Protein AF-A0A9E5ICS2-F1 (afdb_monomer)

Radius of gyration: 30.42 Å; Cα contacts (8 Å, |Δi|>4): 1087; chains: 1; bounding box: 76×48×85 Å

Secondary structure (DSSP, 8-state):
--SSEEEEE-S--TTS-EEEEEE---TT-SSSEEEEEEESS----TTSPPPEEEEEEEE-EETTEE-SS--EEEEEEPPPTTS-EEEEEEETTSS----SEEEEE------------EEEEEEEES--TTSTT-----S--TTS---EE--TT-EE-S-B-TTS-B-S-EEEEPTT---EEE-TTSTT-S---SSPPHHHHHH----GGGGGGGGS-HHHHH-EEEESSEEEEEES--TTSEEEEEEE---SS-S--EEEEEEESSTTS-SEEEEEEEESB-SS-TT-B-SS--EEEEEE---TTS-EEEEEEESTTSPEEE-EEEEEEE----PPP-PPPEEEEPS--S---TTPPP----EEEE-SS-EEEEEEESSS--TTS-S---EEEEEEETT--EEEEEE-

Sequence (408 aa):
MASPFVLALDGLDPARTYTLAIFGSQKYAADTSTVYTVYDAQPVDPNFPPTTLGTSTLVVGNGGNHNSNNVAVINNLHPTTLGFLYLQVRGSTNGIGYINSLMIDDNVPVTPAPTNSVLQTILVDFGSSAQYRSASVVGADSNGNLWNSVDELKYWQDLVNTGGTATTVDFGFLLGTTFGVDSYNGPAGAVTNNPVTAADIANATVVSSALGALGGSKAAVMDYIRGTNVRMEIAGLNPTHKFNLRFFGSHKFDNSTNSTYQIYSDSGFTTLLGSANLAHRNATSPWLHNTNQITTITNISPNTNGAIYLRLTGSGTDGGFLNAMSIEEIAPASGSDTTPPVITLNPGASSVEWGQVYTDPGASASDNVGVTSLTTNPVSVNTAILGNQTITYTAQDAAGNLTTNNRV

Mean predicted aligned error: 16.23 Å

Structure (mmCIF, N/CA/C/O backbone):
data_AF-A0A9E5ICS2-F1
#
_entry.id   AF-A0A9E5ICS2-F1
#
loop_
_atom_site.group_PDB
_atom_site.id
_atom_site.type_symbol
_atom_site.label_atom_id
_atom_site.label_alt_id
_atom_site.label_comp_id
_atom_site.label_asym_id
_atom_site.label_entity_id
_atom_site.label_seq_id
_atom_site.pdbx_PDB_ins_code
_atom_site.Cartn_x
_atom_site.Cartn_y
_atom_site.Cartn_z
_atom_site.occupancy
_atom_site.B_iso_or_equiv
_atom_site.auth_seq_id
_atom_site.auth_comp_id
_atom_site.auth_asym_id
_atom_site.auth_atom_id
_atom_site.pdbx_PDB_model_num
ATOM 1 N N . MET A 1 1 ? 27.657 -8.071 28.268 1.00 51.12 1 MET A N 1
ATOM 2 C CA . MET A 1 1 ? 27.215 -8.222 29.673 1.00 51.12 1 MET A CA 1
ATOM 3 C C . MET A 1 1 ? 27.775 -9.533 30.207 1.00 51.12 1 MET A C 1
ATOM 5 O O . MET A 1 1 ? 28.053 -10.408 29.392 1.00 51.12 1 MET A O 1
ATOM 9 N N . ALA A 1 2 ? 27.998 -9.665 31.517 1.00 56.62 2 ALA A N 1
ATOM 10 C CA . ALA A 1 2 ? 28.348 -10.961 32.104 1.00 56.62 2 ALA A CA 1
ATOM 11 C C . ALA A 1 2 ? 27.191 -11.947 31.858 1.00 56.62 2 ALA A C 1
ATOM 13 O O . ALA A 1 2 ? 26.034 -11.560 31.988 1.00 56.62 2 ALA A O 1
ATOM 14 N N . SER A 1 3 ? 27.502 -13.168 31.424 1.00 61.12 3 SER A N 1
ATOM 15 C CA . SER A 1 3 ? 26.522 -14.216 31.123 1.00 61.12 3 SER A CA 1
ATOM 16 C C . SER A 1 3 ? 26.660 -15.352 32.146 1.00 61.12 3 SER A C 1
ATOM 18 O O . SER A 1 3 ? 27.799 -15.719 32.449 1.00 61.12 3 SER A O 1
ATOM 20 N N . PRO A 1 4 ? 25.553 -15.926 32.654 1.00 76.00 4 PRO A N 1
ATOM 21 C CA . PRO A 1 4 ? 24.172 -15.515 32.392 1.00 76.00 4 PRO A CA 1
ATOM 22 C C . PRO A 1 4 ? 23.845 -14.160 33.034 1.00 76.00 4 PRO A C 1
ATOM 24 O O . PRO A 1 4 ? 24.408 -13.802 34.067 1.00 76.00 4 PRO A O 1
ATOM 27 N N . PHE A 1 5 ? 22.901 -13.431 32.441 1.00 85.44 5 PHE A N 1
ATOM 28 C CA . PHE A 1 5 ? 22.232 -12.312 33.106 1.00 85.44 5 PHE A CA 1
ATOM 29 C C . PHE A 1 5 ? 20.724 -12.542 33.111 1.00 85.44 5 PHE A C 1
ATOM 31 O O . PHE A 1 5 ? 20.192 -13.327 32.322 1.00 85.44 5 PHE A O 1
ATOM 38 N N . VAL A 1 6 ? 20.050 -11.868 34.035 1.00 89.38 6 VAL A N 1
ATOM 39 C CA . VAL A 1 6 ? 18.608 -11.971 34.234 1.00 89.38 6 VAL A CA 1
ATOM 40 C C . VAL A 1 6 ? 18.008 -10.584 34.090 1.00 89.38 6 VAL A C 1
ATOM 42 O O . VAL A 1 6 ? 18.516 -9.625 34.668 1.00 89.38 6 VAL A O 1
ATOM 45 N N . LEU A 1 7 ? 16.935 -10.492 33.317 1.00 91.38 7 LEU A N 1
ATOM 46 C CA . LEU A 1 7 ? 16.087 -9.315 33.218 1.00 91.38 7 LEU A CA 1
ATOM 47 C C . LEU A 1 7 ? 14.847 -9.556 34.078 1.00 91.38 7 LEU A C 1
ATOM 49 O O . LEU A 1 7 ? 14.180 -10.577 33.917 1.00 91.38 7 LEU A O 1
ATOM 53 N N . ALA A 1 8 ? 14.545 -8.628 34.981 1.00 91.56 8 ALA A N 1
ATOM 54 C CA . ALA A 1 8 ? 13.262 -8.605 35.669 1.00 91.56 8 ALA A CA 1
ATOM 55 C C . ALA A 1 8 ? 12.276 -7.786 34.829 1.00 91.56 8 ALA A C 1
ATOM 57 O O . ALA A 1 8 ? 12.552 -6.631 34.501 1.00 91.56 8 ALA A O 1
ATOM 58 N N . LEU A 1 9 ? 11.156 -8.400 34.466 1.00 92.19 9 LEU A N 1
ATOM 59 C CA . LEU A 1 9 ? 9.982 -7.720 33.936 1.00 92.19 9 LEU A CA 1
ATOM 60 C C . LEU A 1 9 ? 9.049 -7.478 35.123 1.00 92.19 9 LEU A C 1
ATOM 62 O O . LEU A 1 9 ? 8.712 -8.425 35.832 1.00 92.19 9 LEU A O 1
ATOM 66 N N . ASP A 1 10 ? 8.692 -6.220 35.349 1.00 90.50 10 ASP A N 1
ATOM 67 C CA . ASP A 1 10 ? 7.887 -5.752 36.481 1.00 90.50 10 ASP A CA 1
ATOM 68 C C . ASP A 1 10 ? 6.678 -4.960 35.956 1.00 90.50 10 ASP A C 1
ATOM 70 O O . ASP A 1 10 ? 6.698 -4.462 34.826 1.00 90.50 10 ASP A O 1
ATOM 74 N N . GLY A 1 11 ? 5.630 -4.847 36.770 1.00 84.88 11 GLY A N 1
ATOM 75 C CA . GLY A 1 11 ? 4.397 -4.134 36.446 1.00 84.88 11 GLY A CA 1
ATOM 76 C C . GLY A 1 11 ? 3.461 -4.892 35.504 1.00 84.88 11 GLY A C 1
ATOM 77 O O . GLY A 1 11 ? 2.601 -4.270 34.882 1.00 84.88 11 GLY A O 1
ATOM 78 N N . LEU A 1 12 ? 3.623 -6.212 35.371 1.00 85.38 12 LEU A N 1
ATOM 79 C CA . LEU A 1 12 ? 2.720 -7.047 34.578 1.00 85.38 12 LEU A CA 1
ATOM 80 C C . LEU A 1 12 ? 1.416 -7.301 35.346 1.00 85.38 12 LEU A C 1
ATOM 82 O O . LEU A 1 12 ? 1.427 -7.431 36.568 1.00 85.38 12 LEU A O 1
ATOM 86 N N . ASP A 1 13 ? 0.295 -7.402 34.635 1.00 81.31 13 ASP A N 1
ATOM 87 C CA . ASP A 1 13 ? -1.011 -7.727 35.210 1.00 81.31 13 ASP A CA 1
ATOM 88 C C . ASP A 1 13 ? -1.052 -9.225 35.573 1.00 81.31 13 ASP A C 1
ATOM 90 O O . ASP A 1 13 ? -1.009 -10.068 34.670 1.00 81.31 13 ASP A O 1
ATOM 94 N N . PRO A 1 14 ? -1.155 -9.595 36.866 1.00 78.00 14 PRO A N 1
ATOM 95 C CA . PRO A 1 14 ? -1.194 -10.994 37.281 1.00 78.00 14 PRO A CA 1
ATOM 96 C C . PRO A 1 14 ? -2.420 -11.764 36.786 1.00 78.00 14 PRO A C 1
ATOM 98 O O . PRO A 1 14 ? -2.460 -12.974 36.958 1.00 78.00 14 PRO A O 1
ATOM 101 N N . ALA A 1 15 ? -3.438 -11.099 36.232 1.00 74.69 15 ALA A N 1
ATOM 102 C CA . ALA A 1 15 ? -4.609 -11.754 35.654 1.00 74.69 15 ALA A CA 1
ATOM 103 C C . ALA A 1 15 ? -4.444 -12.095 34.159 1.00 74.69 15 ALA A C 1
ATOM 105 O O . ALA A 1 15 ? -5.340 -12.707 33.573 1.00 74.69 15 ALA A O 1
ATOM 106 N N . ARG A 1 16 ? -3.331 -11.693 33.527 1.00 77.94 16 ARG A N 1
ATOM 107 C CA . ARG A 1 16 ? -3.071 -11.894 32.093 1.00 77.94 16 ARG A CA 1
ATOM 108 C C . ARG A 1 16 ? -2.027 -12.975 31.843 1.00 77.94 16 ARG A C 1
ATOM 110 O O . ARG A 1 16 ? -1.250 -13.356 32.717 1.00 77.94 16 ARG A O 1
ATOM 117 N N . THR A 1 17 ? -1.999 -13.455 30.604 1.00 79.25 17 THR A N 1
ATOM 118 C CA . THR A 1 17 ? -0.918 -14.316 30.109 1.00 79.25 17 THR A CA 1
ATOM 119 C C . THR A 1 17 ? -0.082 -13.531 29.122 1.00 79.25 17 THR A C 1
ATOM 121 O O . THR A 1 17 ? -0.607 -12.668 28.446 1.00 79.25 17 THR A O 1
ATOM 124 N N . TYR A 1 18 ? 1.203 -13.829 29.014 1.00 88.06 18 TYR A N 1
ATOM 125 C CA . TYR A 1 18 ? 2.114 -13.058 28.185 1.00 88.06 18 TYR A CA 1
ATOM 126 C C . TYR A 1 18 ? 2.833 -13.935 27.166 1.00 88.06 18 TYR A C 1
ATOM 128 O O . TYR A 1 18 ? 3.078 -15.125 27.391 1.00 88.06 18 TYR A O 1
ATOM 136 N N . THR A 1 19 ? 3.194 -13.329 26.044 1.00 86.94 19 THR A N 1
ATOM 137 C CA . THR A 1 19 ? 4.085 -13.885 25.032 1.00 86.94 19 THR A CA 1
ATOM 138 C C . THR A 1 19 ? 5.338 -13.026 24.947 1.00 86.94 19 THR A C 1
ATOM 140 O O . THR A 1 19 ? 5.271 -11.811 24.767 1.00 86.94 19 THR A O 1
ATOM 143 N N . LEU A 1 20 ? 6.503 -13.662 25.061 1.00 93.69 20 LEU A N 1
ATOM 144 C CA . LEU A 1 20 ? 7.790 -13.028 24.801 1.00 93.69 20 LEU A CA 1
ATOM 145 C C . LEU A 1 20 ? 8.308 -13.463 23.437 1.00 93.69 20 LEU A C 1
ATOM 147 O O . LEU A 1 20 ? 8.499 -14.656 23.202 1.00 93.69 20 LEU A O 1
ATOM 151 N N . ALA A 1 21 ? 8.588 -12.498 22.564 1.00 90.31 21 ALA A N 1
ATOM 152 C CA . ALA A 1 21 ? 9.253 -12.730 21.286 1.00 90.31 21 ALA A CA 1
ATOM 153 C C . ALA A 1 21 ? 10.611 -12.014 21.275 1.00 90.31 21 ALA A C 1
ATOM 155 O O . ALA A 1 21 ? 10.708 -10.807 21.487 1.00 90.31 21 ALA A O 1
ATOM 156 N N . ILE A 1 22 ? 11.681 -12.781 21.083 1.00 95.50 22 ILE A N 1
ATOM 157 C CA . ILE A 1 22 ? 13.055 -12.371 21.366 1.00 95.50 22 ILE A CA 1
ATOM 158 C C . ILE A 1 22 ? 13.906 -12.498 20.109 1.00 95.50 22 ILE A C 1
ATOM 160 O O . ILE A 1 22 ? 14.050 -13.588 19.551 1.00 95.50 22 ILE A O 1
ATOM 164 N N . PHE A 1 23 ? 14.516 -11.393 19.687 1.00 94.62 23 PHE A N 1
ATOM 165 C CA . PHE A 1 23 ? 15.498 -11.393 18.611 1.00 94.62 23 PHE A CA 1
ATOM 166 C C . PHE A 1 23 ? 16.905 -11.227 19.187 1.00 94.62 23 PHE A C 1
ATOM 168 O O . PHE A 1 23 ? 17.197 -10.284 19.928 1.00 94.62 23 PHE A O 1
ATOM 175 N N . GLY A 1 24 ? 17.791 -12.146 18.814 1.00 92.25 24 GLY A N 1
ATOM 176 C CA . GLY A 1 24 ? 19.213 -12.125 19.132 1.00 92.25 24 GLY A CA 1
ATOM 177 C C . GLY A 1 24 ? 20.031 -12.462 17.892 1.00 92.25 24 GLY A C 1
ATOM 178 O O . GLY A 1 24 ? 19.683 -13.376 17.143 1.00 92.25 24 GLY A O 1
ATOM 179 N N . SER A 1 25 ? 2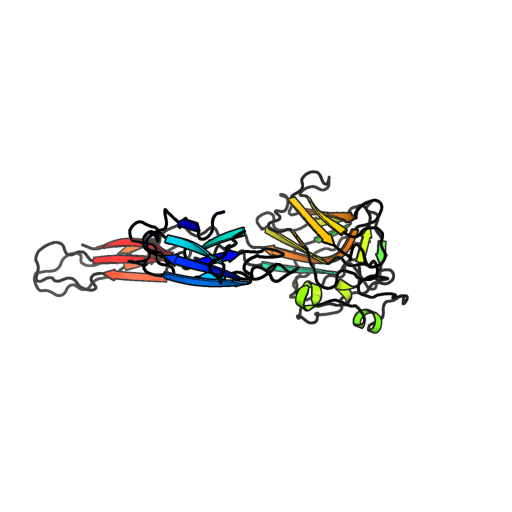1.109 -11.721 17.663 1.00 91.19 25 SER A N 1
ATOM 180 C CA . SER A 1 25 ? 21.956 -11.851 16.484 1.00 91.19 25 SER A CA 1
ATOM 181 C C . SER A 1 25 ? 23.400 -11.496 16.801 1.00 91.19 25 SER A C 1
ATOM 183 O O . SER A 1 25 ? 23.683 -10.445 17.376 1.00 91.19 25 SER A O 1
ATOM 185 N N . GLN A 1 26 ? 24.326 -12.366 16.404 1.00 93.00 26 GLN A N 1
ATOM 186 C CA . GLN A 1 26 ? 25.752 -12.116 16.544 1.00 93.00 26 GLN A CA 1
ATOM 187 C C . GLN A 1 26 ? 26.548 -12.840 15.457 1.00 93.00 26 GLN A C 1
ATOM 189 O O . GLN A 1 26 ? 26.536 -14.064 15.360 1.00 93.00 26 GLN A O 1
ATOM 194 N N . LYS A 1 27 ? 27.331 -12.084 14.682 1.00 90.62 27 LYS A N 1
ATOM 195 C CA . LYS A 1 27 ? 28.367 -12.652 13.810 1.00 90.62 27 LYS A CA 1
ATOM 196 C C . LYS A 1 27 ? 29.565 -13.102 14.655 1.00 90.62 27 LYS A C 1
ATOM 198 O O . LYS A 1 27 ? 29.975 -12.376 15.560 1.00 90.62 27 LYS A O 1
ATOM 203 N N . TYR A 1 28 ? 30.133 -14.269 14.350 1.00 88.69 28 TYR A N 1
ATOM 204 C CA . TYR A 1 28 ? 31.194 -14.919 15.135 1.00 88.69 28 TYR A CA 1
ATOM 205 C C . TYR A 1 28 ? 30.818 -15.077 16.613 1.00 88.69 28 TYR A C 1
ATOM 207 O O . TYR A 1 28 ? 31.597 -14.748 17.507 1.00 88.69 28 TYR A O 1
ATOM 215 N N . ALA A 1 29 ? 29.589 -15.529 16.866 1.00 84.69 29 ALA A N 1
ATOM 216 C CA . ALA A 1 29 ? 29.107 -15.771 18.217 1.00 84.69 29 ALA A CA 1
ATOM 217 C C . ALA A 1 29 ? 29.986 -16.808 18.936 1.00 84.69 29 ALA A C 1
ATOM 219 O O . ALA A 1 29 ? 30.357 -17.823 18.343 1.00 84.69 29 ALA A O 1
ATOM 220 N N . ALA A 1 30 ? 30.314 -16.540 20.204 1.00 85.38 30 ALA A N 1
ATOM 221 C CA . ALA A 1 30 ? 31.092 -17.460 21.034 1.00 85.38 30 ALA A CA 1
ATOM 222 C C . ALA A 1 30 ? 30.294 -18.743 21.320 1.00 85.38 30 ALA A C 1
ATOM 224 O O . ALA A 1 30 ? 30.821 -19.839 21.162 1.00 85.38 30 ALA A O 1
ATOM 225 N N . ASP A 1 31 ? 29.004 -18.579 21.630 1.00 88.31 31 ASP A N 1
ATOM 226 C CA . ASP A 1 31 ? 28.000 -19.641 21.602 1.00 88.31 31 ASP A CA 1
ATOM 227 C C . ASP A 1 31 ? 27.066 -19.374 20.416 1.00 88.31 31 ASP A C 1
ATOM 229 O O . ASP A 1 31 ? 26.499 -18.288 20.289 1.00 88.31 31 ASP A O 1
ATOM 233 N N . THR A 1 32 ? 26.887 -20.361 19.537 1.00 92.00 32 THR A N 1
ATOM 234 C CA . THR A 1 32 ? 26.077 -20.211 18.312 1.00 92.00 32 THR A CA 1
ATOM 235 C C . THR A 1 32 ? 24.581 -20.091 18.587 1.00 92.00 32 THR A C 1
ATOM 237 O O . THR A 1 32 ? 23.822 -19.652 17.720 1.00 92.00 32 THR A O 1
ATOM 240 N N . SER A 1 33 ? 24.150 -20.454 19.798 1.00 92.88 33 SER A N 1
ATOM 241 C CA . SER A 1 33 ? 22.762 -20.373 20.236 1.00 92.88 33 SER A CA 1
ATOM 242 C C . SER A 1 33 ? 22.635 -19.739 21.617 1.00 92.88 33 SER A C 1
ATOM 244 O O . SER A 1 33 ? 23.469 -19.950 22.496 1.00 92.88 33 SER A O 1
ATOM 246 N N . THR A 1 34 ? 21.561 -18.978 21.813 1.00 95.00 34 THR A N 1
ATOM 247 C CA . THR A 1 34 ? 21.149 -18.430 23.110 1.00 95.00 34 THR A CA 1
ATOM 248 C C . THR A 1 34 ? 19.883 -19.131 23.579 1.00 95.00 34 THR A C 1
ATOM 250 O O . THR A 1 34 ? 18.935 -19.282 22.813 1.00 95.00 34 THR A O 1
ATOM 253 N N . VAL A 1 35 ? 19.881 -19.551 24.838 1.00 94.81 35 VAL A N 1
ATOM 254 C CA . VAL A 1 35 ? 18.741 -20.097 25.565 1.00 94.81 35 VAL A CA 1
ATOM 255 C C . VAL A 1 35 ? 18.129 -18.976 26.401 1.00 94.81 35 VAL A C 1
ATOM 257 O O . VAL A 1 35 ? 18.817 -18.309 27.180 1.00 94.81 35 VAL A O 1
ATOM 260 N N . TYR A 1 36 ? 16.831 -18.783 26.216 1.00 95.50 36 TYR A N 1
ATOM 261 C CA . TYR A 1 36 ? 15.992 -17.848 26.946 1.00 95.50 36 TYR A CA 1
ATOM 262 C C . TYR A 1 36 ? 15.074 -18.653 27.851 1.00 95.50 36 TYR A C 1
ATOM 264 O O . TYR A 1 36 ? 14.273 -19.443 27.352 1.00 95.50 36 TYR A O 1
ATOM 272 N N . THR A 1 37 ? 15.182 -18.454 29.160 1.00 93.50 37 THR A N 1
ATOM 273 C CA . THR A 1 37 ? 14.342 -19.152 30.138 1.00 93.50 37 THR A CA 1
ATOM 274 C C . THR A 1 37 ? 13.631 -18.142 31.014 1.00 93.50 37 THR A C 1
ATOM 276 O O . THR A 1 37 ? 14.268 -17.244 31.556 1.00 93.50 37 THR A O 1
ATOM 279 N N . VAL A 1 38 ? 12.319 -18.292 31.157 1.00 94.25 38 VAL A N 1
ATOM 280 C CA . VAL A 1 38 ? 11.487 -17.442 32.007 1.00 94.25 38 VAL A CA 1
ATOM 281 C C . VAL A 1 38 ? 11.179 -18.173 33.304 1.00 94.25 38 VAL A C 1
ATOM 283 O O . VAL A 1 38 ? 10.777 -19.337 33.282 1.00 94.25 38 VAL A O 1
ATOM 286 N N . TYR A 1 39 ? 11.344 -17.468 34.417 1.00 90.06 39 TYR A N 1
ATOM 287 C CA . TYR A 1 39 ? 11.078 -17.952 35.763 1.00 90.06 39 TYR A CA 1
ATOM 288 C C . TYR A 1 39 ? 10.049 -17.081 36.487 1.00 90.06 39 TYR A C 1
ATOM 290 O O . TYR A 1 39 ? 9.894 -15.895 36.179 1.00 90.06 39 TYR A O 1
ATOM 298 N N . ASP A 1 40 ? 9.393 -17.671 37.483 1.00 83.94 40 ASP A N 1
ATOM 299 C CA . ASP A 1 40 ? 8.494 -16.994 38.427 1.00 83.94 40 ASP A CA 1
ATOM 300 C C . ASP A 1 40 ? 9.232 -16.298 39.586 1.00 83.94 40 ASP A C 1
ATOM 302 O O . ASP A 1 40 ? 8.651 -15.498 40.309 1.00 83.94 40 ASP A O 1
ATOM 306 N N . ALA A 1 41 ? 10.527 -16.547 39.763 1.00 83.06 41 ALA A N 1
ATOM 307 C CA . ALA A 1 41 ? 11.358 -15.860 40.744 1.00 83.06 41 ALA A CA 1
ATOM 308 C C . ALA A 1 41 ? 12.780 -15.655 40.213 1.00 83.06 41 ALA A C 1
ATOM 310 O O . ALA A 1 41 ? 13.235 -16.351 39.301 1.00 83.06 41 ALA A O 1
ATOM 311 N N . GLN A 1 42 ? 13.504 -14.693 40.791 1.00 82.19 42 GLN A N 1
ATOM 312 C CA . GLN A 1 42 ? 14.890 -14.434 40.413 1.00 82.19 42 GLN A CA 1
ATOM 313 C C . GLN A 1 42 ? 15.753 -15.676 40.722 1.00 82.19 42 GLN A C 1
ATOM 315 O O . GLN A 1 42 ? 15.801 -16.101 41.878 1.00 82.19 42 GLN A O 1
ATOM 320 N N . PRO A 1 43 ? 16.476 -16.256 39.745 1.00 71.62 43 PRO A N 1
ATOM 321 C CA . PRO A 1 43 ? 17.329 -17.417 39.981 1.00 71.62 43 PRO A CA 1
ATOM 322 C C . PRO A 1 43 ? 18.593 -16.986 40.736 1.00 71.62 43 PRO A C 1
ATOM 324 O O . PRO A 1 43 ? 19.574 -16.550 40.135 1.00 71.62 43 PRO A O 1
ATOM 327 N N . VAL A 1 44 ? 18.538 -17.062 42.068 1.00 67.31 44 VAL A N 1
ATOM 328 C CA . VAL A 1 44 ? 19.619 -16.648 42.984 1.00 67.31 44 VAL A CA 1
ATOM 329 C C . VAL A 1 44 ? 20.345 -17.814 43.661 1.00 67.31 44 VAL A C 1
ATOM 331 O O . VAL A 1 44 ? 21.464 -17.615 44.127 1.00 67.31 44 VAL A O 1
ATOM 334 N N . ASP A 1 45 ? 19.767 -19.023 43.677 1.00 59.88 45 ASP A N 1
ATOM 335 C CA . ASP A 1 45 ? 20.352 -20.210 44.320 1.00 59.88 45 ASP A CA 1
ATOM 336 C C . ASP A 1 45 ? 20.267 -21.455 43.408 1.00 59.88 45 ASP A C 1
ATOM 338 O O . ASP A 1 45 ? 19.167 -21.873 43.041 1.00 59.88 45 ASP A O 1
ATOM 342 N N . PRO A 1 46 ? 21.397 -22.090 43.039 1.00 53.50 46 PRO A N 1
ATOM 343 C CA . PRO A 1 46 ? 21.395 -23.321 42.248 1.00 53.50 46 PRO A CA 1
ATOM 344 C C . PRO A 1 46 ? 20.798 -24.545 42.970 1.00 53.50 46 PRO A C 1
ATOM 346 O O . PRO A 1 46 ? 20.489 -25.529 42.301 1.00 53.50 46 PRO A O 1
ATOM 349 N N . ASN A 1 47 ? 20.620 -24.512 44.295 1.00 44.50 47 ASN A N 1
ATOM 350 C CA . ASN A 1 47 ? 20.011 -25.607 45.065 1.00 44.50 47 ASN A CA 1
ATOM 351 C C . ASN A 1 47 ? 18.478 -25.518 45.146 1.00 44.50 47 ASN A C 1
ATOM 353 O O . ASN A 1 47 ? 17.830 -26.504 45.493 1.00 44.50 47 ASN A O 1
ATOM 357 N N . PHE A 1 48 ? 17.904 -24.363 44.799 1.00 49.94 48 PHE A N 1
ATOM 358 C CA . PHE A 1 48 ? 16.462 -24.121 44.740 1.00 49.94 48 PHE A CA 1
ATOM 359 C C . PHE A 1 48 ? 16.126 -23.405 43.427 1.00 49.94 48 PHE A C 1
ATOM 361 O O . PHE A 1 48 ? 15.903 -22.191 43.423 1.00 49.94 48 PHE A O 1
ATOM 368 N N . PRO A 1 49 ? 16.140 -24.125 42.290 1.00 61.06 49 PRO A N 1
ATOM 369 C CA . PRO A 1 49 ? 15.839 -23.510 41.009 1.00 61.06 49 PRO A CA 1
ATOM 370 C C . PRO A 1 49 ? 14.393 -22.986 41.021 1.00 61.06 49 PRO A C 1
ATOM 372 O O . PRO A 1 49 ? 13.488 -23.733 41.403 1.00 61.06 49 PRO A O 1
ATOM 375 N N . PRO A 1 50 ? 14.156 -21.727 40.616 1.00 76.62 50 PRO A N 1
ATOM 376 C CA . PRO A 1 50 ? 12.802 -21.199 40.507 1.00 76.62 50 PRO A CA 1
ATOM 377 C C . PRO A 1 50 ? 11.997 -21.941 39.434 1.00 76.62 50 PRO A C 1
ATOM 379 O O . PRO A 1 50 ? 12.561 -22.617 38.561 1.00 76.62 50 PRO A O 1
ATOM 382 N N . THR A 1 51 ? 10.669 -21.827 39.491 1.00 81.69 51 THR A N 1
ATOM 383 C CA . THR A 1 51 ? 9.786 -22.537 38.565 1.00 81.69 51 THR A CA 1
ATOM 384 C C . THR A 1 51 ? 10.022 -22.009 37.161 1.00 81.69 51 THR A C 1
ATOM 386 O O . THR A 1 51 ? 9.904 -20.814 36.896 1.00 81.69 51 THR A O 1
ATOM 389 N N . THR A 1 52 ? 10.364 -22.904 36.237 1.00 88.94 52 THR A N 1
ATOM 390 C CA . THR A 1 52 ? 10.479 -22.539 34.824 1.00 88.94 52 THR A CA 1
ATOM 391 C C . THR A 1 52 ? 9.085 -22.411 34.230 1.00 88.94 52 THR A C 1
ATOM 393 O O . THR A 1 52 ? 8.343 -23.388 34.176 1.00 88.94 52 THR A O 1
ATOM 396 N N . LEU A 1 53 ? 8.748 -21.212 33.768 1.00 84.19 53 LEU A N 1
ATOM 397 C CA . LEU A 1 53 ? 7.484 -20.909 33.101 1.00 84.19 53 LEU A CA 1
ATOM 398 C C . LEU A 1 53 ? 7.558 -21.185 31.596 1.00 84.19 53 LEU A C 1
ATOM 400 O O . LEU A 1 53 ? 6.561 -21.541 30.976 1.00 84.19 53 LEU A O 1
ATOM 404 N N . GLY A 1 54 ? 8.749 -21.067 31.006 1.00 88.62 54 GLY A N 1
ATOM 405 C CA . GLY A 1 54 ? 8.975 -21.427 29.614 1.00 88.62 54 GLY A CA 1
ATOM 406 C C . GLY A 1 54 ? 10.422 -21.246 29.177 1.00 88.62 54 GLY A C 1
ATOM 407 O O . GLY A 1 54 ? 11.178 -20.478 29.772 1.00 88.62 54 GLY A O 1
ATOM 408 N N . THR A 1 55 ? 10.802 -21.951 28.113 1.00 91.31 55 THR A N 1
ATOM 409 C CA . THR A 1 55 ? 12.144 -21.884 27.529 1.00 91.31 55 THR A CA 1
ATOM 410 C C . THR A 1 55 ? 12.061 -21.879 26.011 1.00 91.31 55 THR A C 1
ATOM 412 O O . THR A 1 55 ? 11.282 -22.625 25.423 1.00 91.31 55 THR A O 1
ATOM 415 N N . SER A 1 56 ? 12.908 -21.080 25.369 1.00 90.69 56 SER A N 1
ATOM 416 C CA . SER A 1 56 ? 13.137 -21.120 23.926 1.00 90.69 56 SER A CA 1
ATOM 417 C C . SER A 1 56 ? 14.623 -20.965 23.623 1.00 90.69 56 SER A C 1
ATOM 419 O O . SER A 1 56 ? 15.369 -20.363 24.393 1.00 90.69 56 SER A O 1
ATOM 421 N N . THR A 1 57 ? 15.072 -21.533 22.507 1.00 91.56 57 THR A N 1
ATOM 422 C CA . THR A 1 57 ? 16.459 -21.424 22.040 1.00 91.56 57 THR A CA 1
ATOM 423 C C . THR A 1 57 ? 16.481 -20.789 20.660 1.00 91.56 57 THR A C 1
ATOM 425 O O . THR A 1 57 ? 15.717 -21.180 19.781 1.00 91.56 57 THR A O 1
ATOM 428 N N . LEU A 1 58 ? 17.389 -19.838 20.456 1.00 92.75 58 LEU A N 1
ATOM 429 C CA . LEU A 1 58 ? 17.605 -19.169 19.179 1.00 92.75 58 LEU A CA 1
ATOM 430 C C . LEU A 1 58 ? 19.035 -19.388 18.708 1.00 92.75 58 LEU A C 1
ATOM 432 O O . LEU A 1 58 ? 19.977 -19.108 19.447 1.00 92.75 58 LEU A O 1
ATOM 436 N N . VAL A 1 59 ? 19.202 -19.816 17.458 1.00 91.31 59 VAL A N 1
ATOM 437 C CA . VAL A 1 59 ? 20.503 -19.766 16.784 1.00 91.31 59 VAL A CA 1
ATOM 438 C C . VAL A 1 59 ? 20.788 -18.309 16.444 1.00 91.31 59 VAL A C 1
ATOM 440 O O . VAL A 1 59 ? 20.102 -17.728 15.610 1.00 91.31 59 VAL A O 1
ATOM 443 N N . VAL A 1 60 ? 21.786 -17.713 17.091 1.00 90.31 60 VAL A N 1
ATOM 444 C CA . VAL A 1 60 ? 22.107 -16.280 16.966 1.00 90.31 60 VAL A CA 1
ATOM 445 C C . VAL A 1 60 ? 23.185 -16.010 15.913 1.00 90.31 60 VAL A C 1
ATOM 447 O O . VAL A 1 60 ? 23.278 -14.900 15.384 1.00 90.31 60 VAL A O 1
ATOM 450 N N . GLY A 1 61 ? 23.969 -17.030 15.559 1.00 84.19 61 GLY A N 1
ATOM 451 C CA . GLY A 1 61 ? 24.960 -16.978 14.489 1.00 84.19 61 GLY A CA 1
ATOM 452 C C . GLY A 1 61 ? 25.806 -18.245 14.408 1.00 84.19 61 GLY A C 1
ATOM 453 O O . GLY A 1 61 ? 25.831 -19.053 15.330 1.00 84.19 61 GLY A O 1
ATOM 454 N N . ASN A 1 62 ? 26.507 -18.430 13.291 1.00 85.31 62 ASN A N 1
ATOM 455 C CA . ASN A 1 62 ? 27.431 -19.548 13.087 1.00 85.31 62 ASN A CA 1
ATOM 456 C C . ASN A 1 62 ? 28.593 -19.093 12.197 1.00 85.31 62 ASN A C 1
ATOM 458 O O . ASN A 1 62 ? 28.398 -18.773 11.019 1.00 85.31 62 ASN A O 1
ATOM 462 N N . GLY A 1 63 ? 29.799 -19.023 12.766 1.00 87.00 63 GLY A N 1
ATOM 463 C CA . GLY A 1 63 ? 30.966 -18.472 12.080 1.00 87.00 63 GLY A CA 1
ATOM 464 C C . GLY A 1 63 ? 30.696 -17.052 11.572 1.00 87.00 63 GLY A C 1
ATOM 465 O O . GLY A 1 63 ? 30.276 -16.182 12.329 1.00 87.00 63 GLY A O 1
ATOM 466 N N . GLY A 1 64 ? 30.906 -16.811 10.275 1.00 82.50 64 GLY A N 1
ATOM 467 C CA . GLY A 1 64 ? 30.672 -15.505 9.644 1.00 82.50 64 GLY A CA 1
ATOM 468 C C . GLY A 1 64 ? 29.201 -15.120 9.427 1.00 82.50 64 GLY A C 1
ATOM 469 O O . GLY A 1 64 ? 28.945 -14.022 8.929 1.00 82.50 64 GLY A O 1
ATOM 470 N N . ASN A 1 65 ? 28.252 -15.982 9.794 1.00 81.00 65 ASN A N 1
ATOM 471 C CA . ASN A 1 65 ? 26.818 -15.744 9.636 1.00 81.00 65 ASN A CA 1
ATOM 472 C C . ASN A 1 65 ? 26.187 -15.255 10.944 1.00 81.00 65 ASN A C 1
ATOM 474 O O . ASN A 1 65 ? 26.647 -15.603 12.031 1.00 81.00 65 ASN A O 1
ATOM 478 N N . HIS A 1 66 ? 25.112 -14.480 10.828 1.00 84.69 66 HIS A N 1
ATOM 479 C CA . HIS A 1 66 ? 24.323 -13.962 11.945 1.00 84.69 66 HIS A CA 1
ATOM 480 C C . HIS A 1 66 ? 22.842 -14.279 11.716 1.00 84.69 66 HIS A C 1
ATOM 482 O O . HIS A 1 66 ? 22.412 -14.452 10.573 1.00 84.69 66 HIS A O 1
ATOM 488 N N . ASN A 1 67 ? 22.062 -14.360 12.791 1.00 87.44 67 ASN A N 1
ATOM 489 C CA . ASN A 1 67 ? 20.614 -14.467 12.685 1.00 87.44 67 ASN A CA 1
ATOM 490 C C . ASN A 1 67 ? 20.034 -13.181 12.080 1.00 87.44 67 ASN A C 1
ATOM 492 O O . ASN A 1 67 ? 20.299 -12.092 12.584 1.00 87.44 67 ASN A O 1
ATOM 496 N N . SER A 1 68 ? 19.257 -13.298 11.010 1.00 84.06 68 SER A N 1
ATOM 497 C CA . SER A 1 68 ? 18.683 -12.147 10.296 1.00 84.06 68 SER A CA 1
ATOM 498 C C . SER A 1 68 ? 17.158 -12.176 10.226 1.00 84.06 68 SER A C 1
ATOM 500 O O . SER A 1 68 ? 16.559 -11.199 9.787 1.00 84.06 68 SER A O 1
ATOM 502 N N . ASN A 1 69 ? 16.526 -13.274 10.647 1.00 77.94 69 ASN A N 1
ATOM 503 C CA . ASN A 1 69 ? 15.106 -13.505 10.389 1.00 77.94 69 ASN A CA 1
ATOM 504 C C . ASN A 1 69 ? 14.385 -14.399 11.411 1.00 77.94 69 ASN A C 1
ATOM 506 O O . ASN A 1 69 ? 13.169 -14.531 11.311 1.00 77.94 69 ASN A O 1
ATOM 510 N N . ASN A 1 70 ? 15.084 -15.014 12.370 1.00 73.56 70 ASN A N 1
ATOM 511 C CA . ASN A 1 70 ? 14.454 -15.896 13.353 1.00 73.56 70 ASN A CA 1
ATOM 512 C C . ASN A 1 70 ? 14.278 -15.203 14.701 1.00 73.56 70 ASN A C 1
ATOM 514 O O . ASN A 1 70 ? 15.104 -14.390 15.118 1.00 73.56 70 ASN A O 1
ATOM 518 N N . VAL A 1 71 ? 13.222 -15.583 15.411 1.00 85.06 71 VAL A N 1
ATOM 519 C CA . VAL A 1 71 ? 12.850 -15.049 16.721 1.00 85.06 71 VAL A CA 1
ATOM 520 C C . VAL A 1 71 ? 12.545 -16.229 17.641 1.00 85.06 71 VAL A C 1
ATOM 522 O O . VAL A 1 71 ? 11.887 -17.182 17.228 1.00 85.06 71 VAL A O 1
ATOM 525 N N . ALA A 1 72 ? 13.032 -16.185 18.879 1.00 86.44 72 ALA A N 1
ATOM 526 C CA . ALA A 1 72 ? 12.638 -17.131 19.917 1.00 86.44 72 ALA A CA 1
ATOM 527 C C . ALA A 1 72 ? 11.324 -16.672 20.548 1.00 86.44 72 ALA A C 1
ATOM 529 O O . ALA A 1 72 ? 11.227 -15.530 20.985 1.00 86.44 72 ALA A O 1
ATOM 530 N N . VAL A 1 73 ? 10.336 -17.562 20.623 1.00 84.69 73 VAL A N 1
ATOM 531 C CA . VAL A 1 73 ? 9.017 -17.246 21.184 1.00 84.69 73 VAL A CA 1
ATOM 532 C C . VAL A 1 73 ? 8.745 -18.114 22.409 1.00 84.69 73 VAL A C 1
ATOM 534 O O . VAL A 1 73 ? 8.987 -19.321 22.371 1.00 84.69 73 VAL A O 1
ATOM 537 N N . ILE A 1 74 ? 8.260 -17.500 23.487 1.00 87.19 74 ILE A N 1
ATOM 538 C CA . ILE A 1 74 ? 7.817 -18.169 24.714 1.00 87.19 74 ILE A CA 1
ATOM 539 C C . ILE A 1 74 ? 6.414 -17.648 25.039 1.00 87.19 74 ILE A C 1
ATOM 541 O O . ILE A 1 74 ? 6.255 -16.475 25.362 1.00 87.19 74 ILE A O 1
ATOM 545 N N . ASN A 1 75 ? 5.408 -18.512 24.923 1.00 87.00 75 ASN A N 1
ATOM 546 C CA . ASN A 1 75 ? 3.991 -18.157 25.059 1.00 87.00 75 ASN A CA 1
ATOM 547 C C . ASN A 1 75 ? 3.432 -18.546 26.433 1.00 87.00 75 ASN A C 1
ATOM 549 O O . ASN A 1 75 ? 4.037 -19.345 27.149 1.00 87.00 75 ASN A O 1
ATOM 553 N N . ASN A 1 76 ? 2.216 -18.075 26.727 1.00 81.12 76 ASN A N 1
ATOM 554 C CA . ASN A 1 76 ? 1.405 -18.478 27.884 1.00 81.12 76 ASN A CA 1
ATOM 555 C C . ASN A 1 76 ? 2.101 -18.264 29.238 1.00 81.12 76 ASN A C 1
ATOM 557 O O . ASN A 1 76 ? 1.926 -19.044 30.173 1.00 81.12 76 ASN A O 1
ATOM 561 N N . LEU A 1 77 ? 2.904 -17.208 29.343 1.00 85.38 77 LEU A N 1
ATOM 562 C CA . LEU A 1 77 ? 3.640 -16.876 30.554 1.00 85.38 77 LEU A CA 1
ATOM 563 C C . LEU A 1 77 ? 2.724 -16.158 31.534 1.00 85.38 77 LEU A C 1
ATOM 565 O O . LEU A 1 77 ? 2.227 -15.075 31.245 1.00 85.38 77 LEU A O 1
ATOM 569 N N . HIS A 1 78 ? 2.512 -16.751 32.699 1.00 84.00 78 HIS A N 1
ATOM 570 C CA . HIS A 1 78 ? 1.723 -16.133 33.751 1.00 84.00 78 HIS A CA 1
ATOM 571 C C . HIS A 1 78 ? 2.658 -15.409 34.726 1.00 84.00 78 HIS A C 1
ATOM 573 O O . HIS A 1 78 ? 3.528 -16.070 35.304 1.00 84.00 78 HIS A O 1
ATOM 579 N N . PRO A 1 79 ? 2.527 -14.085 34.925 1.00 85.31 79 PRO A N 1
ATOM 580 C CA . PRO A 1 79 ? 3.311 -13.381 35.927 1.00 85.31 79 PRO A CA 1
ATOM 581 C C . PRO A 1 79 ? 3.008 -13.908 37.328 1.00 85.31 79 PRO A C 1
ATOM 583 O O . PRO A 1 79 ? 1.969 -14.530 37.582 1.00 85.31 79 PRO A O 1
ATOM 586 N N . THR A 1 80 ? 3.905 -13.623 38.267 1.00 81.19 80 THR A N 1
ATOM 587 C CA . THR A 1 80 ? 3.603 -13.825 39.687 1.00 81.19 80 THR A CA 1
ATOM 588 C C . THR A 1 80 ? 2.409 -12.977 40.120 1.00 81.19 80 THR A C 1
ATOM 590 O O . THR A 1 80 ? 2.044 -12.002 39.465 1.00 81.19 80 THR A O 1
ATOM 593 N N . THR A 1 81 ? 1.850 -13.263 41.298 1.00 74.69 81 THR A N 1
ATOM 594 C CA . THR A 1 81 ? 0.800 -12.430 41.914 1.00 74.69 81 THR A CA 1
ATOM 595 C C . THR A 1 81 ? 1.226 -10.980 42.160 1.00 74.69 81 THR A C 1
ATOM 597 O O . THR A 1 81 ? 0.378 -10.135 42.417 1.00 74.69 81 THR A O 1
ATOM 600 N N . LEU A 1 82 ? 2.531 -10.697 42.118 1.00 75.75 82 LEU A N 1
ATOM 601 C CA . LEU A 1 82 ? 3.103 -9.360 42.251 1.00 75.75 82 LEU A CA 1
ATOM 602 C C . LEU A 1 82 ? 3.472 -8.729 40.896 1.00 75.75 82 LEU A C 1
ATOM 604 O O . LEU A 1 82 ? 4.026 -7.638 40.884 1.00 75.75 82 LEU A O 1
ATOM 608 N N . GLY A 1 83 ? 3.176 -9.391 39.772 1.00 85.81 83 GLY A N 1
ATOM 609 C CA . GLY A 1 83 ? 3.397 -8.848 38.430 1.00 85.81 83 GLY A CA 1
ATOM 610 C C . GLY A 1 83 ? 4.811 -9.035 37.881 1.00 85.81 83 GLY A C 1
ATOM 611 O O . GLY A 1 83 ? 5.222 -8.292 36.992 1.00 85.81 83 GLY A O 1
ATOM 612 N N . PHE A 1 84 ? 5.558 -10.024 38.386 1.00 86.31 84 PHE A N 1
ATOM 613 C CA . PHE A 1 84 ? 6.935 -10.289 37.953 1.00 86.31 84 PHE A CA 1
ATOM 614 C C . PHE A 1 84 ? 7.063 -11.465 36.984 1.00 86.31 84 PHE A C 1
ATOM 616 O O . PHE A 1 84 ? 6.417 -12.499 37.160 1.00 86.31 84 PHE A O 1
ATOM 623 N N . LEU A 1 85 ? 7.997 -11.331 36.040 1.00 93.19 85 LEU A N 1
ATOM 624 C CA . LEU A 1 85 ? 8.624 -12.424 35.292 1.00 93.19 85 LEU A CA 1
ATOM 625 C C . LEU A 1 85 ? 10.143 -12.208 35.249 1.00 93.19 85 LEU A C 1
ATOM 627 O O . LEU A 1 85 ? 10.611 -11.079 35.117 1.00 93.19 85 LEU A O 1
ATOM 631 N N . TYR A 1 86 ? 10.926 -13.286 35.303 1.00 92.56 86 TYR A N 1
ATOM 632 C CA . TYR A 1 86 ? 12.390 -13.210 35.254 1.00 92.56 86 TYR A CA 1
ATOM 633 C C . TYR A 1 86 ? 12.929 -13.939 34.028 1.00 92.56 86 TYR A C 1
ATOM 635 O O . TYR A 1 86 ? 12.913 -15.165 33.973 1.00 92.56 86 TYR A O 1
ATOM 643 N N . LEU A 1 87 ? 13.438 -13.193 33.049 1.00 94.38 87 LEU A N 1
ATOM 644 C CA . LEU A 1 87 ? 14.024 -13.739 31.827 1.00 94.38 87 LEU A CA 1
ATOM 645 C C . LEU A 1 87 ? 15.537 -13.908 31.993 1.00 94.38 87 LEU A C 1
ATOM 647 O O . LEU A 1 87 ? 16.288 -12.933 31.989 1.00 94.38 87 LEU A O 1
ATOM 651 N N . GLN A 1 88 ? 15.999 -15.149 32.098 1.00 92.50 88 GLN A N 1
ATOM 652 C CA . GLN A 1 88 ? 17.412 -15.495 32.010 1.00 92.50 88 GLN A CA 1
ATOM 653 C C . GLN A 1 88 ? 17.843 -15.634 30.550 1.00 92.50 88 GLN A C 1
ATOM 655 O O . GLN A 1 88 ? 17.203 -16.329 29.760 1.00 92.50 88 GLN A O 1
ATOM 660 N N . VAL A 1 89 ? 18.979 -15.019 30.222 1.00 93.62 89 VAL A N 1
ATOM 661 C CA . VAL A 1 89 ? 19.620 -15.093 28.908 1.00 93.62 89 VAL A CA 1
ATOM 662 C C . VAL A 1 89 ? 20.986 -15.756 29.063 1.00 93.62 89 VAL A C 1
ATOM 664 O O . VAL A 1 89 ? 21.847 -15.253 29.792 1.00 93.62 89 VAL A O 1
ATOM 667 N N . ARG A 1 90 ? 21.199 -16.891 28.388 1.00 91.38 90 ARG A N 1
ATOM 668 C CA . ARG A 1 90 ? 22.438 -17.677 28.503 1.00 91.38 90 ARG A CA 1
ATOM 669 C C . ARG A 1 90 ? 22.822 -18.326 27.178 1.00 91.38 90 ARG A C 1
ATOM 671 O O . ARG A 1 90 ? 21.951 -18.762 26.439 1.00 91.38 90 ARG A O 1
ATOM 678 N N . GLY A 1 91 ? 24.112 -18.436 26.877 1.00 91.44 91 GLY A N 1
ATOM 679 C CA . GLY A 1 91 ? 24.564 -19.248 25.746 1.00 91.44 91 GLY A CA 1
ATOM 680 C C . GLY A 1 91 ? 24.292 -20.743 25.975 1.00 91.44 91 GLY A C 1
ATOM 681 O O . GLY A 1 91 ? 24.286 -21.211 27.118 1.00 91.44 91 GLY A O 1
ATOM 682 N N . SER A 1 92 ? 24.043 -21.505 24.907 1.00 88.25 92 SER A N 1
ATOM 683 C CA . SER A 1 92 ? 23.672 -22.929 24.991 1.00 88.25 92 SER A CA 1
ATOM 684 C C . SER A 1 92 ? 24.735 -23.821 25.638 1.00 88.25 92 SER A C 1
ATOM 686 O O . SER A 1 92 ? 24.405 -24.877 26.170 1.00 88.25 92 SER A O 1
ATOM 688 N N . THR A 1 93 ? 26.003 -23.407 25.617 1.00 87.38 93 THR A N 1
ATOM 689 C CA . THR A 1 93 ? 27.125 -24.109 26.262 1.00 87.38 93 THR A CA 1
ATOM 690 C C . THR A 1 93 ? 27.531 -23.446 27.572 1.00 87.38 93 THR A C 1
ATOM 692 O O . THR A 1 93 ? 28.677 -23.540 28.003 1.00 87.38 93 THR A O 1
ATOM 695 N N . ASN A 1 94 ? 26.574 -22.787 28.231 1.00 78.69 94 ASN A N 1
ATOM 696 C CA . ASN A 1 94 ? 26.777 -21.979 29.427 1.00 78.69 94 ASN A CA 1
ATOM 697 C C . ASN A 1 94 ? 27.671 -20.745 29.206 1.00 78.69 94 ASN A C 1
ATOM 699 O O . ASN A 1 94 ? 28.113 -20.145 30.188 1.00 78.69 94 ASN A O 1
ATOM 703 N N . GLY A 1 95 ? 27.907 -20.362 27.948 1.00 83.56 95 GLY A N 1
ATOM 704 C CA . GLY A 1 95 ? 28.689 -19.203 27.540 1.00 83.56 95 GLY A CA 1
ATOM 705 C C . GLY A 1 95 ? 27.839 -17.942 27.381 1.00 83.56 95 GLY A C 1
ATOM 706 O O . GLY A 1 95 ? 26.908 -17.686 28.151 1.00 83.56 95 GLY A O 1
ATOM 707 N N . ILE A 1 96 ? 28.183 -17.109 26.397 1.00 88.38 96 ILE A N 1
ATOM 708 C CA . ILE A 1 96 ? 27.586 -15.779 26.199 1.00 88.38 96 ILE A CA 1
ATOM 709 C C . ILE A 1 96 ? 26.201 -15.902 25.554 1.00 88.38 96 ILE A C 1
ATOM 711 O O . ILE A 1 96 ? 26.073 -16.452 24.465 1.00 88.38 96 ILE A O 1
ATOM 715 N N . GLY A 1 97 ? 25.177 -15.357 26.215 1.00 91.12 97 GLY A N 1
ATOM 716 C CA . GLY A 1 97 ? 23.850 -15.169 25.629 1.00 91.12 97 GLY A CA 1
ATOM 717 C C . GLY A 1 97 ? 23.703 -13.802 24.954 1.00 91.12 97 GLY A C 1
ATOM 718 O O . GLY A 1 97 ? 24.297 -12.817 25.399 1.00 91.12 97 GLY A O 1
ATOM 719 N N . TYR A 1 98 ? 22.895 -13.736 23.896 1.00 92.00 98 TYR A N 1
ATOM 720 C CA . TYR A 1 98 ? 22.700 -12.538 23.077 1.00 92.00 98 TYR A CA 1
ATOM 721 C C . TYR A 1 98 ? 21.226 -12.137 23.028 1.00 92.00 98 TYR A C 1
ATOM 723 O O . TYR A 1 98 ? 20.353 -12.976 22.837 1.00 92.00 98 TYR A O 1
ATOM 731 N N . ILE A 1 99 ? 20.939 -10.845 23.167 1.00 93.75 99 ILE A N 1
ATOM 732 C CA . ILE A 1 99 ? 19.605 -10.268 22.981 1.00 93.75 99 ILE A CA 1
ATOM 733 C C . ILE A 1 99 ? 19.769 -8.883 22.358 1.00 93.75 99 ILE A C 1
ATOM 735 O O . ILE A 1 99 ? 20.609 -8.099 22.800 1.00 93.75 99 ILE A O 1
ATOM 739 N N . ASN A 1 100 ? 19.006 -8.597 21.309 1.00 92.44 100 ASN A N 1
ATOM 740 C CA . ASN A 1 100 ? 19.012 -7.307 20.619 1.00 92.44 100 ASN A CA 1
ATOM 741 C C . ASN A 1 100 ? 17.692 -6.573 20.847 1.00 92.44 100 ASN A C 1
ATOM 743 O O . ASN A 1 100 ? 17.706 -5.387 21.163 1.00 92.44 100 ASN A O 1
ATOM 747 N N . SER A 1 101 ? 16.568 -7.280 20.717 1.00 91.69 101 SER A N 1
ATOM 748 C CA . SER A 1 101 ? 15.236 -6.749 21.006 1.00 91.69 101 SER A CA 1
ATOM 749 C C . SER A 1 101 ? 14.340 -7.806 21.655 1.00 91.69 101 SER A C 1
ATOM 751 O O . SER A 1 101 ? 14.514 -9.011 21.456 1.00 91.69 101 SER A O 1
ATOM 753 N N . LEU A 1 102 ? 13.394 -7.325 22.461 1.00 94.25 102 LEU A N 1
ATOM 754 C CA . LEU A 1 102 ? 12.404 -8.106 23.195 1.00 94.25 102 LEU A CA 1
ATOM 755 C C . LEU A 1 102 ? 11.030 -7.468 22.975 1.00 94.25 102 LEU A C 1
ATOM 757 O O . LEU A 1 102 ? 10.855 -6.283 23.250 1.00 94.25 102 LEU A O 1
ATOM 761 N N . MET A 1 103 ? 10.075 -8.259 22.504 1.00 92.50 103 MET A N 1
ATOM 762 C CA . MET A 1 103 ? 8.649 -7.946 22.511 1.00 92.50 103 MET A CA 1
ATOM 763 C C . MET A 1 103 ? 8.002 -8.634 23.713 1.00 92.50 103 MET A C 1
ATOM 765 O O . MET A 1 103 ? 8.305 -9.796 23.991 1.00 92.50 103 MET A O 1
ATOM 769 N N . ILE A 1 104 ? 7.116 -7.910 24.393 1.00 91.69 104 ILE A N 1
ATOM 770 C CA . ILE A 1 104 ? 6.276 -8.395 25.489 1.00 91.69 104 ILE A CA 1
ATOM 771 C C . ILE A 1 104 ? 4.834 -8.126 25.059 1.00 91.69 104 ILE A C 1
ATOM 773 O O . ILE A 1 104 ? 4.464 -6.969 24.877 1.00 91.69 104 ILE A O 1
ATOM 777 N N . ASP A 1 105 ? 4.063 -9.184 24.856 1.00 83.88 105 ASP A N 1
ATOM 778 C CA . ASP A 1 105 ? 2.658 -9.141 24.445 1.00 83.88 105 ASP A CA 1
ATOM 779 C C . ASP A 1 105 ? 1.810 -9.723 25.577 1.00 83.88 105 ASP A C 1
ATOM 781 O O . ASP A 1 105 ? 2.193 -10.742 26.143 1.00 83.88 105 ASP A O 1
ATOM 785 N N . ASP A 1 106 ? 0.721 -9.067 25.965 1.00 80.62 106 ASP A N 1
ATOM 786 C CA . ASP A 1 106 ? -0.079 -9.395 27.150 1.00 80.62 106 ASP A CA 1
ATOM 787 C C . ASP A 1 106 ? -1.253 -10.341 26.874 1.00 80.62 106 ASP A C 1
ATOM 789 O O . ASP A 1 106 ? -2.139 -10.467 27.725 1.00 80.62 106 ASP A O 1
ATOM 793 N N . ASN A 1 107 ? -1.233 -11.002 25.701 1.00 66.50 107 ASN A N 1
ATOM 794 C CA . ASN A 1 107 ? -2.198 -11.989 25.191 1.00 66.50 107 ASN A CA 1
ATOM 795 C C . ASN A 1 107 ? -3.655 -11.688 25.577 1.00 66.50 107 ASN A C 1
ATOM 797 O O . ASN A 1 107 ? -4.468 -12.610 25.725 1.00 66.50 107 ASN A O 1
ATOM 801 N N . VAL A 1 108 ? -4.017 -10.413 25.736 1.00 53.22 108 VAL A N 1
ATOM 802 C CA . VAL A 1 108 ? -5.417 -10.019 25.774 1.00 53.22 108 VAL A CA 1
ATOM 803 C C . VAL A 1 108 ? -5.989 -10.557 24.467 1.00 53.22 108 VAL A C 1
ATOM 805 O O . VAL A 1 108 ? -5.322 -10.423 23.433 1.00 53.22 108 VAL A O 1
ATOM 808 N N . PRO A 1 109 ? -7.171 -11.204 24.455 1.00 42.19 109 PRO A N 1
ATOM 809 C CA . PRO A 1 109 ? -7.892 -11.368 23.210 1.00 42.19 109 PRO A CA 1
ATOM 810 C C . PRO A 1 109 ? -8.018 -9.959 22.667 1.00 42.19 109 PRO A C 1
ATOM 812 O O . PRO A 1 109 ? -8.783 -9.163 23.204 1.00 42.19 109 PRO A O 1
ATOM 815 N N . VAL A 1 110 ? -7.177 -9.617 21.695 1.00 37.38 110 VAL A N 1
ATOM 816 C CA . VAL A 1 110 ? -7.267 -8.351 21.005 1.00 37.38 110 VAL A CA 1
ATOM 817 C C . VAL A 1 110 ? -8.724 -8.289 20.578 1.00 37.38 110 VAL A C 1
ATOM 819 O O . VAL A 1 110 ? -9.145 -9.038 19.698 1.00 37.38 110 VAL A O 1
ATOM 822 N N . THR A 1 111 ? -9.506 -7.393 21.193 1.00 43.47 111 THR A N 1
ATOM 823 C CA . THR A 1 111 ? -10.433 -6.597 20.394 1.00 43.47 111 THR A CA 1
ATOM 824 C C . THR A 1 111 ? -9.597 -6.240 19.182 1.00 43.47 111 THR A C 1
ATOM 826 O O . THR A 1 111 ? -8.547 -5.620 19.405 1.00 43.47 111 THR A O 1
ATOM 829 N N . PRO A 1 112 ? -9.899 -6.779 17.985 1.00 37.66 112 PRO A N 1
ATOM 830 C CA . PRO A 1 112 ? -8.983 -6.689 16.863 1.00 37.66 112 PRO A CA 1
ATOM 831 C C . PRO A 1 112 ? -8.576 -5.228 16.781 1.00 37.66 112 PRO A C 1
ATOM 833 O O . PRO A 1 112 ? -9.459 -4.379 16.649 1.00 37.66 112 PRO A O 1
ATOM 836 N N . ALA A 1 113 ? -7.284 -4.937 17.022 1.00 38.84 113 ALA A N 1
ATOM 837 C CA . ALA A 1 113 ? -6.764 -3.572 16.975 1.00 38.84 113 ALA A CA 1
ATOM 838 C C . ALA A 1 113 ? -7.359 -2.980 15.711 1.00 38.84 113 ALA A C 1
ATOM 840 O O . ALA A 1 113 ? -7.185 -3.665 14.698 1.00 38.84 113 ALA A O 1
ATOM 841 N N . PRO A 1 114 ? -8.148 -1.882 15.789 1.00 44.31 114 PRO A N 1
ATOM 842 C CA . PRO A 1 114 ? -9.180 -1.575 14.810 1.00 44.31 114 PRO A CA 1
ATOM 843 C C . PRO A 1 114 ? -8.612 -1.872 13.446 1.00 44.31 114 PRO A C 1
ATOM 845 O O . PRO A 1 114 ? -7.659 -1.213 13.019 1.00 44.31 114 PRO A O 1
ATOM 848 N N . THR A 1 115 ? -9.055 -2.989 12.860 1.00 44.81 115 THR A N 1
ATOM 849 C CA . THR A 1 115 ? -8.478 -3.440 11.608 1.00 44.81 115 THR A CA 1
ATOM 850 C C . THR A 1 115 ? -9.046 -2.466 10.619 1.00 44.81 115 THR A C 1
ATOM 852 O O . THR A 1 115 ? -10.177 -2.620 10.172 1.00 44.81 115 THR A O 1
ATOM 855 N N . ASN A 1 116 ? -8.281 -1.408 10.401 1.00 54.78 116 ASN A N 1
ATOM 856 C CA . ASN A 1 116 ? -8.317 -0.520 9.272 1.00 54.78 116 ASN A CA 1
ATOM 857 C C . ASN A 1 116 ? -8.614 -1.385 8.045 1.00 54.78 116 ASN A C 1
ATOM 859 O O . ASN A 1 116 ? -7.722 -2.036 7.498 1.00 54.78 116 ASN A O 1
ATOM 863 N N . SER A 1 117 ? -9.897 -1.509 7.712 1.00 70.69 117 SER A N 1
ATOM 864 C CA . SER A 1 117 ? -10.334 -2.419 6.672 1.00 70.69 117 SER A CA 1
ATOM 865 C C . SER A 1 117 ? -9.934 -1.792 5.352 1.00 70.69 117 SER A C 1
ATOM 867 O O . SER A 1 117 ? -10.149 -0.599 5.116 1.00 70.69 117 SER A O 1
ATOM 869 N N . VAL A 1 118 ? -9.298 -2.591 4.502 1.00 82.69 118 VAL A N 1
ATOM 870 C CA . VAL A 1 118 ? -9.053 -2.182 3.125 1.00 82.69 118 VAL A CA 1
ATOM 871 C C . VAL A 1 118 ? -10.418 -2.085 2.457 1.00 82.69 118 VAL A C 1
ATOM 873 O O . VAL A 1 118 ? -11.092 -3.098 2.277 1.00 82.69 118 VAL A O 1
ATOM 876 N N . LEU A 1 119 ? -10.844 -0.864 2.143 1.00 87.81 119 LEU A N 1
ATOM 877 C CA . LEU A 1 119 ? -12.121 -0.608 1.478 1.00 87.81 119 LEU A CA 1
ATOM 878 C C . LEU A 1 119 ? -12.026 -0.953 -0.002 1.00 87.81 119 LEU A C 1
ATOM 880 O O . LEU A 1 119 ? -12.936 -1.551 -0.571 1.00 87.81 119 LEU A O 1
ATOM 884 N N . GLN A 1 120 ? -10.906 -0.579 -0.616 1.00 92.75 120 GLN A N 1
ATOM 885 C CA . GLN A 1 120 ? -10.608 -0.886 -2.002 1.00 92.75 120 GLN A CA 1
ATOM 886 C C . GLN A 1 120 ? -9.114 -0.790 -2.285 1.00 92.75 120 GLN A C 1
ATOM 888 O O . GLN A 1 120 ? -8.344 -0.161 -1.558 1.00 92.75 120 GLN A O 1
ATOM 893 N N . THR A 1 121 ? -8.704 -1.426 -3.375 1.00 96.44 121 THR A N 1
ATOM 894 C CA . THR A 1 121 ? -7.357 -1.313 -3.928 1.00 96.44 121 THR A CA 1
ATOM 895 C C . THR A 1 121 ? -7.462 -0.946 -5.396 1.00 96.44 121 THR A C 1
ATOM 897 O O . THR A 1 121 ? -8.261 -1.526 -6.127 1.00 96.44 121 THR A O 1
ATOM 900 N N . ILE A 1 122 ? -6.644 0.005 -5.824 1.00 98.81 122 ILE A N 1
ATOM 901 C CA . ILE A 1 122 ? -6.482 0.410 -7.218 1.00 98.81 122 ILE A CA 1
ATOM 902 C C . ILE A 1 122 ? -5.060 0.046 -7.619 1.00 98.81 122 ILE A C 1
ATOM 904 O O . ILE A 1 122 ? -4.110 0.383 -6.909 1.00 98.81 122 ILE A O 1
ATOM 908 N N . LEU A 1 123 ? -4.911 -0.652 -8.742 1.00 98.81 123 LEU A N 1
ATOM 909 C CA . LEU A 1 123 ? -3.612 -0.996 -9.309 1.00 98.81 123 LEU A CA 1
ATOM 910 C C . LEU A 1 123 ? -3.355 -0.123 -10.534 1.00 98.81 123 LEU A C 1
ATOM 912 O O . LEU A 1 123 ? -4.217 0.007 -11.407 1.00 98.81 123 LEU A O 1
ATOM 916 N N . VAL A 1 124 ? -2.174 0.486 -10.567 1.00 98.62 124 VAL A N 1
ATOM 917 C CA . VAL A 1 124 ? -1.731 1.403 -11.615 1.00 98.62 124 VAL A CA 1
ATOM 918 C C . VAL A 1 124 ? -0.513 0.802 -12.297 1.00 98.62 124 VAL A C 1
ATOM 920 O O . VAL A 1 124 ? 0.502 0.516 -11.655 1.00 98.62 124 VAL A O 1
ATOM 923 N N . ASP A 1 125 ? -0.652 0.612 -13.599 1.00 97.94 125 ASP A N 1
ATOM 924 C CA . ASP A 1 125 ? 0.385 0.207 -14.534 1.00 97.94 125 ASP A CA 1
ATOM 925 C C . ASP A 1 125 ? 0.922 1.467 -15.225 1.00 97.94 125 ASP A C 1
ATOM 927 O O . ASP A 1 125 ? 0.155 2.204 -15.846 1.00 97.94 125 ASP A O 1
ATOM 931 N N . PHE A 1 126 ? 2.224 1.733 -15.089 1.00 96.31 126 PHE A N 1
ATOM 932 C CA . PHE A 1 126 ? 2.888 2.900 -15.682 1.00 96.31 126 PHE A CA 1
ATOM 933 C C . PHE A 1 126 ? 3.375 2.627 -17.109 1.00 96.31 126 PHE A C 1
ATOM 935 O O . PHE A 1 126 ? 4.500 2.972 -17.482 1.00 96.31 126 PHE A O 1
ATOM 942 N N . GLY A 1 127 ? 2.500 2.026 -17.902 1.00 91.50 127 GLY A N 1
ATOM 943 C CA . GLY A 1 127 ? 2.676 1.746 -19.310 1.00 91.50 127 GLY A CA 1
ATOM 944 C C . GLY A 1 127 ? 1.326 1.602 -19.993 1.00 91.50 127 GLY A C 1
ATOM 945 O O . GLY A 1 127 ? 0.309 1.256 -19.390 1.00 91.50 127 GLY A O 1
ATOM 946 N N . SER A 1 128 ? 1.306 1.894 -21.288 1.00 93.31 128 SER A N 1
ATOM 947 C CA . SER A 1 128 ? 0.188 1.547 -22.150 1.00 93.31 128 SER A CA 1
ATOM 948 C C . SER A 1 128 ? 0.682 1.149 -23.534 1.00 93.31 128 SER A C 1
ATOM 950 O O . SER A 1 128 ? 1.720 1.607 -24.008 1.00 93.31 128 SER A O 1
ATOM 952 N N . SER A 1 129 ? -0.117 0.358 -24.246 1.00 92.19 129 SER A N 1
ATOM 953 C CA . SER A 1 129 ? 0.133 0.004 -25.652 1.00 92.19 129 SER A CA 1
ATOM 954 C C . SER A 1 129 ? 0.146 1.203 -26.619 1.00 92.19 129 SER A C 1
ATOM 956 O O . SER A 1 129 ? 0.502 1.043 -27.786 1.00 92.19 129 SER A O 1
ATOM 958 N N . ALA A 1 130 ? -0.226 2.401 -26.153 1.00 91.31 130 ALA A N 1
ATOM 959 C CA . ALA A 1 130 ? -0.120 3.650 -26.904 1.00 91.31 130 ALA A CA 1
ATOM 960 C C . ALA A 1 130 ? 1.258 4.329 -26.765 1.00 91.31 130 ALA A C 1
ATOM 962 O O . ALA A 1 130 ? 1.563 5.245 -27.531 1.00 91.31 130 ALA A O 1
ATOM 963 N N . GLN A 1 131 ? 2.080 3.905 -25.801 1.00 92.50 131 GLN A N 1
ATOM 964 C CA . GLN A 1 131 ? 3.388 4.485 -25.502 1.00 92.50 131 GLN A CA 1
ATOM 965 C C . GLN A 1 131 ? 4.536 3.693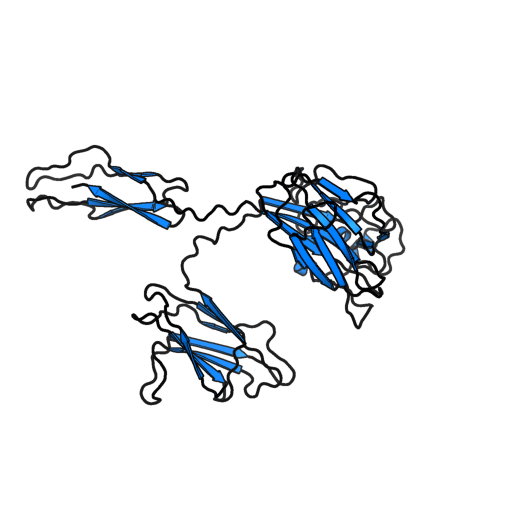 -26.135 1.00 92.50 131 GLN A C 1
ATOM 967 O O . GLN A 1 131 ? 4.404 2.538 -26.543 1.00 92.50 131 GLN A O 1
ATOM 972 N N . TYR A 1 132 ? 5.690 4.352 -26.252 1.00 93.75 132 TYR A N 1
ATOM 973 C CA . TYR A 1 132 ? 6.880 3.767 -26.857 1.00 93.75 132 TYR A CA 1
ATOM 974 C C . TYR A 1 132 ? 7.376 2.566 -26.047 1.00 93.75 132 TYR A C 1
ATOM 976 O O . TYR A 1 132 ? 7.779 2.724 -24.899 1.00 93.75 132 TYR A O 1
ATOM 984 N N . ARG A 1 133 ? 7.398 1.381 -26.675 1.00 93.31 133 ARG A N 1
ATOM 985 C CA . ARG A 1 133 ? 7.845 0.126 -26.045 1.00 93.31 133 ARG A CA 1
ATOM 986 C C . ARG A 1 133 ? 7.203 -0.120 -24.675 1.00 93.31 133 ARG A C 1
ATOM 988 O O . ARG A 1 133 ? 7.896 -0.521 -23.740 1.00 93.31 133 ARG A O 1
ATOM 995 N N . SER A 1 134 ? 5.887 0.056 -24.601 1.00 93.88 134 SER A N 1
ATOM 996 C CA . SER A 1 134 ? 5.108 -0.255 -23.406 1.00 93.88 134 SER A CA 1
ATOM 997 C C . SER A 1 134 ? 3.945 -1.202 -23.687 1.00 93.88 134 SER A C 1
ATOM 999 O O . SER A 1 134 ? 3.512 -1.358 -24.835 1.00 93.88 134 SER A O 1
ATOM 1001 N N . ALA A 1 135 ? 3.459 -1.865 -22.642 1.00 95.25 135 ALA A N 1
ATOM 1002 C CA . ALA A 1 135 ? 2.302 -2.743 -22.699 1.00 95.25 135 ALA A CA 1
ATOM 1003 C C . ALA A 1 135 ? 1.124 -2.149 -21.915 1.00 95.25 135 ALA A C 1
ATOM 1005 O O . ALA A 1 135 ? 1.273 -1.235 -21.123 1.00 95.25 135 ALA A O 1
ATOM 1006 N N . SER A 1 136 ? -0.081 -2.646 -22.187 1.00 96.75 136 SER A N 1
ATOM 1007 C CA . SER A 1 136 ? -1.225 -2.454 -21.293 1.00 96.75 136 SER A CA 1
ATOM 1008 C C . SER A 1 136 ? -1.535 -3.782 -20.620 1.00 96.75 136 SER A C 1
ATOM 1010 O O . SER A 1 136 ? -1.410 -4.840 -21.250 1.00 96.75 136 SER A O 1
ATOM 1012 N N . VAL A 1 137 ? -2.032 -3.749 -19.388 1.00 97.19 137 VAL A N 1
ATOM 1013 C CA . VAL A 1 137 ? -2.703 -4.908 -18.803 1.00 97.19 137 VAL A CA 1
ATOM 1014 C C . VAL A 1 137 ? -4.072 -5.063 -19.461 1.00 97.19 137 VAL A C 1
ATOM 1016 O O . VAL A 1 137 ? -4.926 -4.183 -19.381 1.00 97.19 137 VAL A O 1
ATOM 1019 N N . VAL A 1 138 ? -4.288 -6.193 -20.132 1.00 94.56 138 VAL A N 1
ATOM 1020 C CA . VAL A 1 138 ? -5.556 -6.497 -20.804 1.00 94.56 138 VAL A CA 1
ATOM 1021 C C . VAL A 1 138 ? -6.332 -7.515 -19.978 1.00 94.56 138 VAL A C 1
ATOM 1023 O O . VAL A 1 138 ? -5.913 -8.665 -19.856 1.00 94.56 138 VAL A O 1
ATOM 1026 N N . GLY A 1 139 ? -7.489 -7.104 -19.459 1.00 93.94 139 GLY A N 1
ATOM 1027 C CA . GLY A 1 139 ? -8.338 -7.955 -18.625 1.00 93.94 139 GLY A CA 1
ATOM 1028 C C . GLY A 1 139 ? -7.776 -8.171 -17.219 1.00 93.94 139 GLY A C 1
ATOM 1029 O O . GLY A 1 139 ? -6.929 -7.413 -16.749 1.00 93.94 139 GLY A O 1
ATOM 1030 N N . ALA A 1 140 ? -8.301 -9.185 -16.531 1.00 95.69 140 ALA A N 1
ATOM 1031 C CA . ALA A 1 140 ? -7.865 -9.528 -15.185 1.00 95.69 140 ALA A CA 1
ATOM 1032 C C . ALA A 1 140 ? -6.494 -10.217 -15.204 1.00 95.69 140 ALA A C 1
ATOM 1034 O O . ALA A 1 140 ? -6.200 -11.032 -16.082 1.00 95.69 140 ALA A O 1
ATOM 1035 N N . ASP A 1 141 ? -5.667 -9.893 -14.218 1.00 94.81 141 ASP A N 1
ATOM 1036 C CA . ASP A 1 141 ? -4.348 -10.480 -14.038 1.00 94.81 141 ASP A CA 1
ATOM 1037 C C . ASP A 1 141 ? -4.409 -11.909 -13.456 1.00 94.81 141 ASP A C 1
ATOM 1039 O O . ASP A 1 141 ? -5.481 -12.480 -13.241 1.00 94.81 141 ASP A O 1
ATOM 1043 N N . SER A 1 142 ? -3.247 -12.510 -13.180 1.00 86.69 142 SER A N 1
ATOM 1044 C CA . SER A 1 142 ? -3.180 -13.878 -12.632 1.00 86.69 142 SER A CA 1
ATOM 1045 C C . SER A 1 142 ? -3.790 -14.045 -11.230 1.00 86.69 142 SER A C 1
ATOM 1047 O O . SER A 1 142 ? -4.074 -15.171 -10.825 1.00 86.69 142 SER A O 1
ATOM 1049 N N . ASN A 1 143 ? -4.029 -12.944 -10.516 1.00 84.00 143 ASN A N 1
ATOM 1050 C CA . ASN A 1 143 ? -4.696 -12.900 -9.218 1.00 84.00 143 ASN A CA 1
ATOM 1051 C C . ASN A 1 143 ? -6.183 -12.509 -9.339 1.00 84.00 143 ASN A C 1
ATOM 1053 O O . ASN A 1 143 ? -6.866 -12.399 -8.323 1.00 84.00 143 ASN A O 1
ATOM 1057 N N . GLY A 1 144 ? -6.690 -12.289 -10.557 1.00 92.31 144 GLY A N 1
ATOM 1058 C CA . GLY A 1 144 ? -8.054 -11.827 -10.806 1.00 92.31 144 GLY A CA 1
ATOM 1059 C C . GLY A 1 144 ? -8.247 -10.315 -10.660 1.00 92.31 144 GLY A C 1
ATOM 1060 O O . GLY A 1 144 ? -9.389 -9.863 -10.671 1.00 92.31 144 GLY A O 1
ATOM 1061 N N . ASN A 1 145 ? -7.173 -9.529 -10.535 1.00 94.75 145 ASN A N 1
ATOM 1062 C CA . ASN A 1 145 ? -7.269 -8.080 -10.380 1.00 94.75 145 ASN A CA 1
ATOM 1063 C C . ASN A 1 145 ? -7.324 -7.369 -11.730 1.00 94.75 145 ASN A C 1
ATOM 1065 O O . ASN A 1 145 ? -6.572 -7.696 -12.650 1.00 94.75 145 ASN A O 1
ATOM 1069 N N . LEU A 1 146 ? -8.147 -6.330 -11.811 1.00 97.94 146 LEU A N 1
ATOM 1070 C CA . LEU A 1 146 ? -8.118 -5.353 -12.894 1.00 97.94 146 LEU A CA 1
ATOM 1071 C C . LEU A 1 146 ? -7.135 -4.213 -12.593 1.00 97.94 146 LEU A C 1
ATOM 1073 O O . LEU A 1 146 ? -6.833 -3.910 -11.437 1.00 97.94 146 LEU A O 1
ATOM 1077 N N . TRP A 1 147 ? -6.617 -3.616 -13.665 1.00 98.56 147 TRP A N 1
ATOM 1078 C CA . TRP A 1 147 ? -5.521 -2.650 -13.647 1.00 98.56 147 TRP A CA 1
ATOM 1079 C C . TRP A 1 147 ? -5.859 -1.417 -14.482 1.00 98.56 147 TRP A C 1
ATOM 1081 O O . TRP A 1 147 ? -6.591 -1.502 -15.467 1.00 98.56 147 TRP A O 1
ATOM 1091 N N . ASN A 1 148 ? -5.261 -0.287 -14.112 1.00 98.31 148 ASN A N 1
ATOM 1092 C CA . ASN A 1 148 ? -5.331 0.963 -14.859 1.00 98.31 148 ASN A CA 1
ATOM 1093 C C . ASN A 1 148 ? -3.980 1.212 -15.538 1.00 98.31 148 ASN A C 1
ATOM 1095 O O . ASN A 1 148 ? -3.027 1.611 -14.871 1.00 98.31 148 ASN A O 1
ATOM 1099 N N . SER A 1 149 ? -3.898 0.959 -16.844 1.00 97.38 149 SER A N 1
ATOM 1100 C CA . SER A 1 149 ? -2.721 1.258 -17.673 1.00 97.38 149 SER A CA 1
ATOM 1101 C C . SER A 1 149 ? -2.728 2.728 -18.076 1.00 97.38 149 SER A C 1
ATOM 1103 O O . SER A 1 149 ? -3.467 3.116 -18.985 1.00 97.38 149 SER A O 1
ATOM 1105 N N . VAL A 1 150 ? -1.952 3.544 -17.363 1.00 95.62 150 VAL A N 1
ATOM 1106 C CA . VAL A 1 150 ? -1.954 5.002 -17.516 1.00 95.62 150 VAL A CA 1
ATOM 1107 C C . VAL A 1 150 ? -0.891 5.473 -18.503 1.00 95.62 150 VAL A C 1
ATOM 1109 O O . VAL A 1 150 ? 0.195 4.909 -18.596 1.00 95.62 150 VAL A O 1
ATOM 1112 N N . ASP A 1 151 ? -1.196 6.559 -19.212 1.00 90.06 151 ASP A N 1
ATOM 1113 C CA . ASP A 1 151 ? -0.272 7.242 -20.119 1.00 90.06 151 ASP A CA 1
ATOM 1114 C C . ASP A 1 151 ? 0.064 8.672 -19.666 1.00 90.06 151 ASP A C 1
ATOM 1116 O O . ASP A 1 151 ? -0.647 9.288 -18.869 1.00 90.06 151 ASP A O 1
ATOM 1120 N N . GLU A 1 152 ? 1.178 9.194 -20.180 1.00 81.62 152 GLU A N 1
ATOM 1121 C CA . GLU A 1 152 ? 1.750 10.502 -19.824 1.00 81.62 152 GLU A CA 1
ATOM 1122 C C . GLU A 1 152 ? 0.993 11.726 -20.359 1.00 81.62 152 GLU A C 1
ATOM 1124 O O . GLU A 1 152 ? 1.279 12.849 -19.942 1.00 81.62 152 GLU A O 1
ATOM 1129 N N . LEU A 1 153 ? 0.053 11.535 -21.290 1.00 79.81 153 LEU A N 1
ATOM 1130 C CA . LEU A 1 153 ? -0.611 12.627 -22.013 1.00 79.81 153 LEU A CA 1
ATOM 1131 C C . LEU A 1 153 ? -2.026 12.914 -21.507 1.00 79.81 153 LEU A C 1
ATOM 1133 O O . LEU A 1 153 ? -2.696 13.804 -22.039 1.00 79.81 153 LEU A O 1
ATOM 1137 N N . LYS A 1 154 ? -2.496 12.171 -20.503 1.00 88.06 154 LYS A N 1
ATOM 1138 C CA . LYS A 1 154 ? -3.872 12.245 -20.016 1.00 88.06 154 LYS A CA 1
ATOM 1139 C C . LYS A 1 154 ? -3.940 12.448 -18.511 1.00 88.06 154 LYS A C 1
ATOM 1141 O O . LYS A 1 154 ? -3.073 12.028 -17.748 1.00 88.06 154 LYS A O 1
ATOM 1146 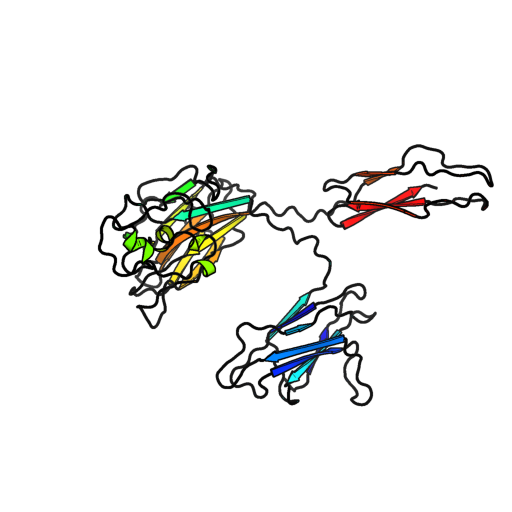N N . TYR A 1 155 ? -5.034 13.079 -18.107 1.00 94.69 155 TYR A N 1
ATOM 1147 C CA . TYR A 1 155 ? -5.531 13.023 -16.743 1.00 94.69 155 TYR A CA 1
ATOM 1148 C C . TYR A 1 155 ? -6.606 11.939 -16.700 1.00 94.69 155 TYR A C 1
ATOM 1150 O O . TYR A 1 155 ? -7.599 12.023 -17.426 1.00 94.69 155 TYR A O 1
ATOM 1158 N N . TRP A 1 156 ? -6.363 10.893 -15.923 1.00 96.81 156 TRP A N 1
ATOM 1159 C CA . TRP A 1 156 ? -7.193 9.700 -15.861 1.00 96.81 156 TRP A CA 1
ATOM 1160 C C . TRP A 1 156 ? -8.235 9.876 -14.769 1.00 96.81 156 TRP A C 1
ATOM 1162 O O . TRP A 1 156 ? -7.882 9.937 -13.594 1.00 96.81 156 TRP A O 1
ATOM 1172 N N . GLN A 1 157 ? -9.495 9.990 -15.183 1.00 97.69 157 GLN A N 1
ATOM 1173 C CA . GLN A 1 157 ? -10.625 10.128 -14.271 1.00 97.69 157 GLN A CA 1
ATOM 1174 C C . GLN A 1 157 ? -11.189 8.766 -13.885 1.00 97.69 157 GLN A C 1
ATOM 1176 O O . GLN A 1 157 ? -11.165 7.843 -14.705 1.00 97.69 157 GLN A O 1
ATOM 1181 N N . ASP A 1 158 ? -11.718 8.681 -12.668 1.00 97.31 158 ASP A N 1
ATOM 1182 C CA . ASP A 1 158 ? -12.484 7.547 -12.155 1.00 97.31 158 ASP A CA 1
ATOM 1183 C C . ASP A 1 158 ? -11.773 6.196 -12.359 1.00 97.31 158 ASP A C 1
ATOM 1185 O O . ASP A 1 158 ? -12.322 5.257 -12.952 1.00 97.31 158 ASP A O 1
ATOM 1189 N N . LEU A 1 159 ? -10.526 6.084 -11.879 1.00 98.44 159 LEU A N 1
ATOM 1190 C CA . LEU A 1 159 ? -9.767 4.833 -11.949 1.00 98.44 159 LEU A CA 1
ATOM 1191 C C . LEU A 1 159 ? -10.597 3.670 -11.396 1.00 98.44 159 LEU A C 1
ATOM 1193 O O . LEU A 1 159 ? -11.346 3.831 -10.431 1.00 98.44 159 LEU A O 1
ATOM 1197 N N . VAL A 1 160 ? -10.445 2.476 -11.966 1.00 98.25 160 VAL A N 1
ATOM 1198 C CA . VAL A 1 160 ? -11.158 1.287 -11.484 1.00 98.25 160 VAL A CA 1
ATOM 1199 C C . VAL A 1 160 ? -10.392 0.601 -10.359 1.00 98.25 160 VAL A C 1
ATOM 1201 O O . VAL A 1 160 ? -9.161 0.512 -10.383 1.00 98.25 160 VAL A O 1
ATOM 1204 N N . ASN A 1 161 ? -11.113 0.073 -9.374 1.00 98.00 161 ASN A N 1
ATOM 1205 C CA . ASN A 1 161 ? -10.517 -0.799 -8.367 1.00 98.00 161 ASN A CA 1
ATOM 1206 C C . ASN A 1 161 ? -10.228 -2.202 -8.936 1.00 98.00 161 ASN A C 1
ATOM 1208 O O . ASN A 1 161 ? -10.599 -2.527 -10.065 1.00 98.00 161 ASN A O 1
ATOM 1212 N N . THR A 1 162 ? -9.585 -3.066 -8.147 1.00 96.00 162 THR A N 1
ATOM 1213 C CA . THR A 1 162 ? -9.223 -4.431 -8.570 1.00 96.00 162 THR A CA 1
ATOM 1214 C C . THR A 1 162 ? -10.415 -5.291 -8.995 1.00 96.00 162 THR A C 1
ATOM 1216 O O . THR A 1 162 ? -10.227 -6.219 -9.777 1.00 96.00 162 THR A O 1
ATOM 1219 N N . GLY A 1 163 ? -11.629 -4.978 -8.530 1.00 92.62 163 GLY A N 1
ATOM 1220 C CA . GLY A 1 163 ? -12.874 -5.636 -8.937 1.00 92.62 163 GLY A CA 1
ATOM 1221 C C . GLY A 1 163 ? -13.526 -5.052 -10.197 1.00 92.62 163 GLY A C 1
ATOM 1222 O O . GLY A 1 163 ? -14.514 -5.605 -10.672 1.00 92.62 163 GLY A O 1
ATOM 1223 N N . GLY A 1 164 ? -12.992 -3.957 -10.748 1.00 94.12 164 GLY A N 1
ATOM 1224 C CA . GLY A 1 164 ? -13.500 -3.299 -11.956 1.00 94.12 164 GLY A CA 1
ATOM 1225 C C . GLY A 1 164 ? -14.566 -2.235 -11.714 1.00 94.12 164 GLY A C 1
ATOM 1226 O O . GLY A 1 164 ? -15.126 -1.710 -12.675 1.00 94.12 164 GLY A O 1
ATOM 1227 N N . THR A 1 165 ? -14.855 -1.900 -10.457 1.00 96.56 165 THR A N 1
ATOM 1228 C CA . THR A 1 165 ? -15.776 -0.807 -10.132 1.00 96.56 165 THR A CA 1
ATOM 1229 C C . THR A 1 165 ? -15.046 0.523 -10.276 1.00 96.56 165 THR A C 1
ATOM 1231 O O . THR A 1 165 ? -13.963 0.691 -9.712 1.00 96.56 165 THR A O 1
ATOM 1234 N N . ALA A 1 166 ? -15.642 1.465 -11.011 1.00 97.06 166 ALA A N 1
ATOM 1235 C CA . ALA A 1 166 ? -15.154 2.839 -11.093 1.00 97.06 166 ALA A CA 1
ATOM 1236 C C . ALA A 1 166 ? -15.131 3.480 -9.698 1.00 97.06 166 ALA A C 1
ATOM 1238 O O . ALA A 1 166 ? -16.076 3.331 -8.918 1.00 97.06 166 ALA A O 1
ATOM 1239 N N . THR A 1 167 ? -14.038 4.163 -9.381 1.00 98.00 167 THR A N 1
ATOM 1240 C CA . THR A 1 167 ? -13.846 4.870 -8.110 1.00 98.00 167 THR A CA 1
ATOM 1241 C C . THR A 1 167 ? -13.944 6.374 -8.334 1.00 98.00 167 THR A C 1
ATOM 1243 O O . THR A 1 167 ? -14.112 6.812 -9.461 1.00 98.00 167 THR A O 1
ATOM 1246 N N . THR A 1 168 ? -13.828 7.170 -7.272 1.00 97.00 168 THR A N 1
ATOM 1247 C CA . THR A 1 168 ? -13.663 8.628 -7.391 1.00 97.00 168 THR A CA 1
ATOM 1248 C C . THR A 1 168 ? -12.206 9.037 -7.585 1.00 97.00 168 THR A C 1
ATOM 1250 O O . THR A 1 168 ? -11.915 10.226 -7.610 1.00 97.00 168 THR A O 1
ATOM 1253 N N . VAL A 1 169 ? -11.273 8.080 -7.603 1.00 98.56 169 VAL A N 1
ATOM 1254 C CA . VAL A 1 169 ? -9.842 8.370 -7.588 1.00 98.56 169 VAL A CA 1
ATOM 1255 C C . VAL A 1 169 ? -9.376 8.703 -8.991 1.00 98.56 169 VAL A C 1
ATOM 1257 O O . VAL A 1 169 ? -9.449 7.870 -9.893 1.00 98.56 169 VAL A O 1
ATOM 1260 N N . ASP A 1 170 ? -8.807 9.892 -9.125 1.00 98.56 170 ASP A N 1
ATOM 1261 C CA . ASP A 1 170 ? -8.209 10.374 -10.359 1.00 98.56 170 ASP A CA 1
ATOM 1262 C C . ASP A 1 170 ? -6.681 10.329 -10.270 1.00 98.56 170 ASP A C 1
ATOM 1264 O O . ASP A 1 170 ? -6.093 10.418 -9.186 1.00 98.56 170 ASP A O 1
ATOM 1268 N N . PHE A 1 171 ? -6.018 10.237 -11.421 1.00 98.50 171 PHE A N 1
ATOM 1269 C CA . PHE A 1 171 ? -4.562 10.210 -11.509 1.00 98.50 171 PHE A CA 1
ATOM 1270 C C . PHE A 1 171 ? -4.038 11.028 -12.688 1.00 98.50 171 PHE A C 1
ATOM 1272 O O . PHE A 1 171 ? -4.519 10.908 -13.815 1.00 98.50 171 PHE A O 1
ATOM 1279 N N . GLY A 1 172 ? -2.977 11.803 -12.467 1.00 96.75 172 GLY A N 1
ATOM 1280 C CA . GLY A 1 172 ? -2.322 12.520 -13.556 1.00 96.75 172 GLY A CA 1
ATOM 1281 C C . GLY A 1 172 ? -0.894 12.956 -13.265 1.00 96.75 172 GLY A C 1
ATOM 1282 O O . GLY A 1 172 ? -0.460 13.083 -12.120 1.00 96.75 172 GLY A O 1
ATOM 1283 N N . PHE A 1 173 ? -0.153 13.234 -14.335 1.00 96.31 173 PHE A N 1
ATOM 1284 C CA . PHE A 1 173 ? 1.159 13.871 -14.263 1.00 96.31 173 PHE A CA 1
ATOM 1285 C C . PHE A 1 173 ? 1.001 15.394 -14.252 1.00 96.31 173 PHE A C 1
ATOM 1287 O O . PHE A 1 173 ? 0.248 15.959 -15.045 1.00 96.31 173 PHE A O 1
ATOM 1294 N N . LEU A 1 174 ? 1.726 16.084 -13.367 1.00 95.44 174 LEU A N 1
ATOM 1295 C CA . LEU A 1 174 ? 1.633 17.541 -13.276 1.00 95.44 174 LEU A CA 1
ATOM 1296 C C . LEU A 1 174 ? 2.269 18.219 -14.495 1.00 95.44 174 LEU A C 1
ATOM 1298 O O . LEU A 1 174 ? 3.315 17.785 -14.987 1.00 95.44 174 LEU A O 1
ATOM 1302 N N . LEU A 1 175 ? 1.699 19.349 -14.920 1.00 91.62 175 LEU A N 1
ATOM 1303 C CA . LEU A 1 175 ? 2.233 20.148 -16.026 1.00 91.62 175 LEU A CA 1
ATOM 1304 C C . LEU A 1 175 ? 3.710 20.528 -15.810 1.00 91.62 175 LEU A C 1
ATOM 1306 O O . LEU A 1 175 ? 4.150 20.878 -14.710 1.00 91.62 175 LEU A O 1
ATOM 1310 N N . GLY A 1 176 ? 4.488 20.456 -16.893 1.00 87.31 176 GLY A N 1
ATOM 1311 C CA . GLY A 1 176 ? 5.929 20.725 -16.881 1.00 87.31 176 GLY A CA 1
ATOM 1312 C C . GLY A 1 176 ? 6.781 19.603 -16.279 1.00 87.31 176 GLY A C 1
ATOM 1313 O O . GLY A 1 176 ? 7.986 19.778 -16.109 1.00 87.31 176 GLY A O 1
ATOM 1314 N N . THR A 1 177 ? 6.190 18.456 -15.942 1.00 91.19 177 THR A N 1
ATOM 1315 C CA . THR A 1 177 ? 6.949 17.266 -15.549 1.00 91.19 177 THR A CA 1
ATOM 1316 C C . THR A 1 177 ? 7.594 16.632 -16.777 1.00 91.19 177 THR A C 1
ATOM 1318 O O . THR A 1 177 ? 6.921 16.368 -17.765 1.00 91.19 177 THR A O 1
ATOM 1321 N N . THR A 1 178 ? 8.905 16.389 -16.717 1.00 90.81 178 THR A N 1
ATOM 1322 C CA . THR A 1 178 ? 9.654 15.701 -17.778 1.00 90.81 178 THR A CA 1
ATOM 1323 C C . THR A 1 178 ? 10.110 14.339 -17.279 1.00 90.81 178 THR A C 1
ATOM 1325 O O . THR A 1 178 ? 10.786 14.241 -16.253 1.00 90.81 178 THR A O 1
ATOM 1328 N N . PHE A 1 179 ? 9.745 13.295 -18.010 1.00 93.56 179 PHE A N 1
ATOM 1329 C CA . PHE A 1 179 ? 10.111 11.911 -17.739 1.00 93.56 179 PHE A CA 1
ATOM 1330 C C . PHE A 1 179 ? 10.080 11.116 -19.047 1.00 93.56 179 PHE A C 1
ATOM 1332 O O . PHE A 1 179 ? 9.610 11.618 -20.064 1.00 93.56 179 PHE A O 1
ATOM 1339 N N . GLY A 1 180 ? 10.645 9.914 -19.037 1.00 92.50 180 GLY A N 1
ATOM 1340 C CA . GLY A 1 180 ? 10.550 8.970 -20.147 1.00 92.50 180 GLY A CA 1
ATOM 1341 C C . GLY A 1 180 ? 9.755 7.737 -19.752 1.00 92.50 180 GLY A C 1
ATOM 1342 O O . GLY A 1 180 ? 9.694 7.411 -18.567 1.00 92.50 180 GLY A O 1
ATOM 1343 N N . VAL A 1 181 ? 9.220 7.050 -20.753 1.00 93.75 181 VAL A N 1
ATOM 1344 C CA . VAL A 1 181 ? 8.572 5.740 -20.633 1.00 93.75 181 VAL A CA 1
ATOM 1345 C C . VAL A 1 181 ? 9.282 4.727 -21.508 1.00 93.75 181 VAL A C 1
ATOM 1347 O O . VAL A 1 181 ? 9.770 5.077 -22.585 1.00 93.75 181 VAL A O 1
ATOM 1350 N N . ASP A 1 182 ? 9.404 3.501 -21.014 1.00 94.50 182 ASP A N 1
ATOM 1351 C CA . ASP A 1 182 ? 9.993 2.385 -21.749 1.00 94.50 182 ASP A CA 1
ATOM 1352 C C . ASP A 1 182 ? 9.772 1.070 -20.973 1.00 94.50 182 ASP A C 1
ATOM 1354 O O . ASP A 1 182 ? 9.210 1.060 -19.879 1.00 94.50 182 ASP A O 1
ATOM 1358 N N . SER A 1 183 ? 10.288 -0.033 -21.509 1.00 94.88 183 SER A N 1
ATOM 1359 C CA . SER A 1 183 ? 10.421 -1.323 -20.818 1.00 94.88 183 SER A CA 1
ATOM 1360 C C . SER A 1 183 ? 11.810 -1.963 -20.982 1.00 94.88 183 SER A C 1
ATOM 1362 O O . SER A 1 183 ? 12.143 -2.959 -20.327 1.00 94.88 183 SER A O 1
ATOM 1364 N N . TYR A 1 184 ? 12.666 -1.387 -21.833 1.00 95.00 184 TYR A N 1
ATOM 1365 C CA . TYR A 1 184 ? 14.023 -1.873 -22.082 1.00 95.00 184 TYR A CA 1
ATOM 1366 C C . TYR A 1 184 ? 14.890 -1.867 -20.826 1.00 95.00 184 TYR A C 1
ATOM 1368 O O . TYR A 1 184 ? 14.857 -0.931 -20.051 1.00 95.00 184 TYR A O 1
ATOM 1376 N N . ASN A 1 185 ? 15.707 -2.900 -20.623 1.00 91.81 185 ASN A N 1
ATOM 1377 C CA . ASN A 1 185 ? 16.549 -3.068 -19.435 1.00 91.81 185 ASN A CA 1
ATOM 1378 C C . ASN A 1 185 ? 15.793 -3.064 -18.094 1.00 91.81 185 ASN A C 1
ATOM 1380 O O . ASN A 1 185 ? 16.423 -3.196 -17.051 1.00 91.81 185 ASN A O 1
ATOM 1384 N N . GLY A 1 186 ? 14.463 -3.041 -18.097 1.00 84.38 186 GLY A N 1
ATOM 1385 C CA . GLY A 1 186 ? 13.633 -3.363 -16.947 1.00 84.38 186 GLY A CA 1
ATOM 1386 C C . GLY A 1 186 ? 13.579 -4.870 -16.678 1.00 84.38 186 GLY A C 1
ATOM 1387 O O . GLY A 1 186 ? 14.409 -5.657 -17.167 1.00 84.38 186 GLY A O 1
ATOM 1388 N N . PRO A 1 187 ? 12.549 -5.320 -15.950 1.00 94.25 187 PRO A N 1
ATOM 1389 C CA . PRO A 1 187 ? 12.215 -6.734 -15.853 1.00 94.25 187 PRO A CA 1
ATOM 1390 C C . PRO A 1 187 ? 12.056 -7.433 -17.202 1.00 94.25 187 PRO A C 1
ATOM 1392 O O . PRO A 1 187 ? 12.375 -8.615 -17.289 1.00 94.25 187 PRO A O 1
ATOM 1395 N N . ALA A 1 188 ? 11.666 -6.718 -18.260 1.00 92.38 188 ALA A N 1
ATOM 1396 C CA . ALA A 1 188 ? 11.588 -7.245 -19.623 1.00 92.38 188 ALA A CA 1
ATOM 1397 C C . ALA A 1 188 ? 12.945 -7.553 -20.286 1.00 92.38 188 ALA A C 1
ATOM 1399 O O . ALA A 1 188 ? 12.996 -8.261 -21.290 1.00 92.38 188 ALA A O 1
ATOM 1400 N N . GLY A 1 189 ? 14.066 -7.068 -19.744 1.00 91.31 189 GLY A N 1
ATOM 1401 C CA . GLY A 1 189 ? 15.377 -7.255 -20.367 1.00 91.31 189 GLY A CA 1
ATOM 1402 C C . GLY A 1 189 ? 15.537 -6.445 -21.658 1.00 91.31 189 GLY A C 1
ATOM 1403 O O . GLY A 1 189 ? 15.027 -5.336 -21.770 1.00 91.31 189 GLY A O 1
ATOM 1404 N N . ALA A 1 190 ? 16.293 -6.962 -22.628 1.00 91.88 190 ALA A N 1
ATOM 1405 C CA . ALA A 1 190 ? 16.683 -6.220 -23.831 1.00 91.88 190 ALA A CA 1
ATOM 1406 C C . ALA A 1 190 ? 15.575 -6.164 -24.912 1.00 91.88 190 ALA A C 1
ATOM 1408 O O . ALA A 1 190 ? 15.817 -6.483 -26.076 1.00 91.88 190 ALA A O 1
ATOM 1409 N N . VAL A 1 191 ? 14.354 -5.771 -24.535 1.00 90.12 191 VAL A N 1
ATOM 1410 C CA . VAL A 1 191 ? 13.208 -5.650 -25.452 1.00 90.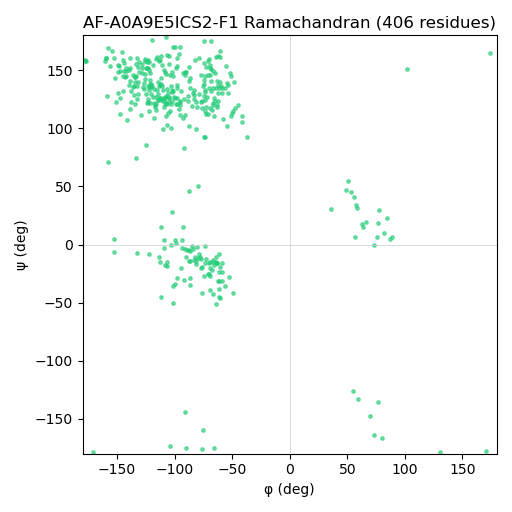12 191 VAL A CA 1
ATOM 1411 C C . VAL A 1 191 ? 13.422 -4.524 -26.464 1.00 90.12 191 VAL A C 1
ATOM 1413 O O . VAL A 1 191 ? 13.566 -3.351 -26.121 1.00 90.12 191 VAL A O 1
ATOM 1416 N N . THR A 1 192 ? 13.426 -4.879 -27.747 1.00 91.56 192 THR A N 1
ATOM 1417 C CA . THR A 1 192 ? 13.556 -3.924 -28.864 1.00 91.56 192 THR A CA 1
ATOM 1418 C C . THR A 1 192 ? 12.299 -3.836 -29.728 1.00 91.56 192 THR A C 1
ATOM 1420 O O . THR A 1 192 ? 12.186 -2.909 -30.526 1.00 91.56 192 THR A O 1
ATOM 1423 N N . ASN A 1 193 ? 11.339 -4.747 -29.541 1.00 93.94 193 ASN A N 1
ATOM 1424 C CA . ASN A 1 193 ? 10.069 -4.735 -30.260 1.00 93.94 193 ASN A CA 1
ATOM 1425 C C . ASN A 1 193 ? 9.226 -3.516 -29.863 1.00 93.94 193 ASN A C 1
ATOM 1427 O O . ASN A 1 193 ? 9.088 -3.202 -28.682 1.00 93.94 193 ASN A O 1
ATOM 1431 N N . ASN A 1 194 ? 8.652 -2.848 -30.864 1.00 94.06 194 ASN A N 1
ATOM 1432 C CA . ASN A 1 194 ? 7.681 -1.774 -30.690 1.00 94.06 194 ASN A CA 1
ATOM 1433 C C . ASN A 1 194 ? 6.601 -1.907 -31.784 1.00 94.06 194 ASN A C 1
ATOM 1435 O O . ASN A 1 194 ? 6.910 -1.644 -32.950 1.00 94.06 194 ASN A O 1
ATOM 1439 N N . PRO A 1 195 ? 5.371 -2.345 -31.462 1.00 93.62 195 PRO A N 1
ATOM 1440 C CA . PRO A 1 195 ? 4.836 -2.562 -30.115 1.00 93.62 195 PRO A CA 1
ATOM 1441 C C . PRO A 1 195 ? 5.450 -3.775 -29.395 1.00 93.62 195 PRO A C 1
ATOM 1443 O O . PRO A 1 195 ? 5.970 -4.695 -30.030 1.00 93.62 195 PRO A O 1
ATOM 1446 N N . VAL A 1 196 ? 5.370 -3.766 -28.062 1.00 94.88 196 VAL A N 1
ATOM 1447 C CA . VAL A 1 196 ? 5.744 -4.901 -27.202 1.00 94.88 196 VAL A CA 1
ATOM 1448 C C . VAL A 1 196 ? 4.838 -6.097 -27.511 1.00 94.88 196 VAL A C 1
ATOM 1450 O O . VAL A 1 196 ? 3.627 -5.948 -27.674 1.00 94.88 196 VAL A O 1
ATOM 1453 N N . THR A 1 197 ? 5.410 -7.299 -27.598 1.00 94.94 197 THR A N 1
ATOM 1454 C CA . THR A 1 197 ? 4.657 -8.528 -27.890 1.00 94.94 197 THR A CA 1
ATOM 1455 C C . THR A 1 197 ? 4.281 -9.299 -26.622 1.00 94.94 197 THR A C 1
ATOM 1457 O O . THR A 1 197 ? 4.889 -9.145 -25.565 1.00 94.94 197 THR A O 1
ATOM 1460 N N . ALA A 1 198 ? 3.327 -10.228 -26.730 1.00 94.25 198 ALA A N 1
ATOM 1461 C CA . ALA A 1 198 ? 3.001 -11.144 -25.631 1.00 94.25 198 ALA A CA 1
ATOM 1462 C C . ALA A 1 198 ? 4.204 -12.001 -25.181 1.00 94.25 198 ALA A C 1
ATOM 1464 O O . ALA A 1 198 ? 4.310 -12.345 -24.004 1.00 94.25 198 ALA A O 1
ATOM 1465 N N . ALA A 1 199 ? 5.122 -12.332 -26.098 1.00 95.19 199 ALA A N 1
ATOM 1466 C CA . ALA A 1 199 ? 6.344 -13.061 -25.765 1.00 95.19 199 ALA A CA 1
ATOM 1467 C C . ALA A 1 199 ? 7.308 -12.199 -24.935 1.00 95.19 199 ALA A C 1
ATOM 1469 O O . ALA A 1 199 ? 7.895 -12.692 -23.975 1.00 95.19 199 ALA A O 1
ATOM 1470 N N . ASP A 1 200 ? 7.422 -10.909 -25.262 1.00 95.12 200 ASP A N 1
ATOM 1471 C CA . ASP A 1 200 ? 8.219 -9.953 -24.487 1.00 95.12 200 ASP A CA 1
ATOM 1472 C C . ASP A 1 200 ? 7.682 -9.829 -23.052 1.00 95.12 200 ASP A C 1
ATOM 1474 O O . ASP A 1 200 ? 8.445 -9.956 -22.095 1.00 95.12 200 ASP A O 1
ATOM 1478 N N . ILE A 1 201 ? 6.356 -9.708 -22.900 1.00 95.38 201 ILE A N 1
ATOM 1479 C CA . ILE A 1 201 ? 5.682 -9.681 -21.591 1.00 95.38 201 ILE A CA 1
ATOM 1480 C C . ILE A 1 201 ? 5.941 -10.975 -20.810 1.00 95.38 201 ILE A C 1
ATOM 1482 O O . ILE A 1 201 ? 6.295 -10.945 -19.630 1.00 95.38 201 ILE A O 1
ATOM 1486 N N . ALA A 1 202 ? 5.803 -12.136 -21.456 1.00 93.88 202 ALA A N 1
ATOM 1487 C CA . ALA A 1 202 ? 6.026 -13.429 -20.811 1.00 93.88 202 ALA A CA 1
ATOM 1488 C C . ALA A 1 202 ? 7.467 -13.594 -20.294 1.00 93.88 202 ALA A C 1
ATOM 1490 O O . ALA A 1 202 ? 7.675 -14.237 -19.257 1.00 93.88 202 ALA A O 1
ATOM 1491 N N . ASN A 1 203 ? 8.438 -12.975 -20.971 1.00 93.50 203 ASN A N 1
ATOM 1492 C CA . ASN A 1 203 ? 9.856 -13.013 -20.622 1.00 93.50 203 ASN A CA 1
ATOM 1493 C C . ASN A 1 203 ? 10.238 -12.090 -19.459 1.00 93.50 203 ASN A C 1
ATOM 1495 O O . ASN A 1 203 ? 11.345 -12.231 -18.938 1.00 93.50 203 ASN A O 1
ATOM 1499 N N . ALA A 1 204 ? 9.353 -11.195 -19.007 1.00 94.69 204 ALA A N 1
ATOM 1500 C CA . ALA A 1 204 ? 9.653 -10.337 -17.868 1.00 94.69 204 ALA A CA 1
ATOM 1501 C C . ALA A 1 204 ? 9.978 -11.163 -16.606 1.00 94.69 204 ALA A C 1
ATOM 1503 O O . ALA A 1 204 ? 9.244 -12.095 -16.237 1.00 94.69 204 ALA A O 1
ATOM 1504 N N . THR A 1 205 ? 11.094 -10.836 -15.945 1.00 92.69 205 THR A N 1
ATOM 1505 C CA . THR A 1 205 ? 11.640 -11.595 -14.810 1.00 92.69 205 THR A CA 1
ATOM 1506 C C . THR A 1 205 ? 11.361 -10.910 -13.475 1.00 92.69 205 THR A C 1
ATOM 1508 O O . THR A 1 205 ? 12.082 -10.002 -13.075 1.00 92.69 205 THR A O 1
ATOM 1511 N N . VAL A 1 206 ? 10.350 -11.381 -12.745 1.00 91.44 206 VAL A N 1
ATOM 1512 C CA . VAL A 1 206 ? 10.056 -10.987 -11.356 1.00 91.44 206 VAL A CA 1
ATOM 1513 C C . VAL A 1 206 ? 9.652 -12.208 -10.530 1.00 91.44 206 VAL A C 1
ATOM 1515 O O . VAL A 1 206 ? 9.232 -13.229 -11.076 1.00 91.44 206 VAL A O 1
ATOM 1518 N N . VAL A 1 207 ? 9.743 -12.102 -9.207 1.00 85.88 207 VAL A N 1
ATOM 1519 C CA . VAL A 1 207 ? 9.160 -13.060 -8.264 1.00 85.88 207 VAL A CA 1
ATOM 1520 C C . VAL A 1 207 ? 7.761 -12.558 -7.908 1.00 85.88 207 VAL A C 1
ATOM 1522 O O . VAL A 1 207 ? 7.579 -11.881 -6.901 1.00 85.88 207 VAL A O 1
ATOM 1525 N N . SER A 1 208 ? 6.773 -12.863 -8.754 1.00 84.25 208 SER A N 1
ATOM 1526 C CA . SER A 1 208 ? 5.400 -12.340 -8.640 1.00 84.25 208 SER A CA 1
ATOM 1527 C C . SER A 1 208 ? 4.793 -12.487 -7.241 1.00 84.25 208 SER A C 1
ATOM 1529 O O . SER A 1 208 ? 4.204 -11.541 -6.728 1.00 84.25 208 SER A O 1
ATOM 1531 N N . SER A 1 209 ? 4.996 -13.629 -6.578 1.00 81.25 209 SER A N 1
ATOM 1532 C CA . SER A 1 209 ? 4.476 -13.871 -5.225 1.00 81.25 209 SER A CA 1
ATOM 1533 C C . SER A 1 209 ? 5.035 -12.909 -4.173 1.00 81.25 209 SER A C 1
ATOM 1535 O O . SER A 1 209 ? 4.332 -12.562 -3.230 1.00 81.25 209 SER A O 1
ATOM 1537 N N . ALA A 1 210 ? 6.273 -12.439 -4.339 1.00 76.00 210 ALA A N 1
ATOM 1538 C CA . ALA A 1 210 ? 6.902 -11.501 -3.414 1.00 76.00 210 ALA A CA 1
ATOM 1539 C C . ALA A 1 210 ? 6.393 -10.059 -3.587 1.00 76.00 210 ALA A C 1
ATOM 1541 O O . ALA A 1 210 ? 6.511 -9.251 -2.670 1.00 76.00 210 ALA A O 1
ATOM 1542 N N . LEU A 1 211 ? 5.809 -9.737 -4.746 1.00 84.12 211 LEU A N 1
ATOM 1543 C CA . LEU A 1 211 ? 5.248 -8.417 -5.046 1.00 84.12 211 LEU A CA 1
ATOM 1544 C C . LEU A 1 211 ? 3.756 -8.307 -4.674 1.00 84.12 211 LEU A C 1
ATOM 1546 O O . LEU A 1 211 ? 3.164 -7.233 -4.793 1.00 84.12 211 LEU A O 1
ATOM 1550 N N . GLY A 1 212 ? 3.136 -9.403 -4.222 1.00 87.81 212 GLY A N 1
ATOM 1551 C CA . GLY A 1 212 ? 1.716 -9.447 -3.871 1.00 87.81 212 GLY A CA 1
ATOM 1552 C C . GLY A 1 212 ? 0.822 -9.086 -5.061 1.00 87.81 212 GLY A C 1
ATOM 1553 O O . GLY A 1 212 ? 1.038 -9.570 -6.172 1.00 87.81 212 GLY A O 1
ATOM 1554 N N . ALA A 1 213 ? -0.159 -8.203 -4.838 1.00 88.38 213 ALA A N 1
ATOM 1555 C CA . ALA A 1 213 ? -1.067 -7.738 -5.891 1.00 88.38 213 ALA A CA 1
ATOM 1556 C C . ALA A 1 213 ? -0.317 -7.119 -7.084 1.00 88.38 213 ALA A C 1
ATOM 1558 O O . ALA A 1 213 ? -0.693 -7.362 -8.226 1.00 88.38 213 ALA A O 1
ATOM 1559 N N . LEU A 1 214 ? 0.798 -6.415 -6.837 1.00 93.94 214 LEU A N 1
ATOM 1560 C CA . LEU A 1 214 ? 1.593 -5.800 -7.903 1.00 93.94 214 LEU A CA 1
ATOM 1561 C C . LEU A 1 214 ? 2.294 -6.822 -8.805 1.00 93.94 214 LEU A C 1
ATOM 1563 O O . LEU A 1 214 ? 2.630 -6.503 -9.937 1.00 93.94 214 LEU A O 1
ATOM 1567 N N . GLY A 1 215 ? 2.503 -8.053 -8.333 1.00 91.75 215 GLY A N 1
ATOM 1568 C CA . GLY A 1 215 ? 3.130 -9.119 -9.115 1.00 91.75 215 GLY A CA 1
ATOM 1569 C C . GLY A 1 215 ? 2.180 -9.879 -10.036 1.00 91.75 215 GLY A C 1
ATOM 1570 O O . GLY A 1 215 ? 2.641 -10.775 -10.749 1.00 91.75 215 GLY A O 1
ATOM 1571 N N . GLY A 1 216 ? 0.880 -9.570 -10.004 1.00 91.81 216 GLY A N 1
ATOM 1572 C CA . GLY A 1 216 ? -0.147 -10.321 -10.727 1.00 91.81 216 GLY A CA 1
ATOM 1573 C C . GLY A 1 216 ? -0.088 -10.160 -12.246 1.00 91.81 216 GLY A C 1
ATOM 1574 O O . GLY A 1 216 ? -0.481 -11.085 -12.965 1.00 91.81 216 GLY A O 1
ATOM 1575 N N . SER A 1 217 ? 0.457 -9.041 -12.739 1.00 97.00 217 SER A N 1
ATOM 1576 C CA . SER A 1 217 ? 0.601 -8.743 -14.166 1.00 97.00 217 SER A CA 1
ATOM 1577 C C . SER A 1 217 ? 2.059 -8.503 -14.551 1.00 97.00 217 SER A C 1
ATOM 1579 O O . SER A 1 217 ? 2.709 -7.582 -14.059 1.00 97.00 217 SER A O 1
ATOM 1581 N N . LYS A 1 218 ? 2.567 -9.308 -15.492 1.00 95.94 218 LYS A N 1
ATOM 1582 C CA . LYS A 1 218 ? 3.904 -9.098 -16.065 1.00 95.94 218 LYS A CA 1
ATOM 1583 C C . LYS A 1 218 ? 3.997 -7.854 -16.950 1.00 95.94 218 LYS A C 1
ATOM 1585 O O . LYS A 1 218 ? 5.087 -7.307 -17.056 1.00 95.94 218 LYS A O 1
ATOM 1590 N N . ALA A 1 219 ? 2.885 -7.428 -17.555 1.00 96.44 219 ALA A N 1
ATOM 1591 C CA . ALA A 1 219 ? 2.830 -6.185 -18.324 1.00 96.44 219 ALA A CA 1
ATOM 1592 C C . ALA A 1 219 ? 3.076 -4.988 -17.389 1.00 96.44 219 ALA A C 1
ATOM 1594 O O . ALA A 1 219 ? 4.044 -4.262 -17.565 1.00 96.44 219 ALA A O 1
ATOM 1595 N N . ALA A 1 220 ? 2.344 -4.916 -16.273 1.00 97.06 220 ALA A N 1
ATOM 1596 C CA . ALA A 1 220 ? 2.486 -3.807 -15.331 1.00 97.06 220 ALA A CA 1
ATOM 1597 C C . ALA A 1 220 ? 3.881 -3.683 -14.701 1.00 97.06 220 ALA A C 1
ATOM 1599 O O . ALA A 1 220 ? 4.385 -2.593 -14.460 1.00 97.06 220 ALA A O 1
ATOM 1600 N N . VAL A 1 221 ? 4.527 -4.807 -14.387 1.00 95.44 221 VAL A N 1
ATOM 1601 C CA . VAL A 1 221 ? 5.855 -4.775 -13.753 1.00 95.44 221 VAL A CA 1
ATOM 1602 C C . VAL A 1 221 ? 6.991 -4.552 -14.747 1.00 95.44 221 VAL A C 1
ATOM 1604 O O . VAL A 1 221 ? 8.099 -4.261 -14.306 1.00 95.44 221 VAL A O 1
ATOM 1607 N N . MET A 1 222 ? 6.782 -4.734 -16.056 1.00 94.81 222 MET A N 1
ATOM 1608 C CA . MET A 1 222 ? 7.859 -4.550 -17.035 1.00 94.81 222 MET A CA 1
ATOM 1609 C C . MET A 1 222 ? 7.999 -3.111 -17.511 1.00 94.81 222 MET A C 1
ATOM 1611 O O . MET A 1 222 ? 9.127 -2.674 -17.748 1.00 94.81 222 MET A O 1
ATOM 1615 N N . ASP A 1 223 ? 6.878 -2.407 -17.629 1.00 94.31 223 ASP A N 1
ATOM 1616 C CA . ASP A 1 223 ? 6.831 -1.004 -18.018 1.00 94.31 223 ASP A CA 1
ATOM 1617 C C . ASP A 1 223 ? 7.420 -0.132 -16.919 1.00 94.31 223 ASP A C 1
ATOM 1619 O O . ASP A 1 223 ? 7.400 -0.515 -15.751 1.00 94.31 223 ASP A O 1
ATOM 1623 N N . TYR A 1 224 ? 7.997 1.013 -17.272 1.00 95.56 224 TYR A N 1
ATOM 1624 C CA . TYR A 1 224 ? 8.423 1.998 -16.291 1.00 95.56 224 TYR A CA 1
ATOM 1625 C C . TYR A 1 224 ? 8.339 3.427 -16.808 1.00 95.56 224 TYR A C 1
ATOM 1627 O O . TYR A 1 224 ? 8.652 3.725 -17.961 1.00 95.56 224 TYR A O 1
ATOM 1635 N N . ILE A 1 225 ? 8.064 4.339 -15.878 1.00 95.75 225 ILE A N 1
ATOM 1636 C CA . ILE A 1 225 ? 8.426 5.748 -16.004 1.00 95.75 225 ILE A CA 1
ATOM 1637 C C . ILE A 1 225 ? 9.809 5.987 -15.392 1.00 95.75 225 ILE A C 1
ATOM 1639 O O . ILE A 1 225 ? 10.173 5.381 -14.379 1.00 95.75 225 ILE A O 1
ATOM 1643 N N . ARG A 1 226 ? 10.576 6.913 -15.977 1.00 94.25 226 ARG A N 1
ATOM 1644 C CA . ARG A 1 226 ? 11.873 7.352 -15.450 1.00 94.25 226 ARG A CA 1
ATOM 1645 C C . ARG A 1 226 ? 12.074 8.858 -15.497 1.00 94.25 226 ARG A C 1
ATOM 1647 O O . ARG A 1 226 ? 11.861 9.491 -16.526 1.00 94.25 226 ARG A O 1
ATOM 1654 N N . GLY A 1 227 ? 12.588 9.442 -14.421 1.00 93.81 227 GLY A N 1
ATOM 1655 C CA . GLY A 1 227 ? 12.924 10.867 -14.413 1.00 93.81 227 GLY A CA 1
ATOM 1656 C C . GLY A 1 227 ? 13.575 11.334 -13.120 1.00 93.81 227 GLY A C 1
ATOM 1657 O O . GLY A 1 227 ? 13.462 10.694 -12.078 1.00 93.81 227 GLY A O 1
ATOM 1658 N N . THR A 1 228 ? 14.297 12.451 -13.185 1.00 93.69 228 THR A N 1
ATOM 1659 C CA . THR A 1 228 ? 14.999 13.034 -12.026 1.00 93.69 228 THR A CA 1
ATOM 1660 C C . THR A 1 228 ? 14.057 13.763 -11.071 1.00 93.69 228 THR A C 1
ATOM 1662 O O . THR A 1 228 ? 14.409 13.968 -9.912 1.00 93.69 228 THR A O 1
ATOM 1665 N N . ASN A 1 229 ? 12.867 14.141 -11.545 1.00 94.31 229 ASN A N 1
ATOM 1666 C CA . ASN A 1 229 ? 11.834 14.815 -10.767 1.00 94.31 229 ASN A CA 1
ATOM 1667 C C . ASN A 1 229 ? 10.453 14.606 -11.408 1.00 94.31 229 ASN A C 1
ATOM 1669 O O . ASN A 1 229 ? 9.890 15.527 -12.007 1.00 94.31 229 ASN A O 1
ATOM 1673 N N . VAL A 1 230 ? 9.923 13.383 -11.329 1.00 96.44 230 VAL A N 1
ATOM 1674 C CA . VAL A 1 230 ? 8.578 13.099 -11.845 1.00 96.44 230 VAL A CA 1
ATOM 1675 C C . VAL A 1 230 ? 7.552 13.498 -10.795 1.00 96.44 230 VAL A C 1
ATOM 1677 O O . VAL A 1 230 ? 7.648 13.062 -9.649 1.00 96.44 230 VAL A O 1
ATOM 1680 N N . ARG A 1 231 ? 6.592 14.342 -11.168 1.00 97.38 231 ARG A N 1
ATOM 1681 C CA . ARG A 1 231 ? 5.568 14.885 -10.278 1.00 97.38 231 ARG A CA 1
ATOM 1682 C C . ARG A 1 231 ? 4.191 14.457 -10.760 1.00 97.38 231 ARG A C 1
ATOM 1684 O O . ARG A 1 231 ? 3.843 14.665 -11.921 1.00 97.38 231 ARG A O 1
ATOM 1691 N N . MET A 1 232 ? 3.430 13.869 -9.855 1.00 98.19 232 MET A N 1
ATOM 1692 C CA . MET A 1 232 ? 2.113 13.296 -10.104 1.00 98.19 232 MET A CA 1
ATOM 1693 C C . MET A 1 232 ? 1.123 13.802 -9.057 1.00 98.19 232 MET A C 1
ATOM 1695 O O . MET A 1 232 ? 1.514 14.189 -7.953 1.00 98.19 232 MET A O 1
ATOM 1699 N N . GLU A 1 233 ? -0.151 13.767 -9.407 1.00 98.31 233 GLU A N 1
ATOM 1700 C CA . GLU A 1 233 ? -1.287 14.030 -8.535 1.00 98.31 233 GLU A CA 1
ATOM 1701 C C . GLU A 1 233 ? -2.179 12.791 -8.492 1.00 98.31 233 GLU A C 1
ATOM 1703 O O . GLU A 1 233 ? -2.431 12.158 -9.519 1.00 98.31 233 GLU A O 1
ATOM 1708 N N . ILE A 1 234 ? -2.649 12.467 -7.290 1.00 98.75 234 ILE A N 1
ATOM 1709 C CA . ILE A 1 234 ? -3.765 11.553 -7.064 1.00 98.75 234 ILE A CA 1
ATOM 1710 C C . ILE A 1 234 ? -4.853 12.386 -6.390 1.00 98.75 234 ILE A C 1
ATOM 1712 O O . ILE A 1 234 ? -4.617 12.921 -5.302 1.00 98.75 234 ILE A O 1
ATOM 1716 N N . ALA A 1 235 ? -6.009 12.514 -7.033 1.00 98.50 235 ALA A N 1
ATOM 1717 C CA . ALA A 1 235 ? -7.126 13.327 -6.558 1.00 98.50 235 ALA A CA 1
ATOM 1718 C C . ALA A 1 235 ? -8.382 12.474 -6.327 1.00 98.50 235 ALA A C 1
ATOM 1720 O O . ALA A 1 235 ? -8.374 11.265 -6.553 1.00 98.50 235 ALA A O 1
ATOM 1721 N N . GLY A 1 236 ? -9.440 13.102 -5.807 1.00 97.81 236 GLY A N 1
ATOM 1722 C CA . GLY A 1 236 ? -10.716 12.438 -5.531 1.00 97.81 236 GLY A CA 1
ATOM 1723 C C . GLY A 1 236 ? -10.657 11.369 -4.430 1.00 97.81 236 GLY A C 1
ATOM 1724 O O . GLY A 1 236 ? -11.547 10.526 -4.316 1.00 97.81 236 GLY A O 1
ATOM 1725 N N . LEU A 1 237 ? -9.622 11.413 -3.587 1.00 97.81 237 LEU A N 1
ATOM 1726 C CA . LEU A 1 237 ? -9.488 10.593 -2.385 1.00 97.81 237 LEU A CA 1
ATOM 1727 C C . LEU A 1 237 ? -10.436 11.095 -1.293 1.00 97.81 237 LEU A C 1
ATOM 1729 O O . LEU A 1 237 ? -10.602 12.302 -1.117 1.00 97.81 237 LEU A O 1
ATOM 1733 N N . ASN A 1 238 ? -10.999 10.195 -0.486 1.00 93.56 238 ASN A N 1
ATOM 1734 C CA . ASN A 1 238 ? -11.794 10.605 0.668 1.00 93.56 238 ASN A CA 1
ATOM 1735 C C . ASN A 1 238 ? -10.895 11.250 1.754 1.00 93.56 238 ASN A C 1
ATOM 1737 O O . ASN A 1 238 ? -10.045 10.559 2.323 1.00 93.56 238 ASN A O 1
ATOM 1741 N N . PRO A 1 239 ? -11.080 12.541 2.107 1.00 90.19 239 PRO A N 1
ATOM 1742 C CA . PRO A 1 239 ? -10.218 13.230 3.074 1.00 90.19 239 PRO A CA 1
ATOM 1743 C C . PRO A 1 239 ? -10.288 12.683 4.507 1.00 90.19 239 PRO A C 1
ATOM 1745 O O . PRO A 1 239 ? -9.414 12.987 5.317 1.00 90.19 239 PRO A O 1
ATOM 1748 N N . THR A 1 240 ? -11.328 11.916 4.854 1.00 84.56 240 THR A N 1
ATOM 1749 C CA . THR A 1 240 ? -11.485 11.327 6.196 1.00 84.56 240 THR A CA 1
ATOM 1750 C C . THR A 1 240 ? -10.843 9.945 6.318 1.00 84.56 240 THR A C 1
ATOM 1752 O O . THR A 1 240 ? -10.716 9.418 7.424 1.00 84.56 240 THR A O 1
ATOM 1755 N N . HIS A 1 241 ? -10.426 9.357 5.196 1.00 86.38 241 HIS A N 1
ATOM 1756 C CA . HIS A 1 241 ? -9.827 8.030 5.125 1.00 86.38 241 HIS A CA 1
ATOM 1757 C C . HIS A 1 241 ? -8.295 8.107 5.154 1.00 86.38 241 HIS A C 1
ATOM 1759 O O . HIS A 1 241 ? -7.688 9.181 5.079 1.00 86.38 241 HIS A O 1
ATOM 1765 N N . LYS A 1 242 ? -7.653 6.946 5.297 1.00 85.88 242 LYS A N 1
ATOM 1766 C CA . LYS A 1 242 ? -6.195 6.807 5.192 1.00 85.88 242 LYS A CA 1
ATOM 1767 C C . LYS A 1 242 ? -5.844 5.999 3.955 1.00 85.88 242 LYS A C 1
ATOM 1769 O O . LYS A 1 242 ? -6.664 5.243 3.450 1.00 85.88 242 LYS A O 1
ATOM 1774 N N . PHE A 1 243 ? -4.615 6.146 3.479 1.00 93.25 243 PHE A N 1
ATOM 1775 C CA . PHE A 1 243 ? -4.157 5.445 2.284 1.00 93.25 243 PHE A CA 1
ATOM 1776 C C . PHE A 1 243 ? -2.781 4.828 2.498 1.00 93.25 243 PHE A C 1
ATOM 1778 O O . PHE A 1 243 ? -1.894 5.447 3.095 1.00 93.25 243 PHE A O 1
ATOM 1785 N N . ASN A 1 244 ? -2.599 3.618 1.976 1.00 92.56 244 ASN A N 1
ATOM 1786 C CA . ASN A 1 244 ? -1.288 3.008 1.817 1.00 92.56 244 ASN A CA 1
ATOM 1787 C C . ASN A 1 244 ? -0.944 2.973 0.332 1.00 92.56 244 ASN A C 1
ATOM 1789 O O . ASN A 1 244 ? -1.695 2.434 -0.480 1.00 92.56 244 ASN A O 1
ATOM 1793 N N . LEU A 1 245 ? 0.210 3.524 -0.026 1.00 98.00 245 LEU A N 1
ATOM 1794 C CA . LEU A 1 245 ? 0.734 3.448 -1.383 1.00 98.00 245 LEU A CA 1
ATOM 1795 C C . LEU A 1 245 ? 1.915 2.486 -1.406 1.00 98.00 245 LEU A C 1
ATOM 1797 O O . LEU A 1 245 ? 2.855 2.639 -0.622 1.00 98.00 245 LEU A O 1
ATOM 1801 N N . ARG A 1 246 ? 1.870 1.501 -2.305 1.00 97.44 246 ARG A N 1
ATOM 1802 C CA . ARG A 1 246 ? 2.954 0.527 -2.507 1.00 97.44 246 ARG A CA 1
ATOM 1803 C C . ARG A 1 246 ? 3.539 0.711 -3.891 1.00 97.44 246 ARG A C 1
ATOM 1805 O O . ARG A 1 246 ? 2.793 0.903 -4.845 1.00 97.44 246 ARG A O 1
ATOM 1812 N N . PHE A 1 247 ? 4.856 0.619 -3.994 1.00 98.44 247 PHE A N 1
ATOM 1813 C CA . PHE A 1 247 ? 5.595 0.913 -5.215 1.00 98.44 247 PHE A CA 1
ATOM 1814 C C . PHE A 1 247 ? 6.499 -0.252 -5.585 1.00 98.44 247 PHE A C 1
ATOM 1816 O O . PHE A 1 247 ? 7.256 -0.755 -4.746 1.00 98.44 247 PHE A O 1
ATOM 1823 N N . PHE A 1 248 ? 6.463 -0.623 -6.859 1.00 98.38 248 PHE A N 1
ATOM 1824 C CA . PHE A 1 248 ? 7.447 -1.485 -7.490 1.00 98.38 248 PHE A CA 1
ATOM 1825 C C . PHE A 1 248 ? 8.236 -0.676 -8.524 1.00 98.38 248 PHE A C 1
ATOM 1827 O O . PHE A 1 248 ? 7.662 -0.046 -9.408 1.00 98.38 248 PHE A O 1
ATOM 1834 N N . GLY A 1 249 ? 9.560 -0.702 -8.397 1.00 96.75 249 GLY A N 1
ATOM 1835 C CA . GLY A 1 249 ? 10.503 -0.021 -9.281 1.00 96.75 249 GLY A CA 1
ATOM 1836 C C . GLY A 1 249 ? 11.688 -0.935 -9.570 1.00 96.75 249 GLY A C 1
ATOM 1837 O O . GLY A 1 249 ? 12.236 -1.543 -8.643 1.00 96.75 249 GLY A O 1
ATOM 1838 N N . SER A 1 250 ? 12.059 -1.065 -10.842 1.00 96.25 250 SER A N 1
ATOM 1839 C CA . SER A 1 250 ? 13.050 -2.031 -11.308 1.00 96.25 250 SER A CA 1
ATOM 1840 C C . SER A 1 250 ? 13.653 -1.643 -12.656 1.00 96.25 250 SER A C 1
ATOM 1842 O O . SER A 1 250 ? 12.926 -1.430 -13.623 1.00 96.25 250 SER A O 1
ATOM 1844 N N . HIS A 1 251 ? 14.984 -1.599 -12.736 1.00 94.44 251 HIS A N 1
ATOM 1845 C CA . HIS A 1 251 ? 15.709 -1.357 -13.988 1.00 94.44 251 HIS A CA 1
ATOM 1846 C C . HIS A 1 251 ? 17.171 -1.826 -13.888 1.00 94.44 251 HIS A C 1
ATOM 1848 O O . HIS A 1 251 ? 17.689 -2.003 -12.793 1.00 94.44 251 HIS A O 1
ATOM 1854 N N . LYS A 1 252 ? 17.841 -2.101 -15.009 1.00 92.12 252 LYS A N 1
ATOM 1855 C CA . LYS A 1 252 ? 19.235 -2.575 -15.096 1.00 92.12 252 LYS A CA 1
ATOM 1856 C C . LYS A 1 252 ? 20.118 -1.481 -15.687 1.00 92.12 252 LYS A C 1
ATOM 1858 O O . LYS A 1 252 ? 19.694 -0.700 -16.525 1.00 92.12 252 LYS A O 1
ATOM 1863 N N . PHE A 1 253 ? 21.406 -1.517 -15.354 1.00 90.56 253 PHE A N 1
ATOM 1864 C CA . PHE A 1 253 ? 22.445 -0.712 -16.015 1.00 90.56 253 PHE A CA 1
ATOM 1865 C C . PHE A 1 253 ? 22.328 0.821 -15.910 1.00 90.56 253 PHE A C 1
ATOM 1867 O O . PHE A 1 253 ? 23.032 1.515 -16.632 1.00 90.56 253 PHE A O 1
ATOM 1874 N N . ASP A 1 254 ? 21.550 1.364 -14.974 1.00 87.75 254 ASP A N 1
ATOM 1875 C CA . ASP A 1 254 ? 21.598 2.802 -14.641 1.00 87.75 254 ASP A CA 1
ATOM 1876 C C . ASP A 1 254 ? 22.929 3.247 -14.019 1.00 87.75 254 ASP A C 1
ATOM 1878 O O . ASP A 1 254 ? 23.855 2.453 -13.846 1.00 87.75 254 ASP A O 1
ATOM 1882 N N . ASN A 1 255 ? 23.044 4.504 -13.597 1.00 85.19 255 ASN A N 1
ATOM 1883 C CA . ASN A 1 255 ? 24.018 4.905 -12.580 1.00 85.19 255 ASN A CA 1
ATOM 1884 C C . ASN A 1 255 ? 23.348 5.027 -11.209 1.00 85.19 255 ASN A C 1
ATOM 1886 O O . ASN A 1 255 ? 23.955 4.648 -10.208 1.00 85.19 255 ASN A O 1
ATOM 1890 N N . SER A 1 256 ? 22.080 5.451 -11.147 1.00 87.38 256 SER A N 1
ATOM 1891 C CA . SER A 1 256 ? 21.302 5.372 -9.906 1.00 87.38 256 SER A CA 1
ATOM 1892 C C . SER A 1 256 ? 21.080 3.918 -9.484 1.00 87.38 256 SER A C 1
ATOM 1894 O O . SER A 1 256 ? 21.032 3.026 -10.318 1.00 87.38 256 SER A O 1
ATOM 1896 N N . THR A 1 257 ? 21.007 3.643 -8.185 1.00 89.69 257 THR A N 1
ATOM 1897 C CA . THR A 1 257 ? 20.667 2.307 -7.659 1.00 89.69 257 THR A CA 1
ATOM 1898 C C . THR A 1 257 ? 19.317 2.300 -6.954 1.00 89.69 257 THR A C 1
ATOM 1900 O O . THR A 1 257 ? 18.754 1.237 -6.691 1.00 89.69 257 THR A O 1
ATOM 1903 N N . ASN A 1 258 ? 18.795 3.488 -6.639 1.00 90.88 258 ASN A N 1
ATOM 1904 C CA . ASN A 1 258 ? 17.638 3.676 -5.785 1.00 90.88 258 ASN A CA 1
ATOM 1905 C C . ASN A 1 258 ? 16.659 4.678 -6.382 1.00 90.88 258 ASN A C 1
ATOM 1907 O O . ASN A 1 258 ? 17.039 5.690 -6.965 1.00 90.88 258 ASN A O 1
ATOM 1911 N N . SER A 1 259 ? 15.384 4.399 -6.172 1.00 95.12 259 SER A N 1
ATOM 1912 C CA . SER A 1 259 ? 14.282 5.310 -6.440 1.00 95.12 259 SER A CA 1
ATOM 1913 C C . SER A 1 259 ? 13.675 5.757 -5.123 1.00 95.12 259 SER A C 1
ATOM 1915 O O . SER A 1 259 ? 13.487 4.948 -4.211 1.00 95.12 259 SER A O 1
ATOM 1917 N N . THR A 1 260 ? 13.402 7.051 -5.037 1.00 96.31 260 THR A N 1
ATOM 1918 C CA . THR A 1 260 ? 12.796 7.694 -3.878 1.00 96.31 260 THR A CA 1
ATOM 1919 C C . THR A 1 260 ? 11.389 8.119 -4.260 1.00 96.31 260 THR A C 1
ATOM 1921 O O . THR A 1 260 ? 11.208 8.883 -5.209 1.00 96.31 260 THR A O 1
ATOM 1924 N N . TYR A 1 261 ? 10.407 7.650 -3.500 1.00 98.00 261 TYR A N 1
ATOM 1925 C CA . TYR A 1 261 ? 9.004 8.028 -3.624 1.00 98.00 261 TYR A CA 1
ATOM 1926 C C . TYR A 1 261 ? 8.650 8.916 -2.444 1.00 98.00 261 TYR A C 1
ATOM 1928 O O . TYR A 1 261 ? 8.916 8.558 -1.296 1.00 98.00 261 TYR A O 1
ATOM 1936 N N . GLN A 1 262 ? 8.076 10.079 -2.716 1.00 98.25 262 GLN A N 1
ATOM 1937 C CA . GLN A 1 262 ? 7.729 11.058 -1.693 1.00 98.25 262 GLN A CA 1
ATOM 1938 C C . GLN A 1 262 ? 6.304 11.537 -1.910 1.00 98.25 262 GLN A C 1
ATOM 1940 O O . GLN A 1 262 ? 5.962 11.952 -3.012 1.00 98.25 262 GLN A O 1
ATOM 1945 N N . ILE A 1 263 ? 5.492 11.504 -0.862 1.00 98.19 263 ILE A N 1
ATOM 1946 C CA . ILE A 1 263 ? 4.102 11.952 -0.895 1.00 98.19 263 ILE A CA 1
ATOM 1947 C C . ILE A 1 263 ? 3.991 13.275 -0.157 1.00 98.19 263 ILE A C 1
ATOM 1949 O O . ILE A 1 263 ? 4.511 13.411 0.948 1.00 98.19 263 ILE A O 1
ATOM 1953 N N . TYR A 1 264 ? 3.295 14.229 -0.757 1.00 98.38 264 TYR A N 1
ATOM 1954 C CA . TYR A 1 264 ? 3.073 15.573 -0.247 1.00 98.38 264 TYR A CA 1
ATOM 1955 C C . TYR A 1 264 ? 1.581 15.884 -0.183 1.00 98.38 264 TYR A C 1
ATOM 1957 O O . TYR A 1 264 ? 0.796 15.360 -0.974 1.00 98.38 264 TYR A O 1
ATOM 1965 N N . SER A 1 265 ? 1.185 16.760 0.739 1.00 95.75 265 SER A N 1
ATOM 1966 C CA . SER A 1 265 ? -0.200 17.247 0.821 1.00 95.75 265 SER A CA 1
ATOM 1967 C C . SER A 1 265 ? -0.495 18.396 -0.145 1.00 95.75 265 SER A C 1
ATOM 1969 O O . SER A 1 265 ? -1.657 18.752 -0.338 1.00 95.75 265 SER A O 1
ATOM 1971 N N . ASP A 1 266 ? 0.535 19.003 -0.737 1.00 97.44 266 ASP A N 1
ATOM 1972 C CA . ASP A 1 266 ? 0.423 20.189 -1.585 1.00 97.44 266 ASP A CA 1
ATOM 1973 C C . ASP A 1 266 ? 1.173 20.049 -2.916 1.00 97.44 266 ASP A C 1
ATOM 1975 O O . ASP A 1 266 ? 2.240 19.438 -2.998 1.00 97.44 266 ASP A O 1
ATOM 1979 N N . SER A 1 267 ? 0.639 20.702 -3.950 1.00 95.81 267 SER A N 1
ATOM 1980 C CA . SER A 1 267 ? 1.208 20.740 -5.303 1.00 95.81 267 SER A CA 1
ATOM 1981 C C . SER A 1 267 ? 2.541 21.490 -5.388 1.00 95.81 267 SER A C 1
ATOM 1983 O O . SER A 1 267 ? 3.251 21.381 -6.389 1.00 95.81 267 SER A O 1
ATOM 1985 N N . GLY A 1 268 ? 2.899 22.245 -4.343 1.00 97.06 268 GLY A N 1
ATOM 1986 C CA . GLY A 1 268 ? 4.195 22.900 -4.201 1.00 97.06 268 GLY A CA 1
ATOM 1987 C C . GLY A 1 268 ? 5.306 21.956 -3.737 1.00 97.06 268 GLY A C 1
ATOM 1988 O O . GLY A 1 268 ? 6.471 22.350 -3.763 1.00 97.06 268 GLY A O 1
ATOM 1989 N N . PHE A 1 269 ? 4.974 20.714 -3.358 1.00 97.56 269 PHE A N 1
ATOM 1990 C CA . PHE A 1 269 ? 5.905 19.731 -2.796 1.00 97.56 269 PHE A CA 1
ATOM 1991 C C . PHE A 1 269 ? 6.632 20.261 -1.547 1.00 97.56 269 PHE A C 1
ATOM 1993 O O . PHE A 1 269 ? 7.839 20.052 -1.384 1.00 97.56 269 PHE A O 1
ATOM 2000 N N . THR A 1 270 ? 5.905 20.966 -0.671 1.00 97.44 270 THR A N 1
ATOM 2001 C CA . THR A 1 270 ? 6.466 21.612 0.529 1.00 97.44 270 THR A CA 1
ATOM 2002 C C . THR A 1 270 ? 6.217 20.831 1.817 1.00 97.44 270 THR A C 1
ATOM 2004 O O . THR A 1 270 ? 7.099 20.770 2.672 1.00 97.44 270 THR A O 1
ATOM 2007 N N . THR A 1 271 ? 5.064 20.177 1.948 1.00 95.06 271 THR A N 1
ATOM 2008 C CA . THR A 1 271 ? 4.652 19.460 3.159 1.00 95.06 271 THR A CA 1
ATOM 2009 C C . THR A 1 271 ? 4.672 17.956 2.914 1.00 95.06 271 THR A C 1
ATOM 2011 O O . THR A 1 271 ? 3.764 17.392 2.303 1.00 95.06 271 THR A O 1
ATOM 2014 N N . LEU A 1 272 ? 5.750 17.307 3.361 1.00 93.75 272 LEU A N 1
ATOM 2015 C CA . LEU A 1 272 ? 5.962 15.870 3.194 1.00 93.75 272 LEU A CA 1
ATOM 2016 C C . LEU A 1 272 ? 5.045 15.072 4.136 1.00 93.75 272 LEU A C 1
ATOM 2018 O O . LEU A 1 272 ? 5.103 15.239 5.351 1.00 93.75 272 LEU A O 1
ATOM 2022 N N . LEU A 1 273 ? 4.253 14.165 3.571 1.00 82.12 273 LEU A N 1
ATOM 2023 C CA . LEU A 1 273 ? 3.414 13.202 4.291 1.00 82.12 273 LEU A CA 1
ATOM 2024 C C . LEU A 1 273 ? 4.135 11.874 4.538 1.00 82.12 273 LEU A C 1
ATOM 2026 O O . LEU A 1 273 ? 3.882 11.200 5.531 1.00 82.12 273 LEU A O 1
ATOM 2030 N N . GLY A 1 274 ? 5.044 11.494 3.643 1.00 88.75 274 GLY A N 1
ATOM 2031 C CA . GLY A 1 274 ? 5.832 10.279 3.790 1.00 88.75 274 GLY A CA 1
ATOM 2032 C C . GLY A 1 274 ? 6.832 10.098 2.661 1.00 88.75 274 GLY A C 1
ATOM 2033 O O . GLY A 1 274 ? 6.691 10.676 1.585 1.00 88.75 274 GLY A O 1
ATOM 2034 N N . SER A 1 275 ? 7.862 9.297 2.912 1.00 94.25 275 SER A N 1
ATOM 2035 C CA . SER A 1 275 ? 8.908 9.000 1.940 1.00 94.25 275 SER A CA 1
ATOM 2036 C C . SER A 1 275 ? 9.351 7.556 2.080 1.00 94.25 275 SER A C 1
ATOM 2038 O O . SER A 1 275 ? 9.469 7.048 3.193 1.00 94.25 275 SER A O 1
ATOM 2040 N N . ALA A 1 276 ? 9.664 6.925 0.957 1.00 88.81 276 ALA A N 1
ATOM 2041 C CA . ALA A 1 276 ? 10.194 5.577 0.924 1.00 88.81 276 ALA A CA 1
ATOM 2042 C C . ALA A 1 276 ? 11.248 5.438 -0.173 1.00 88.81 276 ALA A C 1
ATOM 2044 O O . ALA A 1 276 ? 11.143 6.045 -1.238 1.00 88.81 276 ALA A O 1
ATOM 2045 N N . ASN A 1 277 ? 12.262 4.620 0.096 1.00 90.69 277 ASN A N 1
ATOM 2046 C CA . ASN A 1 277 ? 13.295 4.271 -0.870 1.00 90.69 277 ASN A CA 1
ATOM 2047 C C . ASN A 1 277 ? 13.095 2.829 -1.332 1.00 90.69 277 ASN A C 1
ATOM 2049 O O . ASN A 1 277 ? 12.692 1.968 -0.547 1.00 90.69 277 ASN A O 1
ATOM 2053 N N . LEU A 1 278 ? 13.436 2.562 -2.587 1.00 92.50 278 LEU A N 1
ATOM 2054 C CA . LEU A 1 278 ? 13.518 1.219 -3.144 1.00 92.50 278 LEU A CA 1
ATOM 2055 C C . LEU A 1 278 ? 14.793 1.107 -3.966 1.00 92.50 278 LEU A C 1
ATOM 2057 O O . LEU A 1 278 ? 15.047 1.946 -4.827 1.00 92.50 278 LEU A O 1
ATOM 2061 N N . ALA A 1 279 ? 15.594 0.076 -3.718 1.00 92.12 279 ALA A N 1
ATOM 2062 C CA . ALA A 1 279 ? 16.660 -0.269 -4.644 1.00 92.12 279 ALA A CA 1
ATOM 2063 C C . ALA A 1 279 ? 16.005 -0.845 -5.905 1.00 92.12 279 ALA A C 1
ATOM 2065 O O . ALA A 1 279 ? 15.414 -1.914 -5.824 1.00 92.12 279 ALA A O 1
ATOM 2066 N N . HIS A 1 280 ? 16.072 -0.158 -7.049 1.00 92.69 280 HIS A N 1
ATOM 2067 C CA . HIS A 1 280 ? 15.565 -0.708 -8.317 1.00 92.69 280 HIS A CA 1
ATOM 2068 C C . HIS A 1 280 ? 16.566 -1.684 -8.950 1.00 92.69 280 HIS A C 1
ATOM 2070 O O . HIS A 1 280 ? 16.212 -2.428 -9.867 1.00 92.69 280 HIS A O 1
ATOM 2076 N N . ARG A 1 281 ? 17.801 -1.720 -8.427 1.00 89.88 281 ARG A N 1
ATOM 2077 C CA . ARG A 1 281 ? 18.840 -2.693 -8.772 1.00 89.88 281 ARG A CA 1
ATOM 2078 C C . ARG A 1 281 ? 19.906 -2.848 -7.706 1.00 89.88 281 ARG A C 1
ATOM 2080 O O . ARG A 1 281 ? 20.020 -2.051 -6.778 1.00 89.88 281 ARG A O 1
ATOM 2087 N N . ASN A 1 282 ? 20.729 -3.870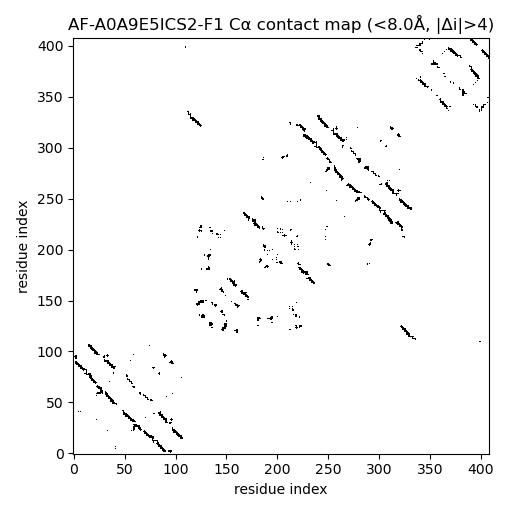 -7.889 1.00 88.19 282 ASN A N 1
ATOM 2088 C CA . ASN A 1 282 ? 21.898 -4.113 -7.071 1.00 88.19 282 A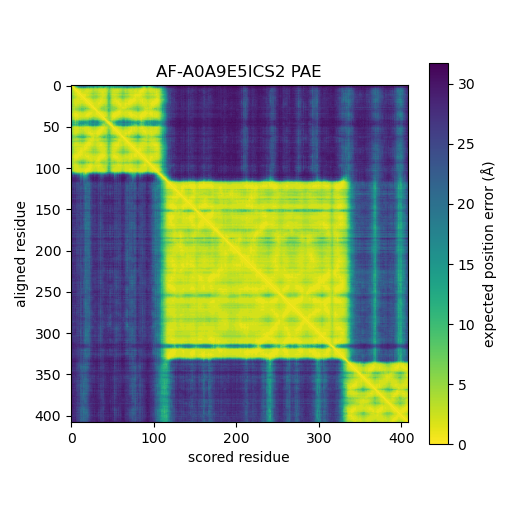SN A CA 1
ATOM 2089 C C . ASN A 1 282 ? 22.991 -3.060 -7.335 1.00 88.19 282 ASN A C 1
ATOM 2091 O O . ASN A 1 282 ? 23.323 -2.762 -8.481 1.00 88.19 282 ASN A O 1
ATOM 2095 N N . ALA A 1 283 ? 23.586 -2.535 -6.262 1.00 86.81 283 ALA A N 1
ATOM 2096 C CA . ALA A 1 283 ? 24.574 -1.463 -6.348 1.00 86.81 283 ALA A CA 1
ATOM 2097 C C . ALA A 1 283 ? 25.933 -1.881 -6.934 1.00 86.81 283 ALA A C 1
ATOM 2099 O O . ALA A 1 283 ? 26.650 -1.038 -7.465 1.00 86.81 283 ALA A O 1
ATOM 2100 N N . THR A 1 284 ? 26.308 -3.159 -6.838 1.00 87.19 284 THR A N 1
ATOM 2101 C CA . THR A 1 284 ? 27.609 -3.663 -7.314 1.00 87.19 284 THR A CA 1
ATOM 2102 C C . THR A 1 284 ? 27.497 -4.489 -8.591 1.00 87.19 284 THR A C 1
ATOM 2104 O O . THR A 1 284 ? 28.491 -4.683 -9.285 1.00 87.19 284 THR A O 1
ATOM 2107 N N . SER A 1 285 ? 26.297 -4.975 -8.912 1.00 89.56 285 SER A N 1
ATOM 2108 C CA . SER A 1 285 ? 26.018 -5.834 -10.063 1.00 89.56 285 SER A CA 1
ATOM 2109 C C . SER A 1 285 ? 24.920 -5.204 -10.926 1.00 89.56 285 SER A C 1
ATOM 2111 O O . SER A 1 285 ? 23.749 -5.542 -10.755 1.00 89.56 285 SER A O 1
ATOM 2113 N N . PRO A 1 286 ? 25.254 -4.300 -11.865 1.00 88.12 286 PRO A N 1
ATOM 2114 C CA . PRO A 1 286 ? 24.270 -3.501 -12.604 1.00 88.12 286 PRO A CA 1
ATOM 2115 C C . PRO A 1 286 ? 23.311 -4.316 -13.492 1.00 88.12 286 PRO A C 1
ATOM 2117 O O . PRO A 1 286 ? 22.280 -3.790 -13.902 1.00 88.12 286 PRO A O 1
ATOM 2120 N N . TRP A 1 287 ? 23.618 -5.586 -13.778 1.00 89.44 287 TRP A N 1
ATOM 2121 C CA . TRP A 1 287 ? 22.732 -6.524 -14.485 1.00 89.44 287 TRP A CA 1
ATOM 2122 C C . TRP A 1 287 ? 21.671 -7.181 -13.582 1.00 89.44 287 TRP A C 1
ATOM 2124 O O . TRP A 1 287 ? 20.729 -7.789 -14.094 1.00 89.44 287 TRP A O 1
ATOM 2134 N N . LEU A 1 288 ? 21.811 -7.083 -12.254 1.00 89.31 288 LEU A N 1
ATOM 2135 C CA . LEU A 1 288 ? 20.841 -7.582 -11.278 1.00 89.31 288 LEU A CA 1
ATOM 2136 C C . LEU A 1 288 ? 19.904 -6.449 -10.862 1.00 89.31 288 LEU A C 1
ATOM 2138 O O . LEU A 1 288 ? 20.307 -5.516 -10.173 1.00 89.31 288 LEU A O 1
ATOM 2142 N N . HIS A 1 289 ? 18.646 -6.558 -11.260 1.00 92.75 289 HIS A N 1
ATOM 2143 C CA . HIS A 1 289 ? 17.589 -5.603 -10.943 1.00 92.75 289 HIS A CA 1
ATOM 2144 C C . HIS A 1 289 ? 16.726 -6.091 -9.775 1.00 92.75 289 HIS A C 1
ATOM 2146 O O . HIS A 1 289 ? 16.823 -7.243 -9.353 1.00 92.75 289 HIS A O 1
ATOM 2152 N N . ASN A 1 290 ? 15.869 -5.217 -9.258 1.00 94.31 290 ASN A N 1
ATOM 2153 C CA . ASN A 1 290 ? 14.882 -5.587 -8.256 1.00 94.31 290 ASN A CA 1
ATOM 2154 C C . ASN A 1 290 ? 13.823 -6.515 -8.852 1.00 94.31 290 ASN A C 1
ATOM 2156 O O . ASN A 1 290 ? 13.054 -6.115 -9.723 1.00 94.31 290 ASN A O 1
ATOM 2160 N N . THR A 1 291 ? 13.757 -7.745 -8.364 1.00 93.19 291 THR A N 1
ATOM 2161 C CA . THR A 1 291 ? 12.792 -8.736 -8.849 1.00 93.19 291 THR A CA 1
ATOM 2162 C C . THR A 1 291 ? 11.654 -8.998 -7.873 1.00 93.19 291 THR A C 1
ATOM 2164 O O . THR A 1 291 ? 10.699 -9.668 -8.245 1.00 93.19 291 THR A O 1
ATOM 2167 N N . ASN A 1 292 ? 11.773 -8.584 -6.612 1.00 89.69 292 ASN A N 1
ATOM 2168 C CA . ASN A 1 292 ? 10.963 -9.153 -5.531 1.00 89.69 292 ASN A CA 1
ATOM 2169 C C . ASN A 1 292 ? 10.705 -8.208 -4.353 1.00 89.69 292 ASN A C 1
ATOM 2171 O O . ASN A 1 292 ? 10.147 -8.646 -3.352 1.00 89.69 292 ASN A O 1
ATOM 2175 N N . GLN A 1 293 ? 11.127 -6.949 -4.433 1.00 89.50 293 GLN A N 1
ATOM 2176 C CA . GLN A 1 293 ? 10.924 -5.982 -3.364 1.00 89.50 293 GLN A CA 1
ATOM 2177 C C . GLN A 1 293 ? 9.951 -4.897 -3.806 1.00 89.50 293 GLN A C 1
ATOM 2179 O O . GLN A 1 293 ? 10.052 -4.354 -4.906 1.00 89.50 293 GLN A O 1
ATOM 2184 N N . ILE A 1 294 ? 9.046 -4.548 -2.902 1.00 92.00 294 ILE A N 1
ATOM 2185 C CA . ILE A 1 294 ? 8.227 -3.342 -2.970 1.00 92.00 294 ILE A CA 1
ATOM 2186 C C . ILE A 1 294 ? 8.605 -2.437 -1.804 1.00 92.00 294 ILE A C 1
ATOM 2188 O O . ILE A 1 294 ? 9.171 -2.892 -0.808 1.00 92.00 294 ILE A O 1
ATOM 2192 N N . THR A 1 295 ? 8.263 -1.161 -1.904 1.00 88.44 295 THR A N 1
ATOM 2193 C CA . THR A 1 295 ? 8.322 -0.244 -0.763 1.00 88.44 295 THR A CA 1
ATOM 2194 C C . THR A 1 295 ? 6.953 0.374 -0.532 1.00 88.44 295 THR A C 1
ATOM 2196 O O . THR A 1 295 ? 6.158 0.464 -1.466 1.00 88.44 295 THR A O 1
ATOM 2199 N N . THR A 1 296 ? 6.644 0.748 0.708 1.00 88.69 296 THR A N 1
ATOM 2200 C CA . THR A 1 296 ? 5.303 1.208 1.093 1.00 88.69 296 THR A CA 1
ATOM 2201 C C . THR A 1 296 ? 5.384 2.501 1.889 1.00 88.69 296 THR A C 1
ATOM 2203 O O . THR A 1 296 ? 6.249 2.648 2.750 1.00 88.69 296 THR A O 1
ATOM 2206 N N . ILE A 1 297 ? 4.455 3.417 1.627 1.00 84.50 297 ILE A N 1
ATOM 2207 C CA . ILE A 1 297 ? 4.184 4.589 2.460 1.00 84.50 297 ILE A CA 1
ATOM 2208 C C . ILE A 1 297 ? 2.762 4.425 2.996 1.00 84.50 297 ILE A C 1
ATOM 2210 O O . ILE A 1 297 ? 1.812 4.365 2.219 1.00 84.50 297 ILE A O 1
ATOM 2214 N N . THR A 1 298 ? 2.626 4.295 4.314 1.00 88.06 298 THR A N 1
ATOM 2215 C CA . THR A 1 298 ? 1.358 3.960 4.981 1.00 88.06 298 THR A CA 1
ATOM 2216 C C . THR A 1 298 ? 0.718 5.157 5.671 1.00 88.06 298 THR A C 1
ATOM 2218 O O . THR A 1 298 ? 1.411 6.113 6.019 1.00 88.06 298 THR A O 1
ATOM 2221 N N . ASN A 1 299 ? -0.575 5.049 5.986 1.00 81.38 299 ASN A N 1
ATOM 2222 C CA . ASN A 1 299 ? -1.322 6.017 6.802 1.00 81.38 299 ASN A CA 1
ATOM 2223 C C . ASN A 1 299 ? -1.320 7.451 6.238 1.00 81.38 299 ASN A C 1
ATOM 2225 O O . ASN A 1 299 ? -1.390 8.433 6.985 1.00 81.38 299 ASN A O 1
ATOM 2229 N N . ILE A 1 300 ? -1.264 7.578 4.913 1.00 90.31 300 ILE A N 1
ATOM 2230 C CA . ILE A 1 300 ? -1.288 8.862 4.218 1.00 90.31 300 ILE A CA 1
ATOM 2231 C C . ILE A 1 300 ? -2.673 9.480 4.388 1.00 90.31 300 ILE A C 1
ATOM 2233 O O . ILE A 1 300 ? -3.688 8.818 4.184 1.00 90.31 300 ILE A O 1
ATOM 2237 N N . SER A 1 301 ? -2.703 10.756 4.767 1.00 88.94 301 SER A N 1
ATOM 2238 C CA . SER A 1 301 ? -3.936 11.545 4.836 1.00 88.94 301 SER A CA 1
ATOM 2239 C C . SER A 1 301 ? -3.966 12.496 3.646 1.00 88.94 301 SER A C 1
ATOM 2241 O O . SER A 1 301 ? -3.023 13.282 3.516 1.00 88.94 301 SER A O 1
ATOM 2243 N N . PRO A 1 302 ? -4.995 12.448 2.787 1.00 93.75 302 PRO A N 1
ATOM 2244 C CA . PRO A 1 302 ? -5.166 13.448 1.746 1.00 93.75 302 PRO A CA 1
ATOM 2245 C C . PRO A 1 302 ? -5.341 14.843 2.343 1.00 93.75 302 PRO A C 1
ATOM 2247 O O . PRO A 1 302 ? -5.686 15.004 3.516 1.00 93.75 302 PRO A O 1
ATOM 2250 N N . ASN A 1 303 ? -5.121 15.871 1.527 1.00 91.88 303 ASN A N 1
ATOM 2251 C CA . ASN A 1 303 ? -5.516 17.221 1.910 1.00 91.88 303 ASN A CA 1
ATOM 2252 C C . ASN A 1 303 ? -7.052 17.361 1.953 1.00 91.88 303 ASN A C 1
ATOM 2254 O O . ASN A 1 303 ? -7.798 16.458 1.575 1.00 91.88 303 ASN A O 1
ATOM 2258 N N . THR A 1 304 ? -7.539 18.527 2.381 1.00 93.25 304 THR A N 1
ATOM 2259 C CA . THR A 1 304 ? -8.981 18.802 2.517 1.00 93.25 304 THR A CA 1
ATOM 2260 C C . THR A 1 304 ? -9.769 18.693 1.212 1.00 93.25 304 THR A C 1
ATOM 2262 O O . THR A 1 304 ? -10.984 18.539 1.261 1.00 93.25 304 THR A O 1
ATOM 2265 N N . ASN A 1 305 ? -9.096 18.765 0.061 1.00 94.44 305 ASN A N 1
ATOM 2266 C CA . ASN A 1 305 ? -9.706 18.623 -1.261 1.00 94.44 305 ASN A CA 1
ATOM 2267 C C . ASN A 1 305 ? -9.643 17.178 -1.782 1.00 94.44 305 ASN A C 1
ATOM 2269 O O . ASN A 1 305 ? -10.024 16.932 -2.921 1.00 94.44 305 ASN A O 1
ATOM 2273 N N . GLY A 1 306 ? -9.138 16.234 -0.983 1.00 95.94 306 GLY A N 1
ATOM 2274 C CA . GLY A 1 306 ? -9.024 14.839 -1.391 1.00 95.94 306 GLY A CA 1
ATOM 2275 C C . GLY A 1 306 ? -7.856 14.569 -2.333 1.00 95.94 306 GLY A C 1
ATOM 2276 O O . GLY A 1 306 ? -7.948 13.679 -3.171 1.00 95.94 306 GLY A O 1
ATOM 2277 N N . ALA A 1 307 ? -6.764 15.331 -2.231 1.00 98.44 307 ALA A N 1
ATOM 2278 C CA . ALA A 1 307 ? -5.595 15.148 -3.088 1.00 98.44 307 ALA A CA 1
ATOM 2279 C C . ALA A 1 307 ? -4.302 14.880 -2.307 1.00 98.44 307 ALA A C 1
ATOM 2281 O O . ALA A 1 307 ? -4.101 15.372 -1.191 1.00 98.44 307 ALA A O 1
ATOM 2282 N N . ILE A 1 308 ? -3.409 14.122 -2.941 1.00 98.75 308 ILE A N 1
ATOM 2283 C CA . ILE A 1 308 ? -2.001 13.949 -2.571 1.00 98.75 308 ILE A CA 1
ATOM 2284 C C . ILE A 1 308 ? -1.122 14.090 -3.814 1.00 98.75 308 ILE A C 1
ATOM 2286 O O . ILE A 1 308 ? -1.551 13.837 -4.939 1.00 98.75 308 ILE A O 1
ATOM 2290 N N . TYR A 1 309 ? 0.137 14.454 -3.600 1.00 98.81 309 TYR A N 1
ATOM 2291 C CA . TYR A 1 309 ? 1.093 14.709 -4.672 1.00 98.81 309 TYR A CA 1
ATOM 2292 C C . TYR A 1 309 ? 2.311 13.812 -4.511 1.00 98.81 309 TYR A C 1
ATOM 2294 O O . TYR A 1 309 ? 2.953 13.805 -3.463 1.00 98.81 309 TYR A O 1
ATOM 2302 N N . LEU A 1 310 ? 2.638 13.047 -5.548 1.00 98.62 310 LEU A N 1
ATOM 2303 C CA . LEU A 1 310 ? 3.755 12.107 -5.549 1.00 98.62 310 LEU A CA 1
ATOM 2304 C C . LEU A 1 310 ? 4.940 12.703 -6.310 1.00 98.62 310 LEU A C 1
ATOM 2306 O O . LEU A 1 310 ? 4.800 13.180 -7.436 1.00 98.62 310 LEU A O 1
ATOM 2310 N N . ARG A 1 311 ? 6.125 12.640 -5.702 1.00 98.00 311 ARG A N 1
ATOM 2311 C CA . ARG A 1 311 ? 7.408 12.946 -6.333 1.00 98.00 311 ARG A CA 1
ATOM 2312 C C . ARG A 1 311 ? 8.263 11.692 -6.407 1.00 98.00 311 ARG A C 1
ATOM 2314 O O . ARG A 1 311 ? 8.549 11.082 -5.378 1.00 98.00 311 ARG A O 1
ATOM 2321 N N . LEU A 1 312 ? 8.695 11.355 -7.614 1.00 97.75 312 LEU A N 1
ATOM 2322 C CA . LEU A 1 312 ? 9.678 10.315 -7.890 1.00 97.75 312 LEU A CA 1
ATOM 2323 C C . LEU A 1 312 ? 11.013 10.964 -8.254 1.00 97.75 312 LEU A C 1
ATOM 2325 O O . LEU A 1 312 ? 11.092 11.772 -9.184 1.00 97.75 312 LEU A O 1
ATOM 2329 N N . THR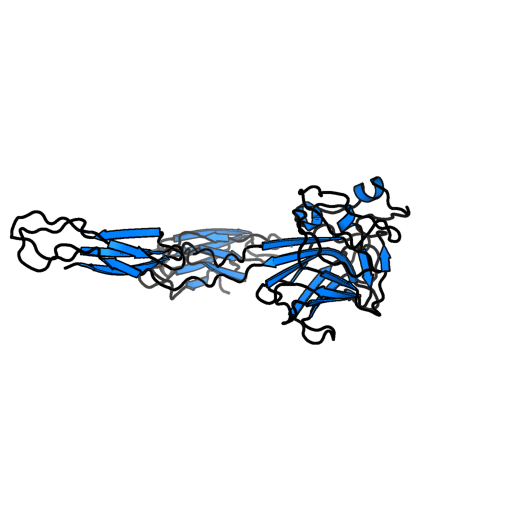 A 1 313 ? 12.066 10.575 -7.544 1.00 95.31 313 THR A N 1
ATOM 2330 C CA . THR A 1 313 ? 13.447 10.970 -7.840 1.00 95.31 313 THR A CA 1
ATOM 2331 C C . THR A 1 313 ? 14.378 9.760 -7.820 1.00 95.31 313 THR A C 1
ATOM 2333 O O . THR A 1 313 ? 14.049 8.702 -7.277 1.00 95.31 313 THR A O 1
ATOM 2336 N N . GLY A 1 314 ? 15.544 9.902 -8.448 1.00 89.00 314 GLY A N 1
ATOM 2337 C CA . GLY A 1 314 ? 16.643 8.942 -8.355 1.00 89.00 314 GLY A CA 1
ATOM 2338 C C . GLY A 1 314 ? 17.753 9.454 -7.442 1.00 89.00 314 GLY A C 1
ATOM 2339 O O . GLY A 1 314 ? 17.636 10.498 -6.799 1.00 89.00 314 GLY A O 1
ATOM 2340 N N . SER A 1 315 ? 18.858 8.719 -7.401 1.00 74.38 315 SER A N 1
ATOM 2341 C CA . SER A 1 315 ? 20.089 9.148 -6.732 1.00 74.38 315 SER A CA 1
ATOM 2342 C C . SER A 1 315 ? 21.054 9.822 -7.716 1.00 74.38 315 SER A C 1
ATOM 2344 O O . SER A 1 315 ? 21.379 9.245 -8.754 1.00 74.38 315 SER A O 1
ATOM 2346 N N . GLY A 1 316 ? 21.603 10.985 -7.353 1.00 66.50 316 GLY A N 1
ATOM 2347 C CA . GLY A 1 316 ? 22.593 11.691 -8.176 1.00 66.50 316 GLY A CA 1
ATOM 2348 C C . GLY A 1 316 ? 21.963 12.408 -9.375 1.00 66.50 316 GLY A C 1
ATOM 2349 O O . GLY A 1 316 ? 20.955 13.089 -9.223 1.00 66.50 316 GLY A O 1
ATOM 2350 N N . THR A 1 317 ? 22.572 12.291 -10.558 1.00 66.00 317 THR A N 1
ATOM 2351 C CA . THR A 1 317 ? 22.091 12.915 -11.810 1.00 66.00 317 THR A CA 1
ATOM 2352 C C . THR A 1 317 ? 21.091 12.054 -12.588 1.00 66.00 317 THR A C 1
ATOM 2354 O O . THR A 1 317 ? 20.559 12.507 -13.599 1.00 66.00 317 THR A O 1
ATOM 2357 N N . ASP A 1 318 ? 20.840 10.826 -12.132 1.00 79.06 318 ASP A N 1
ATOM 2358 C CA . ASP A 1 318 ? 19.986 9.852 -12.808 1.00 79.06 318 ASP A CA 1
ATOM 2359 C C . ASP A 1 318 ? 18.569 9.819 -12.225 1.00 79.06 318 ASP A C 1
ATOM 2361 O O . ASP A 1 318 ? 18.330 10.168 -11.067 1.00 79.06 318 ASP A O 1
ATOM 2365 N N . GLY A 1 319 ? 17.611 9.411 -13.060 1.00 89.06 319 GLY A N 1
ATOM 2366 C CA . GLY A 1 319 ? 16.199 9.361 -12.699 1.00 89.06 319 GLY A CA 1
ATOM 2367 C C . GLY A 1 319 ? 15.829 8.206 -11.769 1.00 89.06 319 GLY A C 1
ATOM 2368 O O . GLY A 1 319 ? 16.508 7.183 -11.722 1.00 89.06 319 GLY A O 1
ATOM 2369 N N . GLY A 1 320 ? 14.730 8.378 -11.036 1.00 95.06 320 GLY A N 1
ATOM 2370 C CA . GLY A 1 320 ? 14.047 7.285 -10.350 1.00 95.06 320 GLY A CA 1
ATOM 2371 C C . GLY A 1 320 ? 13.190 6.494 -11.334 1.00 95.06 320 GLY A C 1
ATOM 2372 O O . GLY A 1 320 ? 12.856 7.017 -12.394 1.00 95.06 320 GLY A O 1
ATOM 2373 N N . PHE A 1 321 ? 12.830 5.269 -10.964 1.00 96.25 321 PHE A N 1
ATOM 2374 C CA . PHE A 1 321 ? 12.047 4.330 -11.757 1.00 96.25 321 PHE A CA 1
ATOM 2375 C C . PHE A 1 321 ? 10.796 3.930 -10.987 1.00 96.25 321 PHE A C 1
ATOM 2377 O O . PHE A 1 321 ? 10.879 3.637 -9.795 1.00 96.25 321 PHE A O 1
ATOM 2384 N N . LEU A 1 322 ? 9.659 3.901 -11.674 1.00 97.69 322 LEU A N 1
ATOM 2385 C CA . LEU A 1 322 ? 8.403 3.374 -11.153 1.00 97.69 322 LEU A CA 1
ATOM 2386 C C . LEU A 1 322 ? 7.742 2.552 -12.251 1.00 97.69 322 LEU A C 1
ATOM 2388 O O . LEU A 1 322 ? 7.505 3.072 -13.337 1.00 97.69 322 LEU A O 1
ATOM 2392 N N . ASN A 1 323 ? 7.473 1.286 -11.954 1.00 97.88 323 ASN A N 1
ATOM 2393 C CA . ASN A 1 323 ? 6.868 0.342 -12.885 1.00 97.88 323 ASN A CA 1
ATOM 2394 C C . ASN A 1 323 ? 5.377 0.170 -12.588 1.00 97.88 323 ASN A C 1
ATOM 2396 O O . ASN A 1 323 ? 4.528 0.338 -13.453 1.00 97.88 323 ASN A O 1
ATOM 2400 N N . ALA A 1 324 ? 5.058 -0.090 -11.319 1.00 98.38 324 ALA A N 1
ATOM 2401 C CA . ALA A 1 324 ? 3.693 -0.318 -10.869 1.00 98.38 324 ALA A CA 1
ATOM 2402 C C . ALA A 1 324 ? 3.466 0.265 -9.471 1.00 98.38 324 ALA A C 1
ATOM 2404 O O . ALA A 1 324 ? 4.376 0.291 -8.632 1.00 98.38 324 ALA A O 1
ATOM 2405 N N . MET A 1 325 ? 2.235 0.695 -9.203 1.00 98.69 325 MET A N 1
ATOM 2406 C CA . MET A 1 325 ? 1.817 1.214 -7.900 1.00 98.69 325 MET A CA 1
ATOM 2407 C C . MET A 1 325 ? 0.455 0.657 -7.502 1.00 98.69 325 MET A C 1
ATOM 2409 O O . MET A 1 325 ? -0.413 0.459 -8.347 1.00 98.69 325 MET A O 1
ATOM 2413 N N . SER A 1 326 ? 0.248 0.441 -6.203 1.00 98.38 326 SER A N 1
ATOM 2414 C CA . SER A 1 326 ? -1.085 0.208 -5.648 1.00 98.38 326 SER A CA 1
ATOM 2415 C C . SER A 1 326 ? -1.481 1.362 -4.742 1.00 98.38 326 SER A C 1
ATOM 2417 O O . SER A 1 326 ? -0.679 1.776 -3.902 1.00 98.38 326 SER A O 1
ATOM 2419 N N . ILE A 1 327 ? -2.724 1.813 -4.862 1.00 98.62 327 ILE A N 1
ATOM 2420 C CA . ILE A 1 327 ? -3.372 2.748 -3.943 1.00 98.62 327 ILE A CA 1
ATOM 2421 C C . ILE A 1 327 ? -4.391 1.934 -3.148 1.00 98.62 327 ILE A C 1
ATOM 2423 O O . ILE A 1 327 ? -5.369 1.438 -3.701 1.00 98.62 327 ILE A O 1
ATOM 2427 N N . GLU A 1 328 ? -4.128 1.745 -1.862 1.00 95.94 328 GLU A N 1
ATOM 2428 C CA . GLU A 1 328 ? -4.985 0.996 -0.947 1.00 95.94 328 GLU A CA 1
ATOM 2429 C C . GLU A 1 328 ? -5.710 1.995 -0.046 1.00 95.94 328 GLU A C 1
ATOM 2431 O O . GLU A 1 328 ? -5.074 2.693 0.748 1.00 95.94 328 GLU A O 1
ATOM 2436 N N . GLU A 1 329 ? -7.028 2.094 -0.203 1.00 95.00 329 GLU A N 1
ATOM 2437 C CA . GLU A 1 329 ? -7.865 2.928 0.649 1.00 95.00 329 GLU A CA 1
ATOM 2438 C C . GLU A 1 329 ? -8.228 2.172 1.917 1.00 95.00 329 GLU A C 1
ATOM 2440 O O . GLU A 1 329 ? -8.707 1.035 1.888 1.00 95.00 329 GLU A O 1
ATOM 2445 N N . ILE A 1 330 ? -8.017 2.845 3.034 1.00 83.50 330 ILE A N 1
ATOM 2446 C CA . ILE A 1 330 ? -8.183 2.311 4.365 1.00 83.50 330 ILE A CA 1
ATOM 2447 C C . ILE A 1 330 ? -9.322 3.065 5.032 1.00 83.50 330 ILE A C 1
ATOM 2449 O O . ILE A 1 330 ? -9.280 4.297 5.142 1.00 83.50 330 ILE A O 1
ATOM 2453 N N . ALA A 1 331 ? -10.321 2.316 5.500 1.00 74.69 331 ALA A N 1
ATOM 2454 C CA . ALA A 1 331 ? -11.398 2.870 6.304 1.00 74.69 331 ALA A CA 1
ATOM 2455 C C . ALA A 1 331 ? -10.813 3.677 7.474 1.00 74.69 331 ALA A C 1
ATOM 2457 O O . ALA A 1 331 ? -9.754 3.310 7.999 1.00 74.69 331 ALA A O 1
ATOM 2458 N N . PRO A 1 332 ? -11.482 4.753 7.926 1.00 66.25 332 PRO A N 1
ATOM 2459 C CA . PRO A 1 332 ? -11.097 5.367 9.183 1.00 66.25 332 PRO A CA 1
ATOM 2460 C C . PRO A 1 332 ? -11.104 4.268 10.239 1.00 66.25 332 PRO A C 1
ATOM 2462 O O . PRO A 1 332 ? -12.028 3.448 10.258 1.00 66.25 332 PRO A O 1
ATOM 2465 N N . ALA A 1 333 ? -10.091 4.254 11.107 1.00 58.03 333 ALA A N 1
ATOM 2466 C CA . ALA A 1 333 ? -10.122 3.397 12.277 1.00 58.03 333 ALA A CA 1
ATOM 2467 C C . ALA A 1 333 ? -11.466 3.649 12.960 1.00 58.03 333 ALA A C 1
ATOM 2469 O O . ALA A 1 333 ? -11.730 4.764 13.420 1.00 58.03 333 ALA A O 1
ATOM 2470 N N . SER A 1 334 ? -12.343 2.646 12.964 1.00 54.38 334 SER A N 1
ATOM 2471 C CA . SER A 1 334 ? -13.478 2.654 13.871 1.00 54.38 334 SER A CA 1
ATOM 2472 C C . SER A 1 334 ? -12.813 2.747 15.234 1.00 54.38 334 SER A C 1
ATOM 2474 O O . SER A 1 334 ? -12.077 1.833 15.599 1.00 54.38 334 SER A O 1
ATOM 2476 N N . GLY A 1 335 ? -12.894 3.899 15.908 1.00 55.31 335 GLY A N 1
ATOM 2477 C CA . GLY A 1 335 ? -12.311 4.022 17.242 1.00 55.31 335 GLY A CA 1
ATOM 2478 C C . GLY A 1 335 ? -12.766 2.816 18.061 1.00 55.31 335 GLY A C 1
ATOM 2479 O O . GLY A 1 335 ? -13.898 2.371 17.874 1.00 55.31 335 GLY A O 1
ATOM 2480 N N . SER A 1 336 ? -11.884 2.240 18.884 1.00 59.62 336 SER A N 1
ATOM 2481 C CA . SER A 1 336 ? -12.301 1.195 19.823 1.00 59.62 336 SER A CA 1
ATOM 2482 C C . SER A 1 336 ? -13.551 1.702 20.529 1.00 59.62 336 SER A C 1
ATOM 2484 O O . SER A 1 336 ? -13.494 2.773 21.139 1.00 59.62 336 SER A O 1
ATOM 2486 N N . ASP A 1 337 ? -14.674 1.016 20.367 1.00 65.50 337 ASP A N 1
ATOM 2487 C CA . ASP A 1 337 ? -15.894 1.433 21.032 1.00 65.50 337 ASP A CA 1
ATOM 2488 C C . ASP A 1 337 ? -15.673 1.336 22.539 1.00 65.50 337 ASP A C 1
ATOM 2490 O O . ASP A 1 337 ? -15.311 0.279 23.052 1.00 65.50 337 ASP A O 1
ATOM 2494 N N . THR A 1 338 ? -15.805 2.466 23.226 1.00 72.25 338 THR A N 1
ATOM 2495 C CA . THR A 1 338 ? -15.634 2.579 24.679 1.00 72.25 338 THR A CA 1
ATOM 2496 C C . THR A 1 338 ? -16.958 2.813 25.394 1.00 72.25 338 THR A C 1
ATOM 2498 O O . THR A 1 338 ? -16.959 3.061 26.602 1.00 72.25 338 THR A O 1
ATOM 2501 N N . THR A 1 339 ? -18.075 2.801 24.665 1.00 77.75 339 THR A N 1
ATOM 2502 C CA . THR A 1 339 ? -19.401 3.048 25.224 1.00 77.75 339 THR A CA 1
ATOM 2503 C C . THR A 1 339 ? -19.945 1.736 25.780 1.00 77.75 339 THR A C 1
ATOM 2505 O O . THR A 1 339 ? -20.083 0.787 25.026 1.00 77.75 339 THR A O 1
ATOM 2508 N N . PRO A 1 340 ? -20.245 1.630 27.085 1.00 81.56 340 PRO A N 1
ATOM 2509 C CA . PRO A 1 340 ? -20.830 0.409 27.624 1.00 81.56 340 PRO A CA 1
ATOM 2510 C C . PRO A 1 340 ? -22.303 0.234 27.220 1.00 81.56 340 PRO A C 1
ATOM 2512 O O . PRO A 1 340 ? -23.025 1.235 27.124 1.00 81.56 340 PRO A O 1
ATOM 2515 N N . PRO A 1 341 ? -22.807 -1.016 27.147 1.00 90.19 341 PRO A N 1
ATOM 2516 C CA . PRO A 1 341 ? -24.220 -1.286 26.902 1.00 90.19 341 PRO A CA 1
ATOM 2517 C C . PRO A 1 341 ? -25.148 -0.606 27.908 1.00 90.19 341 PRO A C 1
ATOM 2519 O O . PRO A 1 341 ? -24.819 -0.453 29.084 1.00 90.19 341 PRO A O 1
ATOM 2522 N N . VAL A 1 342 ? -26.382 -0.322 27.503 1.00 94.88 342 VAL A N 1
ATOM 2523 C CA . VAL A 1 342 ? -27.445 0.150 28.400 1.00 94.88 342 VAL A CA 1
ATOM 2524 C C . VAL A 1 342 ? -28.407 -0.995 28.703 1.00 94.88 342 VAL A C 1
ATOM 2526 O O . VAL A 1 342 ? -29.037 -1.534 27.794 1.00 94.88 342 VAL A O 1
ATOM 2529 N N . ILE A 1 343 ? -28.558 -1.352 29.986 1.00 96.88 343 ILE A N 1
ATOM 2530 C CA . ILE A 1 343 ? -29.513 -2.374 30.449 1.00 96.88 343 ILE A CA 1
ATOM 2531 C C . ILE A 1 343 ? -30.817 -1.713 30.898 1.00 96.88 343 ILE A C 1
ATOM 2533 O O . ILE A 1 343 ? -30.828 -0.921 31.843 1.00 96.88 343 ILE A O 1
ATOM 2537 N N . THR A 1 344 ? -31.927 -2.116 30.281 1.00 96.81 344 THR A N 1
ATOM 2538 C CA . THR A 1 344 ? -33.292 -1.713 30.643 1.00 96.81 344 THR A CA 1
ATOM 2539 C C . THR A 1 344 ? -34.031 -2.889 31.282 1.00 96.81 344 THR A C 1
ATOM 2541 O O . THR A 1 344 ? -34.189 -3.938 30.659 1.00 96.81 344 THR A O 1
ATOM 2544 N N . LEU A 1 345 ? -34.492 -2.726 32.526 1.00 95.88 345 LEU A N 1
ATOM 2545 C CA . LEU A 1 345 ? -35.271 -3.749 33.232 1.00 95.88 345 LEU A CA 1
ATOM 2546 C C . LEU A 1 345 ? -36.695 -3.831 32.670 1.00 95.88 345 LEU A C 1
ATOM 2548 O O . LEU A 1 345 ? -37.372 -2.810 32.543 1.00 95.88 345 LEU A O 1
ATOM 2552 N N . ASN A 1 346 ? -37.182 -5.045 32.403 1.00 95.69 346 ASN A N 1
ATOM 2553 C CA . ASN A 1 346 ? -38.565 -5.231 31.969 1.00 95.69 346 ASN A CA 1
ATOM 2554 C C . ASN A 1 346 ? -39.536 -4.907 33.125 1.00 95.69 346 ASN A C 1
ATOM 2556 O O . ASN A 1 346 ? -39.263 -5.261 34.278 1.00 95.69 346 ASN A O 1
ATOM 2560 N N . PRO A 1 347 ? -40.684 -4.263 32.872 1.00 92.38 347 PRO A N 1
ATOM 2561 C CA . PRO A 1 347 ? -41.674 -4.019 33.917 1.00 92.38 347 PRO A CA 1
ATOM 2562 C C . PRO A 1 347 ? -42.231 -5.341 34.471 1.00 92.38 347 PRO A C 1
ATOM 2564 O O . PRO A 1 347 ? -42.477 -6.288 33.729 1.00 92.38 347 PRO A O 1
ATOM 2567 N N . GLY A 1 348 ? -42.441 -5.406 35.787 1.00 89.12 348 GLY A N 1
ATOM 2568 C CA . GLY A 1 348 ? -42.989 -6.579 36.469 1.00 89.12 348 GLY A CA 1
ATOM 2569 C C . GLY A 1 348 ? -42.900 -6.458 37.989 1.00 89.12 348 GLY A C 1
ATOM 2570 O O . GLY A 1 348 ? -42.475 -5.424 38.505 1.00 89.12 348 GLY A O 1
ATOM 2571 N N . ALA A 1 349 ? -43.325 -7.498 38.708 1.00 83.69 349 ALA A N 1
ATOM 2572 C CA . ALA A 1 349 ? -43.353 -7.479 40.168 1.00 83.69 349 ALA A CA 1
ATOM 2573 C C . ALA A 1 349 ? -41.938 -7.350 40.764 1.00 83.69 349 ALA A C 1
ATOM 2575 O O . ALA A 1 349 ? -41.009 -8.048 40.355 1.00 83.69 349 ALA A O 1
ATOM 2576 N N . SER A 1 350 ? -41.794 -6.473 41.756 1.00 85.81 350 SER A N 1
ATOM 2577 C CA . SER A 1 350 ? -40.594 -6.308 42.596 1.00 85.81 350 SER A CA 1
ATOM 2578 C C . SER A 1 350 ? -40.843 -6.752 44.044 1.00 85.81 350 SER A C 1
ATOM 2580 O O . SER A 1 350 ? -40.121 -6.387 44.960 1.00 85.81 350 SER A O 1
ATOM 2582 N N . SER A 1 351 ? -41.935 -7.481 44.283 1.00 90.06 351 SER A N 1
ATOM 2583 C CA . SER A 1 351 ? -42.252 -8.070 45.582 1.00 90.06 351 SER A CA 1
ATOM 2584 C C . SER A 1 351 ? -43.022 -9.370 45.389 1.00 90.06 351 SER A C 1
ATOM 2586 O O . SER A 1 351 ? -43.678 -9.576 44.365 1.00 90.06 351 SER A O 1
ATOM 2588 N N . VAL A 1 352 ? -42.902 -10.260 46.367 1.00 92.69 352 VAL A N 1
ATOM 2589 C CA . VAL A 1 352 ? -43.507 -11.590 46.379 1.00 92.69 352 VAL A CA 1
ATOM 2590 C C . VAL A 1 352 ? -43.742 -11.998 47.830 1.00 92.69 352 VAL A C 1
ATOM 2592 O O . VAL A 1 352 ? -42.951 -11.652 48.709 1.00 92.69 352 VAL A O 1
ATOM 2595 N N . GLU A 1 353 ? -44.845 -12.692 48.101 1.00 93.69 353 GLU A N 1
ATOM 2596 C CA . GLU A 1 353 ? -45.120 -13.199 49.446 1.00 93.69 353 GLU A CA 1
ATOM 2597 C C . GLU A 1 353 ? -44.156 -14.329 49.832 1.00 93.69 353 GLU A C 1
ATOM 2599 O O . GLU A 1 353 ? -43.614 -15.043 48.983 1.00 93.69 353 GLU A O 1
ATOM 2604 N N . TRP A 1 354 ? -43.957 -14.502 51.138 1.00 94.38 354 TRP A N 1
ATOM 2605 C CA . TRP A 1 354 ? -43.065 -15.521 51.685 1.00 94.38 354 TRP A CA 1
ATOM 2606 C C . TRP A 1 354 ? -43.399 -16.921 51.150 1.00 94.38 354 TRP A C 1
ATOM 2608 O O . TRP A 1 354 ? -44.551 -17.360 51.174 1.00 94.38 354 TRP A O 1
ATOM 2618 N N . GLY A 1 355 ? -42.370 -17.620 50.666 1.00 89.56 355 GLY A N 1
ATOM 2619 C CA . GLY A 1 355 ? -42.476 -18.981 50.137 1.00 89.56 355 GLY A CA 1
ATOM 2620 C C . GLY A 1 355 ? -43.161 -19.113 48.769 1.00 89.56 355 GLY A C 1
ATOM 2621 O O . GLY A 1 355 ? -43.261 -20.231 48.265 1.00 89.56 355 GLY A O 1
ATOM 2622 N N . GLN A 1 356 ? -43.618 -18.017 48.148 1.00 93.19 356 GLN A N 1
ATOM 2623 C CA . GLN A 1 356 ? -44.191 -18.042 46.796 1.00 93.19 356 GLN A CA 1
ATOM 2624 C C . GLN A 1 356 ? -43.107 -18.009 45.712 1.00 93.19 356 GLN A C 1
ATOM 2626 O O . GLN A 1 356 ? -41.980 -17.580 45.946 1.00 93.19 356 GLN A O 1
ATOM 2631 N N . VAL A 1 357 ? -43.438 -18.447 44.497 1.00 90.88 357 VAL A N 1
ATOM 2632 C CA . VAL A 1 357 ? -42.494 -18.428 43.370 1.00 90.88 357 VAL A CA 1
ATOM 2633 C C . VAL A 1 357 ? -42.353 -17.006 42.828 1.00 90.88 357 VAL A C 1
ATOM 2635 O O . VAL A 1 357 ? -43.331 -16.400 42.397 1.00 90.88 357 VAL A O 1
ATOM 2638 N N . TYR A 1 358 ? -41.121 -16.500 42.789 1.00 90.81 358 TYR A N 1
ATOM 2639 C CA . TYR A 1 358 ? -40.778 -15.300 42.032 1.00 90.81 358 TYR A CA 1
ATOM 2640 C C . TYR A 1 358 ? -40.305 -15.684 40.631 1.00 90.81 358 TYR A C 1
ATOM 2642 O O . TYR A 1 358 ? -39.368 -16.468 40.490 1.00 90.81 358 TYR A O 1
ATOM 2650 N N . THR A 1 359 ? -40.936 -15.124 39.599 1.00 91.75 359 THR A N 1
ATOM 2651 C CA . THR A 1 359 ? -40.474 -15.255 38.210 1.00 91.75 359 THR A CA 1
ATOM 2652 C C . THR A 1 359 ? -39.876 -13.930 37.773 1.00 91.75 359 THR A C 1
ATOM 2654 O O . THR A 1 359 ? -40.575 -12.917 37.790 1.00 91.75 359 THR A O 1
ATOM 2657 N N . ASP A 1 360 ? -38.602 -13.940 37.384 1.00 92.19 360 ASP A N 1
ATOM 2658 C CA . ASP A 1 360 ? -37.919 -12.741 36.910 1.00 92.19 360 ASP A CA 1
ATOM 2659 C C . ASP A 1 360 ? -38.519 -12.254 35.571 1.00 92.19 360 ASP A C 1
ATOM 2661 O O . ASP A 1 360 ? -38.491 -13.006 34.593 1.00 92.19 360 ASP A O 1
ATOM 2665 N N . PRO A 1 361 ? -39.028 -11.005 35.481 1.00 92.25 361 PRO A N 1
ATOM 2666 C CA . PRO A 1 361 ? -39.450 -10.405 34.213 1.00 92.25 361 PRO A CA 1
ATOM 2667 C C . PRO A 1 361 ? -38.304 -10.226 33.204 1.00 92.25 361 PRO A C 1
ATOM 2669 O O . PRO A 1 361 ? -38.550 -9.979 32.021 1.00 92.25 361 PRO A O 1
ATOM 2672 N N . GLY A 1 362 ? -37.054 -10.310 33.663 1.00 94.50 362 GLY A N 1
ATOM 2673 C CA . GLY A 1 362 ? -35.856 -10.172 32.849 1.00 94.50 362 GLY A CA 1
ATOM 2674 C C . GLY A 1 362 ? -35.481 -8.716 32.556 1.00 94.50 362 GLY A C 1
ATOM 2675 O O . GLY A 1 362 ? -35.990 -7.764 33.163 1.00 94.50 362 GLY A O 1
ATOM 2676 N N . ALA A 1 363 ? -34.576 -8.552 31.595 1.00 95.62 363 ALA A N 1
ATOM 2677 C CA . ALA A 1 363 ? -34.110 -7.268 31.087 1.00 95.62 363 ALA A CA 1
ATOM 2678 C C . ALA A 1 363 ? -33.798 -7.368 29.588 1.00 95.62 363 ALA A C 1
ATOM 2680 O O . ALA A 1 363 ? -33.649 -8.464 29.045 1.00 95.62 363 ALA A O 1
ATOM 2681 N N . SER A 1 364 ? -33.658 -6.217 28.939 1.00 95.06 364 SER A N 1
ATOM 2682 C CA . SER A 1 364 ? -33.077 -6.077 27.602 1.00 95.06 364 SER A CA 1
ATOM 2683 C C . SER A 1 364 ? -31.836 -5.191 27.663 1.00 95.06 364 SER A C 1
ATOM 2685 O O . SER A 1 364 ? -31.746 -4.321 28.530 1.00 95.06 364 SER A O 1
ATOM 2687 N N . ALA A 1 365 ? -30.913 -5.360 26.721 1.00 93.94 365 ALA A N 1
ATOM 2688 C CA . ALA A 1 365 ? -29.750 -4.493 26.584 1.00 93.94 365 ALA A CA 1
ATOM 2689 C C . ALA A 1 365 ? -29.623 -3.974 25.148 1.00 93.94 365 ALA A C 1
ATOM 2691 O O . ALA A 1 365 ? -29.993 -4.666 24.198 1.00 93.94 365 ALA A O 1
ATOM 2692 N N . SER A 1 366 ? -29.100 -2.760 25.001 1.00 87.44 366 SER A N 1
ATOM 2693 C CA . SER A 1 366 ? -28.811 -2.127 23.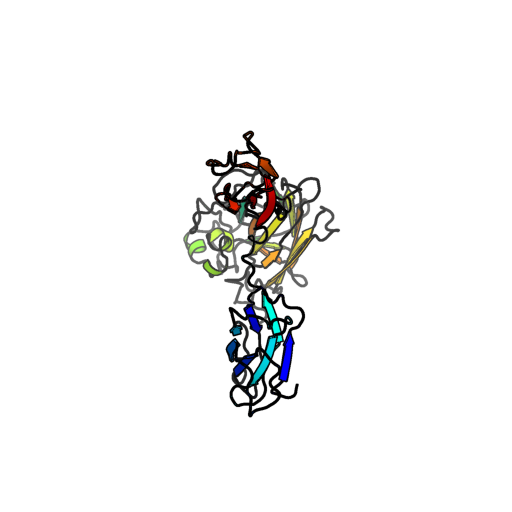711 1.00 87.44 366 SER A CA 1
ATOM 2694 C C . SER A 1 366 ? -27.484 -1.386 23.768 1.00 87.44 366 SER A C 1
ATOM 2696 O O . SER A 1 366 ? -27.123 -0.871 24.824 1.00 87.44 366 SER A O 1
ATOM 2698 N N . ASP A 1 367 ? -26.809 -1.291 22.631 1.00 90.56 367 ASP A N 1
ATOM 2699 C CA . ASP A 1 367 ? -25.498 -0.664 22.502 1.00 90.56 367 ASP A CA 1
ATOM 2700 C C . ASP A 1 367 ? -25.297 -0.112 21.070 1.00 90.56 367 ASP A C 1
ATOM 2702 O O . ASP A 1 367 ? -26.021 -0.525 20.158 1.00 90.56 367 ASP A O 1
ATOM 2706 N N . ASN A 1 368 ? -24.361 0.824 20.861 1.00 76.25 368 ASN A N 1
ATOM 2707 C CA . ASN A 1 368 ? -24.059 1.421 19.550 1.00 76.25 368 ASN A CA 1
ATOM 2708 C C . ASN A 1 368 ? -23.285 0.502 18.591 1.00 76.25 368 ASN A C 1
ATOM 2710 O O . ASN A 1 368 ? -23.435 0.668 17.379 1.00 76.25 368 ASN A O 1
ATOM 2714 N N . VAL A 1 369 ? -22.494 -0.452 19.089 1.00 75.12 369 VAL A N 1
ATOM 2715 C CA . VAL A 1 369 ? -21.824 -1.498 18.285 1.00 75.12 369 VAL A CA 1
ATOM 2716 C C . VAL A 1 369 ? -22.442 -2.883 18.530 1.00 75.12 369 VAL A C 1
ATOM 2718 O O . VAL A 1 369 ? -22.167 -3.842 17.808 1.00 75.12 369 VAL A O 1
ATOM 2721 N N . GLY A 1 370 ? -23.406 -2.957 19.446 1.00 80.19 370 GLY A N 1
ATOM 2722 C CA . GLY A 1 370 ? -24.349 -4.061 19.588 1.00 80.19 370 GLY A CA 1
ATOM 2723 C C . GLY A 1 370 ? -23.995 -5.000 20.735 1.00 80.19 370 GLY A C 1
ATOM 2724 O O . GLY A 1 370 ? -22.837 -5.170 21.098 1.00 80.19 370 GLY A O 1
ATOM 2725 N N . VAL A 1 371 ? -25.016 -5.634 21.313 1.00 88.69 371 VAL A N 1
ATOM 2726 C CA . VAL A 1 371 ? -24.882 -6.499 22.495 1.00 88.69 371 VAL A CA 1
ATOM 2727 C C . VAL A 1 371 ? -24.578 -7.937 22.082 1.00 88.69 371 VAL A C 1
ATOM 2729 O O . VAL A 1 371 ? -25.320 -8.531 21.301 1.00 88.69 371 VAL A O 1
ATOM 2732 N N . THR A 1 372 ? -23.519 -8.518 22.643 1.00 85.38 372 THR A N 1
ATOM 2733 C CA . THR A 1 372 ? -23.110 -9.912 22.411 1.00 85.38 372 THR A CA 1
ATOM 2734 C C . THR A 1 372 ? -23.589 -10.859 23.504 1.00 85.38 372 THR A C 1
ATOM 2736 O O . THR A 1 372 ? -23.833 -12.034 23.229 1.00 85.38 372 THR A O 1
ATOM 2739 N N . SER A 1 373 ? -23.766 -10.371 24.736 1.00 92.12 373 SER A N 1
ATOM 2740 C CA . SER A 1 373 ? -24.327 -11.171 25.824 1.00 92.12 373 SER A CA 1
ATOM 2741 C C . SER A 1 373 ? -25.143 -10.343 26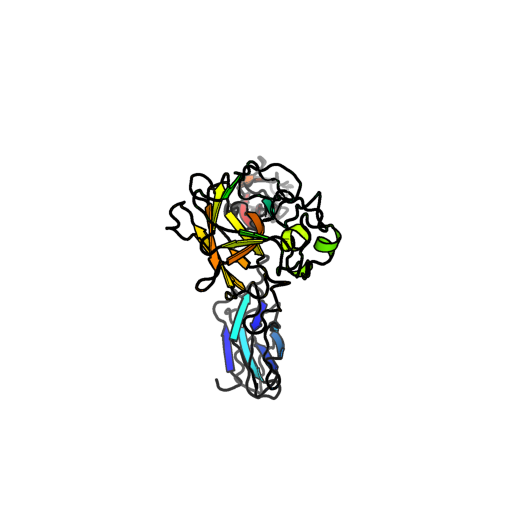.815 1.00 92.12 373 SER A C 1
ATOM 2743 O O . SER A 1 373 ? -24.870 -9.169 27.056 1.00 92.12 373 SER A O 1
ATOM 2745 N N . LEU A 1 374 ? -26.154 -10.986 27.403 1.00 93.88 374 LEU A N 1
ATOM 2746 C CA . LEU A 1 374 ? -26.911 -10.501 28.553 1.00 93.88 374 LEU A CA 1
ATOM 2747 C C . LEU A 1 374 ? -27.156 -11.691 29.485 1.00 93.88 374 LEU A C 1
ATOM 2749 O O . LEU A 1 374 ? -27.811 -12.658 29.100 1.00 93.88 374 LEU A O 1
ATOM 2753 N N . THR A 1 375 ? -26.604 -11.638 30.693 1.00 90.94 375 THR A N 1
ATOM 2754 C CA . THR A 1 375 ? -26.649 -12.733 31.675 1.00 90.94 375 THR A CA 1
ATOM 2755 C C . THR A 1 375 ? -27.243 -12.264 32.998 1.00 90.94 375 THR A C 1
ATOM 2757 O O . THR A 1 375 ? -27.232 -11.068 33.289 1.00 90.94 375 THR A O 1
ATOM 2760 N N . THR A 1 376 ? -27.774 -13.197 33.794 1.00 92.50 376 THR A N 1
ATOM 2761 C CA . THR A 1 376 ? -28.361 -12.923 35.114 1.00 92.50 376 THR A CA 1
ATOM 2762 C C . THR A 1 376 ? -27.738 -13.780 36.206 1.00 92.50 376 THR A C 1
ATOM 2764 O O . THR A 1 376 ? -27.446 -14.958 35.998 1.00 92.50 376 THR A O 1
ATOM 2767 N N . ASN A 1 377 ? -27.551 -13.196 37.391 1.00 86.69 377 ASN A N 1
ATOM 2768 C CA . ASN A 1 377 ? -27.093 -13.907 38.579 1.00 86.69 377 ASN A CA 1
ATOM 2769 C C . ASN A 1 377 ? -27.699 -13.303 39.867 1.00 86.69 377 ASN A C 1
ATOM 2771 O O . ASN A 1 377 ? -27.530 -12.105 40.097 1.00 86.69 377 ASN A O 1
ATOM 2775 N N . PRO A 1 378 ? -28.357 -14.097 40.731 1.00 84.25 378 PRO A N 1
ATOM 2776 C CA . PRO A 1 378 ? -28.745 -15.488 40.513 1.00 84.25 378 PRO A CA 1
ATOM 2777 C C . PRO A 1 378 ? -29.874 -15.603 39.477 1.00 84.25 378 PRO A C 1
ATOM 2779 O O . PRO A 1 378 ? -30.619 -14.659 39.237 1.00 84.25 378 PRO A O 1
ATOM 2782 N N . VAL A 1 379 ? -30.033 -16.792 38.889 1.00 80.75 379 VAL A N 1
ATOM 2783 C CA . VAL A 1 379 ? -31.127 -17.085 37.936 1.00 80.75 379 VAL A CA 1
ATOM 2784 C C . VAL A 1 379 ? -32.499 -17.128 38.634 1.00 80.75 379 VAL A C 1
ATOM 2786 O O . VAL A 1 379 ? -33.537 -16.984 37.998 1.00 80.75 379 VAL A O 1
ATOM 2789 N N . SER A 1 380 ? -32.520 -17.327 39.955 1.00 83.69 380 SER A N 1
ATOM 2790 C CA . SER A 1 380 ? -33.732 -17.305 40.781 1.00 83.69 380 SER A CA 1
ATOM 2791 C C . SER A 1 380 ? -33.418 -16.819 42.196 1.00 83.69 380 SER A C 1
ATOM 2793 O O . SER A 1 380 ? -32.293 -16.964 42.675 1.00 83.69 380 SER A O 1
ATOM 2795 N N . VAL A 1 381 ? -34.416 -16.250 42.873 1.00 88.44 381 VAL A N 1
ATOM 2796 C CA . VAL A 1 381 ? -34.299 -15.778 44.260 1.00 88.44 381 VAL A CA 1
ATOM 2797 C C . VAL A 1 381 ? -34.986 -16.742 45.225 1.00 88.44 381 VAL A C 1
ATOM 2799 O O . VAL A 1 381 ? -36.011 -17.339 44.901 1.00 88.44 381 VAL A O 1
ATOM 2802 N N . ASN A 1 382 ? -34.435 -16.887 46.433 1.00 87.06 382 ASN A N 1
ATOM 2803 C CA . ASN A 1 382 ? -35.034 -17.699 47.490 1.00 87.06 382 ASN A CA 1
ATOM 2804 C C . ASN A 1 382 ? -36.025 -16.873 48.323 1.00 87.06 382 ASN A C 1
ATOM 2806 O O . ASN A 1 382 ? -35.628 -16.127 49.214 1.00 87.06 382 ASN A O 1
ATOM 2810 N N . THR A 1 383 ? -37.315 -17.049 48.063 1.00 90.50 383 THR A N 1
ATOM 2811 C CA . THR A 1 383 ? -38.412 -16.330 48.734 1.00 90.50 383 THR A CA 1
ATOM 2812 C C . THR A 1 383 ? -38.779 -16.891 50.112 1.00 90.50 383 THR A C 1
ATOM 2814 O O . THR A 1 383 ? -39.641 -16.338 50.795 1.00 90.50 383 THR A O 1
ATOM 2817 N N . ALA A 1 384 ? -38.134 -17.977 50.559 1.00 90.50 384 ALA A N 1
ATOM 2818 C CA . ALA A 1 384 ? -38.254 -18.458 51.936 1.00 90.50 384 ALA A CA 1
ATOM 2819 C C . ALA A 1 384 ? -37.413 -17.622 52.920 1.00 90.50 384 ALA A C 1
ATOM 2821 O O . ALA A 1 384 ? -37.585 -17.742 54.136 1.00 90.50 384 ALA A O 1
ATOM 2822 N N . ILE A 1 385 ? -36.519 -16.773 52.398 1.00 87.25 385 ILE A N 1
ATOM 2823 C CA . ILE A 1 385 ? -35.722 -15.814 53.161 1.00 87.25 385 ILE A CA 1
ATOM 2824 C C . ILE A 1 385 ? -36.406 -14.450 53.055 1.00 87.25 385 ILE A C 1
ATOM 2826 O O . ILE A 1 385 ? -36.612 -13.931 51.962 1.00 87.25 385 ILE A O 1
ATOM 2830 N N . LEU A 1 386 ? -36.779 -13.876 54.198 1.00 86.06 386 LEU A N 1
ATOM 2831 C CA . LEU A 1 386 ? -37.357 -12.535 54.256 1.00 86.06 386 LEU A CA 1
ATOM 2832 C C . LEU A 1 386 ? -36.264 -11.477 54.066 1.00 86.06 386 LEU A C 1
ATOM 2834 O O . LEU A 1 386 ? -35.209 -11.557 54.693 1.00 86.06 386 LEU A O 1
ATOM 2838 N N . GLY A 1 387 ? -36.556 -10.460 53.258 1.00 90.19 387 GLY A N 1
ATOM 2839 C CA . GLY A 1 387 ? -35.648 -9.352 52.973 1.00 90.19 387 GLY A CA 1
ATOM 2840 C C . GLY A 1 387 ? -35.511 -9.086 51.478 1.00 90.19 387 GLY A C 1
ATOM 2841 O O . GLY A 1 387 ? -36.149 -9.738 50.653 1.00 90.19 387 GLY A O 1
ATOM 2842 N N . ASN A 1 388 ? -34.678 -8.104 51.145 1.00 90.69 388 ASN A N 1
ATOM 2843 C CA . ASN A 1 388 ? -34.377 -7.751 49.763 1.00 90.69 388 ASN A CA 1
ATOM 2844 C C . ASN A 1 388 ? -33.501 -8.832 49.126 1.00 90.69 388 ASN A C 1
ATOM 2846 O O . ASN A 1 388 ? -32.435 -9.154 49.652 1.00 90.69 388 ASN A O 1
ATOM 2850 N N . GLN A 1 389 ? -33.932 -9.342 47.977 1.00 88.31 389 GLN A N 1
ATOM 2851 C CA . GLN A 1 389 ? -33.188 -10.314 47.186 1.00 88.31 389 GLN A CA 1
ATOM 2852 C C . GLN A 1 389 ? -32.763 -9.646 45.879 1.00 88.31 389 GLN A C 1
ATOM 2854 O O . GLN A 1 389 ? -33.604 -9.127 45.158 1.00 88.31 389 GLN A O 1
ATOM 2859 N N . THR A 1 390 ? -31.472 -9.669 45.556 1.00 90.88 390 THR A N 1
ATOM 2860 C CA . THR A 1 390 ? -30.950 -8.959 44.378 1.00 90.88 390 THR A CA 1
ATOM 2861 C C . THR A 1 390 ? -30.714 -9.912 43.211 1.00 90.88 390 THR A C 1
ATOM 2863 O O . THR A 1 390 ? -30.051 -10.933 43.386 1.00 90.88 390 THR A O 1
ATOM 2866 N N . ILE A 1 391 ? -31.193 -9.545 42.020 1.00 91.31 391 ILE A N 1
ATOM 2867 C CA . ILE A 1 391 ? -30.816 -10.141 40.730 1.00 91.31 391 ILE A CA 1
ATOM 2868 C C . ILE A 1 391 ? -29.939 -9.139 39.980 1.00 91.31 391 ILE A C 1
ATOM 2870 O O . ILE A 1 391 ? -30.373 -8.017 39.715 1.00 91.31 391 ILE A O 1
ATOM 2874 N N . THR A 1 392 ? -28.721 -9.543 39.622 1.00 91.81 392 THR A N 1
ATOM 2875 C CA . THR A 1 392 ? -27.787 -8.737 38.828 1.00 91.81 392 THR A CA 1
ATOM 2876 C C . THR A 1 392 ? -27.825 -9.167 37.369 1.00 91.81 392 THR A C 1
ATOM 2878 O O . THR A 1 392 ? -27.620 -10.340 37.059 1.00 91.81 392 THR A O 1
ATOM 2881 N N . TYR A 1 393 ? -28.048 -8.205 36.477 1.00 90.12 393 TYR A N 1
ATOM 2882 C CA . TYR A 1 393 ? -27.914 -8.356 35.032 1.00 90.12 393 TYR A CA 1
ATOM 2883 C C . TYR A 1 393 ? -26.552 -7.832 34.600 1.00 90.12 393 TYR A C 1
ATOM 2885 O O . TYR A 1 393 ? -26.187 -6.724 34.992 1.00 90.12 393 TYR A O 1
ATOM 2893 N N . THR A 1 394 ? -25.851 -8.580 33.754 1.00 90.31 394 THR A N 1
ATOM 2894 C CA . THR A 1 394 ? -24.574 -8.174 33.155 1.00 90.31 394 THR A CA 1
ATOM 2895 C C . THR A 1 394 ? -24.688 -8.247 31.640 1.00 90.31 394 THR A C 1
ATOM 2897 O O . THR A 1 394 ? -24.982 -9.318 31.104 1.00 90.31 394 THR A O 1
ATOM 2900 N N . ALA A 1 395 ? -24.457 -7.125 30.960 1.00 87.38 395 ALA A N 1
ATOM 2901 C CA . ALA A 1 395 ? -24.442 -7.038 29.502 1.00 87.38 395 ALA A CA 1
ATOM 2902 C C . ALA A 1 395 ? -23.029 -6.760 28.989 1.00 87.38 395 ALA A C 1
ATOM 2904 O O . ALA A 1 395 ? -22.303 -5.984 29.613 1.00 87.38 395 ALA A O 1
ATOM 2905 N N . GLN A 1 396 ? -22.685 -7.359 27.849 1.00 81.56 396 GLN A N 1
ATOM 2906 C CA . GLN A 1 396 ? -21.440 -7.127 27.117 1.00 81.56 396 GLN A CA 1
ATOM 2907 C C . GLN A 1 396 ? -21.741 -6.769 25.660 1.00 81.56 396 GLN A C 1
ATOM 2909 O O . GLN A 1 396 ? -22.621 -7.388 25.056 1.00 81.56 396 GLN A O 1
ATOM 2914 N N . ASP A 1 397 ? -21.023 -5.801 25.093 1.00 81.81 397 ASP A N 1
ATOM 2915 C CA . ASP A 1 397 ? -21.075 -5.488 23.658 1.00 81.81 397 ASP A CA 1
ATOM 2916 C C . ASP A 1 397 ? -20.041 -6.276 22.829 1.00 81.81 397 ASP A C 1
ATOM 2918 O O . ASP A 1 397 ? -19.361 -7.182 23.318 1.00 81.81 397 ASP A O 1
ATOM 2922 N N . ALA A 1 398 ? -19.952 -5.973 21.533 1.00 71.44 398 ALA A N 1
ATOM 2923 C CA . ALA A 1 398 ? -18.970 -6.561 20.622 1.00 71.44 398 ALA A CA 1
ATOM 2924 C C . ALA A 1 398 ? -17.537 -6.031 20.819 1.00 71.44 398 ALA A C 1
ATOM 2926 O O . ALA A 1 398 ? -16.591 -6.663 20.346 1.00 71.44 398 ALA A O 1
ATOM 2927 N N . ALA A 1 399 ? -17.370 -4.910 21.521 1.00 65.75 399 ALA A N 1
ATOM 2928 C CA . ALA A 1 399 ? -16.077 -4.333 21.879 1.00 65.75 399 ALA A CA 1
ATOM 2929 C C . ALA A 1 399 ? -15.583 -4.770 23.272 1.00 65.75 399 ALA A C 1
ATOM 2931 O O . ALA A 1 399 ? -14.462 -4.451 23.660 1.00 65.75 399 ALA A O 1
ATOM 2932 N N . GLY A 1 400 ? -16.379 -5.551 24.005 1.00 68.69 400 GLY A N 1
ATOM 2933 C CA . GLY A 1 400 ? -16.052 -6.080 25.322 1.00 68.69 400 GLY A CA 1
ATOM 2934 C C . GLY A 1 400 ? -16.400 -5.158 26.493 1.00 68.69 400 GLY A C 1
ATOM 2935 O O . GLY A 1 400 ? -16.090 -5.532 27.628 1.00 68.69 400 GLY A O 1
ATOM 2936 N N . ASN A 1 401 ? -17.052 -4.007 26.277 1.00 76.19 401 ASN A N 1
ATOM 2937 C CA . ASN A 1 401 ? -17.469 -3.141 27.381 1.00 76.19 401 ASN A CA 1
ATOM 2938 C C . ASN A 1 401 ? -18.591 -3.811 28.188 1.00 76.19 401 ASN A C 1
ATOM 2940 O O . ASN A 1 401 ? -19.433 -4.528 27.643 1.00 76.19 401 ASN A O 1
ATOM 2944 N N . LEU A 1 402 ? -18.608 -3.576 29.505 1.00 85.31 402 LEU A N 1
ATOM 2945 C CA . LEU A 1 402 ? -19.534 -4.218 30.441 1.00 85.31 402 LEU A CA 1
ATOM 2946 C C . LEU A 1 402 ? -20.393 -3.195 31.189 1.00 85.31 402 LEU A C 1
ATOM 2948 O O . LEU A 1 402 ? -19.879 -2.212 31.719 1.00 85.31 402 LEU A O 1
ATOM 2952 N N . THR A 1 403 ? -21.681 -3.507 31.333 1.00 89.25 403 THR A N 1
ATOM 2953 C CA . THR A 1 403 ? -22.607 -2.807 32.239 1.00 89.25 403 THR A CA 1
ATOM 2954 C C . THR A 1 403 ? -23.278 -3.803 33.168 1.00 89.25 403 THR A C 1
ATOM 2956 O O . THR A 1 403 ? -23.572 -4.933 32.772 1.00 89.25 403 THR A O 1
ATOM 2959 N N . THR A 1 404 ? -23.567 -3.365 34.397 1.00 90.56 404 THR A N 1
ATOM 2960 C CA . THR A 1 404 ? -24.436 -4.101 35.320 1.00 90.56 404 THR A CA 1
ATOM 2961 C C . THR A 1 404 ? -25.642 -3.272 35.749 1.00 90.56 404 THR A C 1
ATOM 2963 O O . THR A 1 404 ? -25.565 -2.049 35.854 1.00 90.56 404 THR A O 1
ATOM 2966 N N . ASN A 1 405 ? -26.772 -3.938 35.985 1.00 92.75 405 ASN A N 1
ATOM 2967 C CA . ASN A 1 405 ? -27.969 -3.336 36.574 1.00 92.75 405 ASN A CA 1
ATOM 2968 C C . ASN A 1 405 ? -28.626 -4.344 37.527 1.00 92.75 405 ASN A C 1
ATOM 2970 O O . ASN A 1 405 ? -28.523 -5.548 37.308 1.00 92.75 405 ASN A O 1
ATOM 2974 N N . ASN A 1 406 ? -29.286 -3.871 38.583 1.00 92.88 406 ASN A N 1
ATOM 2975 C CA . ASN A 1 406 ? -29.839 -4.721 39.635 1.00 92.88 406 ASN A CA 1
ATOM 2976 C C . ASN A 1 406 ? -31.356 -4.564 39.734 1.00 92.88 406 ASN A C 1
ATOM 2978 O O . ASN A 1 406 ? -31.869 -3.446 39.762 1.00 92.88 406 ASN A O 1
ATOM 2982 N N . ARG A 1 407 ? -32.059 -5.688 39.878 1.00 92.06 407 ARG A N 1
ATOM 2983 C CA . ARG A 1 407 ? -33.442 -5.733 40.359 1.00 92.06 407 ARG A CA 1
ATOM 2984 C C . ARG A 1 407 ? -33.440 -6.188 41.816 1.00 92.06 407 ARG A C 1
ATOM 2986 O O . ARG A 1 407 ? -32.706 -7.116 42.154 1.00 92.06 407 ARG A O 1
ATOM 2993 N N . VAL A 1 408 ? -34.240 -5.523 42.648 1.00 90.81 408 VAL A N 1
ATOM 2994 C CA . VAL A 1 408 ? -34.415 -5.815 44.080 1.00 90.81 408 VAL A CA 1
ATOM 2995 C C . VAL A 1 408 ? -35.877 -6.097 44.373 1.00 90.81 408 VAL A C 1
ATOM 2997 O O . VAL A 1 408 ? -36.720 -5.390 43.768 1.00 90.81 408 VAL A O 1
#

Solvent-accessible surface area (backbone atoms only — not comparable to full-atom values): 21365 Å² total; per-residue (Å²): 129,74,52,67,42,73,45,79,45,71,83,44,62,49,91,40,36,24,33,40,41,35,34,28,58,32,62,58,35,90,27,39,27,23,35,39,37,32,19,61,41,79,82,82,44,94,92,60,70,47,58,75,63,39,67,32,67,33,67,16,16,59,56,92,36,49,40,86,85,68,67,27,60,37,63,76,34,63,36,28,94,85,6,31,38,24,40,36,37,22,8,71,82,71,38,54,37,63,76,75,49,77,47,82,40,59,67,62,81,65,63,67,70,57,71,52,44,73,74,46,43,30,34,39,18,41,16,20,68,88,45,65,37,15,35,47,61,78,66,58,32,82,75,61,36,27,59,39,48,45,62,92,88,48,73,44,70,42,43,34,24,31,88,61,50,70,41,62,36,25,41,32,64,44,90,91,51,59,66,48,64,34,20,56,37,17,35,34,30,89,59,79,56,73,72,54,47,75,67,49,35,68,58,30,56,59,44,32,81,60,39,48,82,66,31,33,34,49,35,26,50,17,10,21,36,37,17,60,56,32,39,33,40,40,32,53,42,64,48,79,30,30,29,35,41,36,41,33,30,41,39,35,67,65,87,33,36,37,20,38,44,34,36,14,50,36,94,80,68,75,47,77,71,44,68,36,68,38,58,16,22,44,86,89,43,44,83,43,44,40,37,48,63,64,34,64,40,68,74,38,61,39,26,96,80,6,28,36,23,40,38,34,22,29,41,84,94,32,42,10,48,41,8,29,38,36,48,33,38,25,43,55,60,61,68,81,65,81,73,52,33,47,75,48,74,46,84,67,84,68,74,77,60,81,66,46,90,72,76,82,67,54,67,50,70,48,48,97,83,32,65,71,46,77,48,66,44,54,89,65,73,72,35,78,54,89,74,88,57,69,34,37,37,43,32,28,28,71,64,67,32,66,31,75,50,75,49,80

Foldseek 3Di:
DPPFDKDKDAPADLVFWKKKKFAFKDAPDPFQKKKKWKFQDDQPDPVDGGDTQWMWMDRQADHRGGDDDDITMTTRRRHDPRRIMMIIIAGPVRHDGGTDDMDMGRPDVPPPQLPLDFPFKAKEFQFDLVFWAAHDDDAAFQVQFDYHDDDQPDWAAQGATGPRHGARKIKYWDPPFDKHKHLDQWLLHHDPDVPDDPVSLVSRAAPLVLLPPQSRGSRLRRMKIWDAKTKMKIARADQLWFKKKKFDFAGADDQFQKKKKWKAQDPVRPHTQDIDMDGQADNPHRSGGHRRDMIMDTRGGHHPRRMMMMIMHTPDPTITMTRMMMITITGRRPPLDPDAKDKAADDDDLDDAAPDFDDGPGIDIADPQGWPDKDKPPNGFHSNDDDHDKIKIWIAGSSGHIDIDIRD

pLDDT: mean 88.16, std 11.16, range [37.38, 98.81]

Nearest PDB structures (foldseek):
  6tid-assembly1_AAA  TM=5.337E-01  e=5.866E-03  Burkholderia cenocepacia J2315
  7oln-assembly1_AAA  TM=5.850E-01  e=2.044E-02  Burkholderia cenocepacia J2315
  6za2-assembly1_A  TM=2.279E-01  e=1.152E-03  Porphyromonas gingivalis ATCC 33277
  6x83-assembly1_B  TM=4.331E-01  e=3.254E-01  Homo sapiens
  8i4m-assembly1_D  TM=2.350E-01  e=1.293E-01  Prochlorococcus phage P-SCSP1u